Protein AF-0000000086347453 (afdb_homodimer)

pLDDT: mean 77.25, std 24.36, range [14.76, 98.19]

Sequence (502 aa):
MQVEKGATGISLSPHLPGELAICSRSGAVCLWTPEDGLQQVYKDSETLVFRDPSPWRWADFTAHPRVLTVGDRTGVKIVDTQGPPGCGLLLFRGGAEASCQKGERVLVTQYLGQANSGCLPPTLHLVCTQFSLYLMDERLPLVPVLKWDHGLPSPPLLTRLLPPPSPGCPQPLLLGGQGGQLQLLHLTGAGSSTPRLAGPPQSLPSRTSSLSAFPLLEPKSQGQLQERLKAPTIGALGGQPAWGSGDSCQVMQVEKGATGISLSPHLPGELAICSRSGAVCLWTPEDGLQQVYKDSETLVFRDPSPWRWADFTAHPRVLTVGDRTGVKIVDTQGPPGCGLLLFRGGAEASCQKGERVLVTQYLGQANSGCLPPTLHLVCTQFSLYLMDERLPLVPVLKWDHGLPSPPLLTRLLPPPSPGCPQPLLLGGQGGQLQLLHLTGAGSSTPRLAGPPQSLPSRTSSLSAFPLLEPKSQGQLQERLKAPTIGALGGQPAWGSGDSCQV

InterPro domains:
  IPR038801 TATA box-binding protein-associated factor RNA polymerase I subunit C [PTHR15319] (2-237)
  IPR049087 TAF1C, beta-propeller domain [PF20641] (2-113)

Nearest PDB structures (foldseek):
  8c3a-assembly2_DT  TM=7.093E-01  e=1.238E-03  Candida albicans
  8adl-assembly1_N  TM=6.207E-01  e=3.624E-03  Saccharomyces cerevisiae
  4a2l-assembly2_C  TM=5.814E-01  e=6.589E-02  Bacteroides thetaiotaomicron VPI-5482
  4a2l-assembly3_E  TM=5.049E-01  e=3.278E-02  Bacteroides thetaiotaomicron VPI-5482
  4a2l-assembly2_D  TM=5.431E-01  e=7.741E-02  Bacteroides thetaiotaomicron VPI-5482

Structure (mmCIF, N/CA/C/O backbone):
data_AF-0000000086347453-model_v1
#
loop_
_entity.id
_entity.type
_entity.pdbx_description
1 polymer 'TATA-box binding protein associated factor, RNA polymerase I subunit C'
#
loop_
_atom_site.group_PDB
_atom_site.id
_atom_site.type_symbol
_atom_site.label_atom_id
_atom_site.label_alt_id
_atom_site.label_comp_id
_atom_site.label_asym_id
_atom_site.label_entity_id
_atom_site.label_seq_id
_atom_site.pdbx_PDB_ins_code
_atom_site.Cartn_x
_atom_site.Cartn_y
_atom_site.Cartn_z
_atom_site.occupancy
_atom_site.B_iso_or_equiv
_atom_site.auth_seq_id
_atom_site.auth_comp_id
_atom_site.auth_asym_id
_atom_site.auth_atom_id
_atom_site.pdbx_PDB_model_num
ATOM 1 N N . MET A 1 1 ? 27.344 14.008 3.221 1 18.36 1 MET A N 1
ATOM 2 C CA . MET A 1 1 ? 26.125 14.453 3.881 1 18.36 1 MET A CA 1
ATOM 3 C C . MET A 1 1 ? 24.969 13.477 3.621 1 18.36 1 MET A C 1
ATOM 5 O O . MET A 1 1 ? 24.469 13.391 2.498 1 18.36 1 MET A O 1
ATOM 9 N N . GLN A 1 2 ? 24.875 12.297 3.932 1 26.33 2 GLN A N 1
ATOM 10 C CA . GLN A 1 2 ? 24.328 10.953 3.771 1 26.33 2 GLN A CA 1
ATOM 11 C C . GLN A 1 2 ? 22.828 10.93 4.047 1 26.33 2 GLN A C 1
ATOM 13 O O . GLN A 1 2 ? 22.344 11.656 4.914 1 26.33 2 GLN A O 1
ATOM 18 N N . VAL A 1 3 ? 21.922 10.961 3.225 1 36.59 3 VAL A N 1
ATOM 19 C CA . VAL A 1 3 ? 20.516 10.867 3.631 1 36.59 3 VAL A CA 1
ATOM 20 C C . VAL A 1 3 ? 20.422 10.227 5.012 1 36.59 3 VAL A C 1
ATOM 22 O O . VAL A 1 3 ? 20.672 9.031 5.164 1 36.59 3 VAL A O 1
ATOM 25 N N . GLU A 1 4 ? 20.719 10.773 6.078 1 44.22 4 GLU A N 1
ATOM 26 C CA . GLU A 1 4 ? 20.906 10.438 7.484 1 44.22 4 GLU A CA 1
ATOM 27 C C . GLU A 1 4 ? 19.656 9.781 8.062 1 44.22 4 GLU A C 1
ATOM 29 O O . GLU A 1 4 ? 19.75 8.922 8.945 1 44.22 4 GLU A O 1
ATOM 34 N N . LYS A 1 5 ? 18.109 10.328 7.949 1 61.38 5 LYS A N 1
ATOM 35 C CA . LYS A 1 5 ? 16.953 9.719 8.609 1 61.38 5 LYS A CA 1
ATOM 36 C C . LYS A 1 5 ? 16 9.109 7.598 1 61.38 5 LYS A C 1
ATOM 38 O O . LYS A 1 5 ? 15.945 9.539 6.445 1 61.38 5 LYS A O 1
ATOM 43 N N . GLY A 1 6 ? 15.781 7.914 7.426 1 77.94 6 GLY A N 1
ATOM 44 C CA . GLY A 1 6 ? 14.977 6.98 6.648 1 77.94 6 GLY A CA 1
ATOM 45 C C . GLY A 1 6 ? 13.578 7.488 6.367 1 77.94 6 GLY A C 1
ATOM 46 O O . GLY A 1 6 ? 13.016 8.258 7.156 1 77.94 6 GLY A O 1
ATOM 47 N N . ALA A 1 7 ? 13.086 7.332 5.09 1 84.44 7 ALA A N 1
ATOM 48 C CA . ALA A 1 7 ? 11.711 7.66 4.723 1 84.44 7 ALA A CA 1
ATOM 49 C C . ALA A 1 7 ? 10.711 6.934 5.617 1 84.44 7 ALA A C 1
ATOM 51 O O . ALA A 1 7 ? 10.922 5.777 5.984 1 84.44 7 ALA A O 1
ATOM 52 N N . THR A 1 8 ? 9.672 7.668 5.977 1 86.06 8 THR A N 1
ATOM 53 C CA . THR A 1 8 ? 8.641 7.051 6.809 1 86.06 8 THR A CA 1
ATOM 54 C C . THR A 1 8 ? 7.359 6.832 6.012 1 86.06 8 THR A C 1
ATOM 56 O O . THR A 1 8 ? 6.488 6.062 6.43 1 86.06 8 THR A O 1
ATOM 59 N N . GLY A 1 9 ? 7.262 7.562 4.867 1 86.12 9 GLY A N 1
ATOM 60 C CA . GLY A 1 9 ? 6.074 7.441 4.039 1 86.12 9 GLY A CA 1
ATOM 61 C C . GLY A 1 9 ? 6.273 7.961 2.629 1 86.12 9 GLY A C 1
ATOM 62 O O . GLY A 1 9 ? 7.074 8.867 2.404 1 86.12 9 GLY A O 1
ATOM 63 N N . ILE A 1 10 ? 5.602 7.336 1.721 1 86.94 10 ILE A N 1
ATOM 64 C CA . ILE A 1 10 ? 5.625 7.75 0.322 1 86.94 10 ILE A CA 1
ATOM 65 C C . ILE A 1 10 ? 4.207 7.723 -0.249 1 86.94 10 ILE A C 1
ATOM 67 O O . ILE A 1 10 ? 3.447 6.789 0.007 1 86.94 10 ILE A O 1
ATOM 71 N N . SER A 1 11 ? 3.846 8.773 -0.96 1 90.06 11 SER A N 1
ATOM 72 C CA . SER A 1 11 ? 2.562 8.812 -1.652 1 90.06 11 SER A CA 1
ATOM 73 C C . SER A 1 11 ? 2.725 9.297 -3.09 1 90.06 11 SER A C 1
ATOM 75 O O . SER A 1 11 ? 3.523 10.195 -3.361 1 90.06 11 SER A O 1
ATOM 77 N N . LEU A 1 12 ? 2.004 8.695 -3.99 1 88 12 LEU A N 1
ATOM 78 C CA . LEU A 1 12 ? 2.037 9.078 -5.398 1 88 12 LEU A CA 1
ATOM 79 C C . LEU A 1 12 ? 0.999 10.148 -5.699 1 88 12 LEU A C 1
ATOM 81 O O . LEU A 1 12 ? -0.156 10.039 -5.281 1 88 12 LEU A O 1
ATOM 85 N N . SER A 1 13 ? 1.412 11.117 -6.465 1 92.19 13 SER A N 1
ATOM 86 C CA . SER A 1 13 ? 0.51 12.203 -6.824 1 92.19 13 SER A CA 1
ATOM 87 C C . SER A 1 13 ? -0.541 11.742 -7.828 1 92.19 13 SER A C 1
ATOM 89 O O . SER A 1 13 ? -0.206 11.141 -8.852 1 92.19 13 SER A O 1
ATOM 91 N N . PRO A 1 14 ? -1.743 12.062 -7.543 1 89.06 14 PRO A N 1
ATOM 92 C CA . PRO A 1 14 ? -2.77 11.812 -8.555 1 89.06 14 PRO A CA 1
ATOM 93 C C . PRO A 1 14 ? -2.857 12.922 -9.594 1 89.06 14 PRO A C 1
ATOM 95 O O . PRO A 1 14 ? -3.596 12.805 -10.578 1 89.06 14 PRO A O 1
ATOM 98 N N . HIS A 1 15 ? -2.133 13.961 -9.406 1 91.88 15 HIS A N 1
ATOM 99 C CA . HIS A 1 15 ? -2.24 15.164 -10.227 1 91.88 15 HIS A CA 1
ATOM 100 C C . HIS A 1 15 ? -1.145 15.211 -11.281 1 91.88 15 HIS A C 1
ATOM 102 O O . HIS A 1 15 ? -1.39 15.617 -12.422 1 91.88 15 HIS A O 1
ATOM 108 N N . LEU A 1 16 ? 0.048 14.898 -10.922 1 90.38 16 LEU A N 1
ATOM 109 C CA . LEU A 1 16 ? 1.224 14.945 -11.781 1 90.38 16 LEU A CA 1
ATOM 110 C C . LEU A 1 16 ? 1.854 13.562 -11.906 1 90.38 16 LEU A C 1
ATOM 112 O O . LEU A 1 16 ? 2.27 12.969 -10.906 1 90.38 16 LEU A O 1
ATOM 116 N N . PRO A 1 17 ? 1.919 13.109 -13.117 1 85.81 17 PRO A N 1
ATOM 117 C CA . PRO A 1 17 ? 2.475 11.766 -13.305 1 85.81 17 PRO A CA 1
ATOM 118 C C . PRO A 1 17 ? 3.893 11.625 -12.758 1 85.81 17 PRO A C 1
ATOM 120 O O . PRO A 1 17 ? 4.77 12.43 -13.094 1 85.81 17 PRO A O 1
ATOM 123 N N . GLY A 1 18 ? 4.031 10.648 -11.797 1 86.12 18 GLY A N 1
ATOM 124 C CA . GLY A 1 18 ? 5.363 10.297 -11.328 1 86.12 18 GLY A CA 1
ATOM 125 C C . GLY A 1 18 ? 5.801 11.109 -10.125 1 86.12 18 GLY A C 1
ATOM 126 O O . GLY A 1 18 ? 6.859 10.844 -9.547 1 86.12 18 GLY A O 1
ATOM 127 N N . GLU A 1 19 ? 5.031 12.109 -9.781 1 92.38 19 GLU A N 1
ATOM 128 C CA . GLU A 1 19 ? 5.402 12.898 -8.609 1 92.38 19 GLU A CA 1
ATOM 129 C C . GLU A 1 19 ? 5.137 12.141 -7.316 1 92.38 19 GLU A C 1
ATOM 131 O O . GLU A 1 19 ? 4.098 11.484 -7.176 1 92.38 19 GLU A O 1
ATOM 136 N N . LEU A 1 20 ? 6.129 12.258 -6.41 1 90.38 20 LEU A N 1
ATOM 137 C CA . LEU A 1 20 ? 6.023 11.578 -5.121 1 90.38 20 LEU A CA 1
ATOM 138 C C . LEU A 1 20 ? 6.102 12.586 -3.977 1 90.38 20 LEU A C 1
ATOM 140 O O . LEU A 1 20 ? 6.82 13.578 -4.066 1 90.38 20 LEU A O 1
ATOM 144 N N . ALA A 1 21 ? 5.285 12.32 -2.977 1 92.31 21 ALA A N 1
ATOM 145 C CA . ALA A 1 21 ? 5.516 12.945 -1.679 1 92.31 21 ALA A CA 1
ATOM 146 C C . ALA A 1 21 ? 6.23 11.992 -0.728 1 92.31 21 ALA A C 1
ATOM 148 O O . ALA A 1 21 ? 5.785 10.859 -0.525 1 92.31 21 ALA A O 1
ATOM 149 N N . ILE A 1 22 ? 7.348 12.438 -0.141 1 89.94 22 ILE A N 1
ATOM 150 C CA . ILE A 1 22 ? 8.172 11.586 0.714 1 89.94 22 ILE A CA 1
ATOM 151 C C . ILE A 1 22 ? 8.344 12.25 2.082 1 89.94 22 ILE A C 1
ATOM 153 O O . ILE A 1 22 ? 8.727 13.414 2.172 1 89.94 22 ILE A O 1
ATOM 157 N N . CYS A 1 23 ? 8.008 11.484 3.09 1 89.94 23 CYS A N 1
ATOM 158 C CA . CYS A 1 23 ? 8.211 11.953 4.457 1 89.94 23 CYS A CA 1
ATOM 159 C C . CYS A 1 23 ? 9.445 11.305 5.078 1 89.94 23 CYS A C 1
ATOM 161 O O . CYS A 1 23 ? 9.781 10.164 4.758 1 89.94 23 CYS A O 1
ATOM 163 N N . SER A 1 24 ? 9.992 12.023 5.961 1 86.5 24 SER A N 1
ATOM 164 C CA . SER A 1 24 ? 11.195 11.5 6.602 1 86.5 24 SER A CA 1
ATOM 165 C C . SER A 1 24 ? 11.055 11.492 8.117 1 86.5 24 SER A C 1
ATOM 167 O O . SER A 1 24 ? 10.188 12.164 8.672 1 86.5 24 SER A O 1
ATOM 169 N N . ARG A 1 25 ? 11.953 10.836 8.758 1 84.94 25 ARG A N 1
ATOM 170 C CA . ARG A 1 25 ? 11.984 10.711 10.219 1 84.94 25 ARG A CA 1
ATOM 171 C C . ARG A 1 25 ? 12.297 12.047 10.875 1 84.94 25 ARG A C 1
ATOM 173 O O . ARG A 1 25 ? 12 12.25 12.055 1 84.94 25 ARG A O 1
ATOM 180 N N . SER A 1 26 ? 12.828 12.984 10.117 1 83.56 26 SER A N 1
ATOM 181 C CA . SER A 1 26 ? 13.18 14.289 10.672 1 83.56 26 SER A CA 1
ATOM 182 C C . SER A 1 26 ? 11.984 15.234 10.68 1 83.56 26 SER A C 1
ATOM 184 O O . SER A 1 26 ? 12.086 16.375 11.141 1 83.56 26 SER A O 1
ATOM 186 N N . GLY A 1 27 ? 10.945 14.844 10.062 1 89.06 27 GLY A N 1
ATOM 187 C CA . GLY A 1 27 ? 9.75 15.672 10.008 1 89.06 27 GLY A CA 1
ATOM 188 C C . GLY A 1 27 ? 9.641 16.469 8.727 1 89.06 27 GLY A C 1
ATOM 189 O O . GLY A 1 27 ? 8.836 17.391 8.633 1 89.06 27 GLY A O 1
ATOM 190 N N . ALA A 1 28 ? 10.445 16.078 7.797 1 89.88 28 ALA A N 1
ATOM 191 C CA . ALA A 1 28 ? 10.406 16.781 6.512 1 89.88 28 ALA A CA 1
ATOM 192 C C . ALA A 1 28 ? 9.461 16.094 5.539 1 89.88 28 ALA A C 1
ATOM 194 O O . ALA A 1 28 ? 9.289 14.875 5.59 1 89.88 28 ALA A O 1
ATOM 195 N N . VAL A 1 29 ? 8.812 16.875 4.727 1 92.5 29 VAL A N 1
ATOM 196 C CA . VAL A 1 29 ? 8.062 16.406 3.566 1 92.5 29 VAL A CA 1
ATOM 197 C C . VAL A 1 29 ? 8.672 16.969 2.287 1 92.5 29 VAL A C 1
ATOM 199 O O . VAL A 1 29 ? 8.859 18.172 2.164 1 92.5 29 VAL A O 1
ATOM 202 N N . CYS A 1 30 ? 8.992 16.031 1.396 1 91.88 30 CYS A N 1
ATOM 203 C CA . CYS A 1 30 ? 9.586 16.438 0.125 1 91.88 30 CYS A CA 1
ATOM 204 C C . CYS A 1 30 ? 8.727 15.969 -1.046 1 91.88 30 CYS A C 1
ATOM 206 O O . CYS A 1 30 ? 8.117 14.898 -0.986 1 91.88 30 CYS A O 1
ATOM 208 N N . LEU A 1 31 ? 8.664 16.812 -2.018 1 92.12 31 LEU A N 1
ATOM 209 C CA . LEU A 1 31 ? 8.141 16.391 -3.311 1 92.12 31 LEU A CA 1
ATOM 210 C C . LEU A 1 31 ? 9.266 15.992 -4.254 1 92.12 31 LEU A C 1
ATOM 212 O O . LEU A 1 31 ? 10.328 16.609 -4.254 1 92.12 31 LEU A O 1
ATOM 216 N N . TRP A 1 32 ? 9.008 14.945 -5.031 1 89.12 32 TRP A N 1
ATOM 217 C CA . TRP A 1 32 ? 10.031 14.469 -5.957 1 89.12 32 TRP A CA 1
ATOM 218 C C . TRP A 1 32 ? 9.445 14.234 -7.344 1 89.12 32 TRP A C 1
ATOM 220 O O . TRP A 1 32 ? 8.375 13.641 -7.48 1 89.12 32 TRP A O 1
ATOM 230 N N . THR A 1 33 ? 10.109 14.672 -8.297 1 84.06 33 THR A N 1
ATOM 231 C CA . THR A 1 33 ? 9.891 14.32 -9.695 1 84.06 33 THR A CA 1
ATOM 232 C C . THR A 1 33 ? 11.203 13.961 -10.375 1 84.06 33 THR A C 1
ATOM 234 O O . THR A 1 33 ? 12.273 14.367 -9.922 1 84.06 33 THR A O 1
ATOM 237 N N . PRO A 1 34 ? 11.094 13.188 -11.438 1 74.31 34 PRO A N 1
ATOM 238 C CA . PRO A 1 34 ? 12.336 12.906 -12.172 1 74.31 34 PRO A CA 1
ATOM 239 C C . PRO A 1 34 ? 13.039 14.172 -12.656 1 74.31 34 PRO A C 1
ATOM 241 O O . PRO A 1 34 ? 14.273 14.211 -12.703 1 74.31 34 PRO A O 1
ATOM 244 N N . GLU A 1 35 ? 12.289 15.164 -12.891 1 78.38 35 GLU A N 1
ATOM 245 C CA . GLU A 1 35 ? 12.836 16.391 -13.469 1 78.38 35 GLU A CA 1
ATOM 246 C C . GLU A 1 35 ? 13.43 17.297 -12.398 1 78.38 35 GLU A C 1
ATOM 248 O O . GLU A 1 35 ? 14.531 17.812 -12.57 1 78.38 35 GLU A O 1
ATOM 253 N N . ASP A 1 36 ? 12.75 17.484 -11.289 1 82.69 36 ASP A N 1
ATOM 254 C CA . ASP A 1 36 ? 13.109 18.5 -10.312 1 82.69 36 ASP A CA 1
ATOM 255 C C . ASP A 1 36 ? 13.867 17.891 -9.133 1 82.69 36 ASP A C 1
ATOM 257 O O . ASP A 1 36 ? 14.453 18.609 -8.32 1 82.69 36 ASP A O 1
ATOM 261 N N . GLY A 1 37 ? 13.82 16.578 -9.102 1 82.94 37 GLY A N 1
ATOM 262 C CA . GLY A 1 37 ? 14.414 15.938 -7.934 1 82.94 37 GLY A CA 1
ATOM 263 C C . GLY A 1 37 ? 13.633 16.188 -6.656 1 82.94 37 GLY A C 1
ATOM 264 O O . GLY A 1 37 ? 12.406 16.344 -6.688 1 82.94 37 GLY A O 1
ATOM 265 N N . LEU A 1 38 ? 14.352 16.094 -5.586 1 85.56 38 LEU A N 1
ATOM 266 C CA . LEU A 1 38 ? 13.711 16.219 -4.281 1 85.56 38 LEU A CA 1
ATOM 267 C C . LEU A 1 38 ? 13.648 17.672 -3.838 1 85.56 38 LEU A C 1
ATOM 269 O O . LEU A 1 38 ? 14.672 18.359 -3.828 1 85.56 38 LEU A O 1
ATOM 273 N N . GLN A 1 39 ? 12.469 18.141 -3.512 1 89.06 39 GLN A N 1
ATOM 274 C CA . GLN A 1 39 ? 12.258 19.484 -3.01 1 89.06 39 GLN A CA 1
ATOM 275 C C . GLN A 1 39 ? 11.523 19.469 -1.671 1 89.06 39 GLN A C 1
ATOM 277 O O . GLN A 1 39 ? 10.391 18.984 -1.583 1 89.06 39 GLN A O 1
ATOM 282 N N . GLN A 1 40 ? 12.172 19.984 -0.67 1 90.25 40 GLN A N 1
ATOM 283 C CA . GLN A 1 40 ? 11.516 20.047 0.63 1 90.25 40 GLN A CA 1
ATOM 284 C C . GLN A 1 40 ? 10.406 21.094 0.628 1 90.25 40 GLN A C 1
ATOM 286 O O . GLN A 1 40 ? 10.625 22.25 0.27 1 90.25 40 GLN A O 1
ATOM 291 N N . VAL A 1 41 ? 9.242 20.719 1.078 1 92.62 41 VAL A N 1
ATOM 292 C CA . VAL A 1 41 ? 8.117 21.641 1.014 1 92.62 41 VAL A CA 1
ATOM 293 C C . VAL A 1 41 ? 7.551 21.859 2.414 1 92.62 41 VAL A C 1
ATOM 295 O O . VAL A 1 41 ? 6.727 22.75 2.621 1 92.62 41 VAL A O 1
ATOM 298 N N . TYR A 1 42 ? 7.938 21.125 3.348 1 91.94 42 TYR A N 1
ATOM 299 C CA . TYR A 1 42 ? 7.484 21.219 4.73 1 91.94 42 TYR A CA 1
ATOM 300 C C . TYR A 1 42 ? 8.516 20.625 5.68 1 91.94 42 TYR A C 1
ATOM 302 O O . TYR A 1 42 ? 9.18 19.641 5.348 1 91.94 42 TYR A O 1
ATOM 310 N N . LYS A 1 43 ? 8.594 21.25 6.836 1 91.44 43 LYS A N 1
ATOM 311 C CA . LYS A 1 43 ? 9.453 20.688 7.871 1 91.44 43 LYS A CA 1
ATOM 312 C C . LYS A 1 43 ? 8.977 21.109 9.266 1 91.44 43 LYS A C 1
ATOM 314 O O . LYS A 1 43 ? 8.742 22.297 9.516 1 91.44 43 LYS A O 1
ATOM 319 N N . ASP A 1 44 ? 8.797 20.219 10.023 1 90.94 44 ASP A N 1
ATOM 320 C CA . ASP A 1 44 ? 8.562 20.391 11.453 1 90.94 44 ASP A CA 1
ATOM 321 C C . ASP A 1 44 ? 9.117 19.219 12.242 1 90.94 44 ASP A C 1
ATOM 323 O O . ASP A 1 44 ? 8.602 18.094 12.156 1 90.94 44 ASP A O 1
ATOM 327 N N . SER A 1 45 ? 10.078 19.406 13.031 1 89.12 45 SER A N 1
ATOM 328 C CA . SER A 1 45 ? 10.734 18.312 13.75 1 89.12 45 SER A CA 1
ATOM 329 C C . SER A 1 45 ? 9.93 17.906 14.977 1 89.12 45 SER A C 1
ATOM 331 O O . SER A 1 45 ? 10.18 16.844 15.555 1 89.12 45 SER A O 1
ATOM 333 N N . GLU A 1 46 ? 9.062 18.766 15.375 1 93.88 46 GLU A N 1
ATOM 334 C CA . GLU A 1 46 ? 8.227 18.438 16.516 1 93.88 46 GLU A CA 1
ATOM 335 C C . GLU A 1 46 ? 6.926 17.766 16.078 1 93.88 46 GLU A C 1
ATOM 337 O O . GLU A 1 46 ? 6.523 17.891 14.914 1 93.88 46 GLU A O 1
ATOM 342 N N . THR A 1 47 ? 6.305 17.047 17 1 95.5 47 THR A N 1
ATOM 343 C CA . THR A 1 47 ? 5.012 16.453 16.703 1 95.5 47 THR A CA 1
ATOM 344 C C . THR A 1 47 ? 3.91 17.5 16.688 1 95.5 47 THR A C 1
ATOM 346 O O . THR A 1 47 ? 4.039 18.547 17.328 1 95.5 47 THR A O 1
ATOM 349 N N . LEU A 1 48 ? 2.838 17.297 16.078 1 96.06 48 LEU A N 1
ATOM 350 C CA . LEU A 1 48 ? 1.835 18.297 15.727 1 96.06 48 LEU A CA 1
ATOM 351 C C . LEU A 1 48 ? 1.075 18.766 16.969 1 96.06 48 LEU A C 1
ATOM 353 O O . LEU A 1 48 ? 0.763 19.938 17.094 1 96.06 48 LEU A O 1
ATOM 357 N N . VAL A 1 49 ? 0.757 17.859 17.906 1 96.88 49 VAL A N 1
ATOM 358 C CA . VAL A 1 49 ? -0.221 18.219 18.938 1 96.88 49 VAL A CA 1
ATOM 359 C C . VAL A 1 49 ? 0.404 18.062 20.312 1 96.88 49 VAL A C 1
ATOM 361 O O . VAL A 1 49 ? 0.295 18.969 21.156 1 96.88 49 VAL A O 1
ATOM 364 N N . PHE A 1 50 ? 1.039 16.953 20.625 1 96.25 50 PHE A N 1
ATOM 365 C CA . PHE A 1 50 ? 1.758 16.688 21.875 1 96.25 50 PHE A CA 1
ATOM 366 C C . PHE A 1 50 ? 3.014 15.875 21.609 1 96.25 50 PHE A C 1
ATOM 368 O O . PHE A 1 50 ? 3.195 15.344 20.5 1 96.25 50 PHE A O 1
ATOM 375 N N . ARG A 1 51 ? 3.842 15.844 22.516 1 95.56 51 ARG A N 1
ATOM 376 C CA . ARG A 1 51 ? 5.113 15.148 22.344 1 95.56 51 ARG A CA 1
ATOM 377 C C . ARG A 1 51 ? 4.906 13.648 22.203 1 95.56 51 ARG A C 1
ATOM 379 O O . ARG A 1 51 ? 4.211 13.039 23.016 1 95.56 51 ARG A O 1
ATOM 386 N N . ASP A 1 52 ? 5.465 13.102 21.234 1 92.75 52 ASP A N 1
ATOM 387 C CA . ASP A 1 52 ? 5.461 11.672 20.953 1 92.75 52 ASP A CA 1
ATOM 388 C C . ASP A 1 52 ? 6.793 11.219 20.359 1 92.75 52 ASP A C 1
ATOM 390 O O . ASP A 1 52 ? 7.344 11.883 19.469 1 92.75 52 ASP A O 1
ATOM 394 N N . PRO A 1 53 ? 7.324 10.094 20.797 1 88.94 53 PRO A N 1
ATOM 395 C CA . PRO A 1 53 ? 8.664 9.68 20.375 1 88.94 53 PRO A CA 1
ATOM 396 C C . PRO A 1 53 ? 8.688 9.047 18.984 1 88.94 53 PRO A C 1
ATOM 398 O O . PRO A 1 53 ? 9.758 8.891 18.391 1 88.94 53 PRO A O 1
ATOM 401 N N . SER A 1 54 ? 7.543 8.656 18.484 1 87.62 54 SER A N 1
ATOM 402 C CA . SER A 1 54 ? 7.508 7.984 17.188 1 87.62 54 SER A CA 1
ATOM 403 C C . SER A 1 54 ? 7.984 8.914 16.078 1 87.62 54 SER A C 1
ATOM 405 O O . SER A 1 54 ? 7.512 10.047 15.953 1 87.62 54 SER A O 1
ATOM 407 N N . PRO A 1 55 ? 8.867 8.445 15.273 1 84.75 55 PRO A N 1
ATOM 408 C CA . PRO A 1 55 ? 9.344 9.266 14.156 1 84.75 55 PRO A CA 1
ATOM 409 C C . PRO A 1 55 ? 8.398 9.234 12.953 1 84.75 55 PRO A C 1
ATOM 411 O O . PRO A 1 55 ? 8.664 9.875 11.938 1 84.75 55 PRO A O 1
ATOM 414 N N . TRP A 1 56 ? 7.285 8.539 13.078 1 87.25 56 TRP A N 1
ATOM 415 C CA . TRP A 1 56 ? 6.391 8.328 11.945 1 87.25 56 TRP A CA 1
ATOM 416 C C . TRP A 1 56 ? 5.809 9.648 11.461 1 87.25 56 TRP A C 1
ATOM 418 O O . TRP A 1 56 ? 5.297 10.438 12.258 1 87.25 56 TRP A O 1
ATOM 428 N N . ARG A 1 57 ? 5.996 9.867 10.172 1 90.62 57 ARG A N 1
ATOM 429 C CA . ARG A 1 57 ? 5.383 10.984 9.461 1 90.62 57 ARG A CA 1
ATOM 430 C C . ARG A 1 57 ? 4.723 10.508 8.172 1 90.62 57 ARG A C 1
ATOM 432 O O . ARG A 1 57 ? 5.18 9.547 7.551 1 90.62 57 ARG A O 1
ATOM 439 N N . TRP A 1 58 ? 3.633 11.172 7.855 1 91.88 58 TRP A N 1
ATOM 440 C CA . TRP A 1 58 ? 2.908 10.805 6.641 1 91.88 58 TRP A CA 1
ATOM 441 C C . TRP A 1 58 ? 2.439 12.055 5.895 1 91.88 58 TRP A C 1
ATOM 443 O O . TRP A 1 58 ? 2.082 13.055 6.512 1 91.88 58 TRP A O 1
ATOM 453 N N . ALA A 1 59 ? 2.48 11.945 4.598 1 94.06 59 ALA A N 1
ATOM 454 C CA . ALA A 1 59 ? 1.92 13.008 3.766 1 94.06 59 ALA A CA 1
ATOM 455 C C . ALA A 1 59 ? 1.16 12.422 2.576 1 94.06 59 ALA A C 1
ATOM 457 O O . ALA A 1 59 ? 1.572 11.414 2.002 1 94.06 59 ALA A O 1
ATOM 458 N N . ASP A 1 60 ? 0.089 13.023 2.277 1 93.06 60 ASP A N 1
ATOM 459 C CA . ASP A 1 60 ? -0.743 12.594 1.156 1 93.06 60 ASP A CA 1
ATOM 460 C C . ASP A 1 60 ? -1.252 13.797 0.362 1 93.06 60 ASP A C 1
ATOM 462 O O . ASP A 1 60 ? -1.389 14.891 0.906 1 93.06 60 ASP A O 1
ATOM 466 N N . PHE A 1 61 ? -1.487 13.523 -0.889 1 94.5 61 PHE A N 1
ATOM 467 C CA . PHE A 1 61 ? -2.043 14.562 -1.742 1 94.5 61 PHE A CA 1
ATOM 468 C C . PHE A 1 61 ? -3.543 14.711 -1.515 1 94.5 61 PHE A C 1
ATOM 470 O O . PHE A 1 61 ? -4.207 13.758 -1.097 1 94.5 61 PHE A O 1
ATOM 477 N N . THR A 1 62 ? -4.043 15.875 -1.714 1 94.81 62 THR A N 1
ATOM 478 C CA . THR A 1 62 ? -5.469 16.156 -1.61 1 94.81 62 THR A CA 1
ATOM 479 C C . THR A 1 62 ? -6.047 16.531 -2.973 1 94.81 62 THR A C 1
ATOM 481 O O . THR A 1 62 ? -5.613 16 -4 1 94.81 62 THR A O 1
ATOM 484 N N . ALA A 1 63 ? -7.07 17.328 -2.982 1 93.25 63 ALA A N 1
ATOM 485 C CA . ALA A 1 63 ? -7.715 17.703 -4.234 1 93.25 63 ALA A CA 1
ATOM 486 C C . ALA A 1 63 ? -6.809 18.609 -5.066 1 93.25 63 ALA A C 1
ATOM 488 O O . ALA A 1 63 ? -6.984 18.734 -6.281 1 93.25 63 ALA A O 1
ATOM 489 N N . HIS A 1 64 ? -5.91 19.312 -4.426 1 93.94 64 HIS A N 1
ATOM 490 C CA . HIS A 1 64 ? -4.988 20.219 -5.094 1 93.94 64 HIS A CA 1
ATOM 491 C C . HIS A 1 64 ? -3.549 19.719 -4.988 1 93.94 64 HIS A C 1
ATOM 493 O O . HIS A 1 64 ? -3.109 19.297 -3.92 1 93.94 64 HIS A O 1
ATOM 499 N N . PRO A 1 65 ? -2.756 19.812 -6.078 1 94.25 65 PRO A N 1
ATOM 500 C CA . PRO A 1 65 ? -1.419 19.203 -6.117 1 94.25 65 PRO A CA 1
ATOM 501 C C . PRO A 1 65 ? -0.469 19.812 -5.09 1 94.25 65 PRO A C 1
ATOM 503 O O . PRO A 1 65 ? 0.552 19.219 -4.75 1 94.25 65 PRO A O 1
ATOM 506 N N . ARG A 1 66 ? -0.8 20.969 -4.605 1 96.06 66 ARG A N 1
ATOM 507 C CA . ARG A 1 66 ? 0.123 21.641 -3.701 1 96.06 66 ARG A CA 1
ATOM 508 C C . ARG A 1 66 ? -0.481 21.781 -2.307 1 96.06 66 ARG A C 1
ATOM 510 O O . ARG A 1 66 ? 0.048 22.516 -1.469 1 96.06 66 ARG A O 1
ATOM 517 N N . VAL A 1 67 ? -1.541 21.188 -2.113 1 95.62 67 VAL A N 1
ATOM 518 C CA . VAL A 1 67 ? -2.143 21.078 -0.787 1 95.62 67 VAL A CA 1
ATOM 519 C C . VAL A 1 67 ? -2.062 19.641 -0.289 1 95.62 67 VAL A C 1
ATOM 521 O O . VAL A 1 67 ? -2.666 18.734 -0.876 1 95.62 67 VAL A O 1
ATOM 524 N N . LEU A 1 68 ? -1.297 19.438 0.797 1 96.38 68 LEU A N 1
ATOM 525 C CA . LEU A 1 68 ? -1.051 18.109 1.321 1 96.38 68 LEU A CA 1
ATOM 526 C C . LEU A 1 68 ? -1.673 17.938 2.703 1 96.38 68 LEU A C 1
ATOM 528 O O . LEU A 1 68 ? -1.856 18.922 3.428 1 96.38 68 LEU A O 1
ATOM 532 N N . THR A 1 69 ? -2.086 16.766 2.967 1 96.56 69 THR A N 1
ATOM 533 C CA . THR A 1 69 ? -2.33 16.375 4.352 1 96.56 69 THR A CA 1
ATOM 534 C C . THR A 1 69 ? -1.066 15.797 4.984 1 96.56 69 THR A C 1
ATOM 536 O O . THR A 1 69 ? -0.423 14.922 4.406 1 96.56 69 THR A O 1
ATOM 539 N N . VAL A 1 70 ? -0.67 16.312 6.109 1 96.56 70 VAL A N 1
ATOM 540 C CA . VAL A 1 70 ? 0.494 15.836 6.848 1 96.56 70 VAL A CA 1
ATOM 541 C C . VAL A 1 70 ? 0.059 15.312 8.219 1 96.56 70 VAL A C 1
ATOM 543 O O . VAL A 1 70 ? -0.723 15.961 8.914 1 96.56 70 VAL A O 1
ATOM 546 N N . GLY A 1 71 ? 0.557 14.141 8.523 1 96.31 71 GLY A N 1
ATOM 547 C CA . GLY A 1 71 ? 0.16 13.539 9.789 1 96.31 71 GLY A CA 1
ATOM 548 C C . GLY A 1 71 ? 1.321 12.938 10.555 1 96.31 71 GLY A C 1
ATOM 549 O O . GLY A 1 71 ? 2.326 12.547 9.953 1 96.31 71 GLY A O 1
ATOM 550 N N . ASP A 1 72 ? 1.22 12.945 11.797 1 94.25 72 ASP A N 1
ATOM 551 C CA . ASP A 1 72 ? 2.033 12.141 12.695 1 94.25 72 ASP A CA 1
ATOM 552 C C . ASP A 1 72 ? 1.164 11.422 13.727 1 94.25 72 ASP A C 1
ATOM 554 O O . ASP A 1 72 ? -0.057 11.359 13.578 1 94.25 72 ASP A O 1
ATOM 558 N N . ARG A 1 73 ? 1.752 10.867 14.789 1 95.38 73 ARG A N 1
ATOM 559 C CA . ARG A 1 73 ? 1.006 10.047 15.734 1 95.38 73 ARG A CA 1
ATOM 560 C C . ARG A 1 73 ? -0.01 10.891 16.5 1 95.38 73 ARG A C 1
ATOM 562 O O . ARG A 1 73 ? -0.924 10.344 17.125 1 95.38 73 ARG A O 1
ATOM 569 N N . THR A 1 74 ? 0.071 12.211 16.453 1 97.31 74 THR A N 1
ATOM 570 C CA . THR A 1 74 ? -0.663 13.039 17.391 1 97.31 74 THR A CA 1
ATOM 571 C C . THR A 1 74 ? -1.748 13.844 16.688 1 97.31 74 THR A C 1
ATOM 573 O O . THR A 1 74 ? -2.674 14.352 17.328 1 97.31 74 THR A O 1
ATOM 576 N N . GLY A 1 75 ? -1.588 13.977 15.391 1 97.75 75 GLY A N 1
ATOM 577 C CA . GLY A 1 75 ? -2.557 14.805 14.695 1 97.75 75 GLY A CA 1
ATOM 578 C C . GLY A 1 75 ? -2.367 14.805 13.188 1 97.75 75 GLY A C 1
ATOM 579 O O . GLY A 1 75 ? -1.493 14.117 12.664 1 97.75 75 GLY A O 1
ATOM 580 N N . VAL A 1 76 ? -3.256 15.547 12.516 1 97.81 76 VAL A N 1
ATOM 581 C CA . VAL A 1 76 ? -3.244 15.703 11.062 1 97.81 76 VAL A CA 1
ATOM 582 C C . VAL A 1 76 ? -3.459 17.172 10.703 1 97.81 76 VAL A C 1
ATOM 584 O O . VAL A 1 76 ? -4.312 17.844 11.289 1 97.81 76 VAL A O 1
ATOM 587 N N . LYS A 1 77 ? -2.709 17.609 9.75 1 97.44 77 LYS A N 1
ATOM 588 C CA . LYS A 1 77 ? -2.703 19.016 9.344 1 97.44 77 LYS A CA 1
ATOM 589 C C . LYS A 1 77 ? -2.762 19.141 7.824 1 97.44 77 LYS A C 1
ATOM 591 O O . LYS A 1 77 ? -2.174 18.344 7.102 1 97.44 77 LYS A O 1
ATOM 596 N N . ILE A 1 78 ? -3.537 20.094 7.328 1 97.19 78 ILE A N 1
ATOM 597 C CA . ILE A 1 78 ? -3.525 20.453 5.914 1 97.19 78 ILE A CA 1
ATOM 598 C C . ILE A 1 78 ? -2.516 21.562 5.668 1 97.19 78 ILE A C 1
ATOM 600 O O . ILE A 1 78 ? -2.553 22.609 6.336 1 97.19 78 ILE A O 1
ATOM 604 N N . VAL A 1 79 ? -1.637 21.312 4.711 1 96.5 79 VAL A N 1
ATOM 605 C CA . VAL A 1 79 ? -0.542 22.234 4.457 1 96.5 79 VAL A CA 1
ATOM 606 C C . VAL A 1 79 ? -0.576 22.688 3.002 1 96.5 79 VAL A C 1
ATOM 608 O O . VAL A 1 79 ? -0.669 21.875 2.088 1 96.5 79 VAL A O 1
ATOM 611 N N . ASP A 1 80 ? -0.646 23.984 2.805 1 94.94 80 ASP A N 1
ATOM 612 C CA . ASP A 1 80 ? -0.409 24.562 1.487 1 94.94 80 ASP A CA 1
ATOM 613 C C . ASP A 1 80 ? 1.082 24.781 1.241 1 94.94 80 ASP A C 1
ATOM 615 O O . ASP A 1 80 ? 1.701 25.641 1.86 1 94.94 80 ASP A O 1
ATOM 619 N N . THR A 1 81 ? 1.701 24.062 0.387 1 93.19 81 THR A N 1
ATOM 620 C CA . THR A 1 81 ? 3.146 24.062 0.194 1 93.19 81 THR A CA 1
ATOM 621 C C . THR A 1 81 ? 3.602 25.344 -0.487 1 93.19 81 THR A C 1
ATOM 623 O O . THR A 1 81 ? 4.797 25.656 -0.517 1 93.19 81 THR A O 1
ATOM 626 N N . GLN A 1 82 ? 2.652 26.094 -1.013 1 91.31 82 GLN A N 1
ATOM 627 C CA . GLN A 1 82 ? 2.971 27.375 -1.66 1 91.31 82 GLN A CA 1
ATOM 628 C C . GLN A 1 82 ? 2.877 28.531 -0.673 1 91.31 82 GLN A C 1
ATOM 630 O O . GLN A 1 82 ? 3.279 29.656 -0.987 1 91.31 82 GLN A O 1
ATOM 635 N N . GLY A 1 83 ? 2.271 28.266 0.425 1 88.38 83 GLY A N 1
ATOM 636 C CA . GLY A 1 83 ? 2.141 29.297 1.447 1 88.38 83 GLY A CA 1
ATOM 637 C C . GLY A 1 83 ? 3.383 29.438 2.305 1 88.38 83 GLY A C 1
ATOM 638 O O . GLY A 1 83 ? 4.402 28.797 2.047 1 88.38 83 GLY A O 1
ATOM 639 N N . PRO A 1 84 ? 3.287 30.375 3.227 1 86.69 84 PRO A N 1
ATOM 640 C CA . PRO A 1 84 ? 4.402 30.516 4.164 1 86.69 84 PRO A CA 1
ATOM 641 C C . PRO A 1 84 ? 4.711 29.234 4.918 1 86.69 84 PRO A C 1
ATOM 643 O O . PRO A 1 84 ? 3.801 28.453 5.227 1 86.69 84 PRO A O 1
ATOM 646 N N . PRO A 1 85 ? 6.012 29.016 5.074 1 79 85 PRO A N 1
ATOM 647 C CA . PRO A 1 85 ? 6.379 27.812 5.82 1 79 85 PRO A CA 1
ATOM 648 C C . PRO A 1 85 ? 5.66 27.703 7.164 1 79 85 PRO A C 1
ATOM 650 O O . PRO A 1 85 ? 5.508 28.703 7.867 1 79 85 PRO A O 1
ATOM 653 N N . GLY A 1 86 ? 5.219 26.625 7.453 1 75.75 86 GLY A N 1
ATOM 654 C CA . GLY A 1 86 ? 4.629 26.344 8.758 1 75.75 86 GLY A CA 1
ATOM 655 C C . GLY A 1 86 ? 3.133 26.609 8.797 1 75.75 86 GLY A C 1
ATOM 656 O O . GLY A 1 86 ? 2.453 26.203 9.734 1 75.75 86 GLY A O 1
ATOM 657 N N . CYS A 1 87 ? 2.627 27.391 7.785 1 83.19 87 CYS A N 1
ATOM 658 C CA . CYS A 1 87 ? 1.199 27.688 7.777 1 83.19 87 CYS A CA 1
ATOM 659 C C . CYS A 1 87 ? 0.39 26.469 7.348 1 83.19 87 CYS A C 1
ATOM 661 O O . CYS A 1 87 ? 0.849 25.672 6.527 1 83.19 87 CYS A O 1
ATOM 663 N N . GLY A 1 88 ? -0.68 26.188 8.078 1 90.5 88 GLY A N 1
ATOM 664 C CA . GLY A 1 88 ? -1.58 25.078 7.793 1 90.5 88 GLY A CA 1
ATOM 665 C C . GLY A 1 88 ? -2.779 25.031 8.719 1 90.5 88 GLY A C 1
ATOM 666 O O . GLY A 1 88 ? -2.895 25.844 9.641 1 90.5 88 GLY A O 1
ATOM 667 N N . LEU A 1 89 ? -3.688 24.25 8.359 1 94.44 89 LEU A N 1
ATOM 668 C CA . LEU A 1 89 ? -4.918 24.047 9.109 1 94.44 89 LEU A CA 1
ATOM 669 C C . LEU A 1 89 ? -4.906 22.703 9.828 1 94.44 89 LEU A C 1
ATOM 671 O O . LEU A 1 89 ? -4.84 21.641 9.188 1 94.44 89 LEU A O 1
ATOM 675 N N . LEU A 1 90 ? -4.926 22.781 11.188 1 96.81 90 LEU A N 1
ATOM 676 C CA . LEU A 1 90 ? -5.031 21.531 11.945 1 96.81 90 LEU A CA 1
ATOM 677 C C . LEU A 1 90 ? -6.391 20.891 11.727 1 96.81 90 LEU A C 1
ATOM 679 O O . LEU A 1 90 ? -7.426 21.469 12.07 1 96.81 90 LEU A O 1
ATOM 683 N N . LEU A 1 91 ? -6.391 19.75 11.156 1 97.38 91 LEU A N 1
ATOM 684 C CA . LEU A 1 91 ? -7.621 19.047 10.797 1 97.38 91 LEU A CA 1
ATOM 685 C C . LEU A 1 91 ? -8.07 18.141 11.93 1 97.38 91 LEU A C 1
ATOM 687 O O . LEU A 1 91 ? -9.258 18.094 12.266 1 97.38 91 LEU A O 1
ATOM 691 N N . PHE A 1 92 ? -7.215 17.422 12.469 1 98.19 92 PHE A N 1
ATOM 692 C CA . PHE A 1 92 ? -7.469 16.469 13.547 1 98.19 92 PHE A CA 1
ATOM 693 C C . PHE A 1 92 ? -6.477 16.672 14.688 1 98.19 92 PHE A C 1
ATOM 695 O O . PHE A 1 92 ? -5.266 16.688 14.469 1 98.19 92 PHE A O 1
ATOM 702 N N . ARG A 1 93 ? -6.977 16.781 15.859 1 97.81 93 ARG A N 1
ATOM 703 C CA . ARG A 1 93 ? -6.18 16.906 17.078 1 97.81 93 ARG A CA 1
ATOM 704 C C . ARG A 1 93 ? -6.406 15.727 18 1 97.81 93 ARG A C 1
ATOM 706 O O . ARG A 1 93 ? -7.484 15.578 18.578 1 97.81 93 ARG A O 1
ATOM 713 N N . GLY A 1 94 ? -5.336 14.938 18.094 1 96.56 94 GLY A N 1
ATOM 714 C CA . GLY A 1 94 ? -5.445 13.844 19.047 1 96.56 94 GLY A CA 1
ATOM 715 C C . GLY A 1 94 ? -5.637 14.305 20.484 1 96.56 94 GLY A C 1
ATOM 716 O O . GLY A 1 94 ? -4.926 15.203 20.953 1 96.56 94 GLY A O 1
ATOM 717 N N . GLY A 1 95 ? -6.59 13.68 21.172 1 92.88 95 GLY A N 1
ATOM 718 C CA . GLY A 1 95 ? -6.891 14.062 22.547 1 92.88 95 GLY A CA 1
ATOM 719 C C . GLY A 1 95 ? -8.367 14.352 22.766 1 92.88 95 GLY A C 1
ATOM 720 O O . GLY A 1 95 ? -9.227 13.773 22.109 1 92.88 95 GLY A O 1
ATOM 721 N N . ALA A 1 96 ? -8.625 15.219 23.688 1 86.62 96 ALA A N 1
ATOM 722 C CA . ALA A 1 96 ? -9.984 15.445 24.172 1 86.62 96 ALA A CA 1
ATOM 723 C C . ALA A 1 96 ? -10.836 16.125 23.109 1 86.62 96 ALA A C 1
ATOM 725 O O . ALA A 1 96 ? -12.039 15.875 23.016 1 86.62 96 ALA A O 1
ATOM 726 N N . GLU A 1 97 ? -10.258 16.953 22.281 1 87.12 97 GLU A N 1
ATOM 727 C CA . GLU A 1 97 ? -11 17.734 21.281 1 87.12 97 GLU A CA 1
ATOM 728 C C . GLU A 1 97 ? -11.742 16.812 20.328 1 87.12 97 GLU A C 1
ATOM 730 O O . GLU A 1 97 ? -12.875 17.109 19.922 1 87.12 97 GLU A O 1
ATOM 735 N N . ALA A 1 98 ? -11.195 15.727 19.969 1 90.25 98 ALA A N 1
ATOM 736 C CA . ALA A 1 98 ? -11.805 14.766 19.047 1 90.25 98 ALA A CA 1
ATOM 737 C C . ALA A 1 98 ? -12.453 13.609 19.812 1 90.25 98 ALA A C 1
ATOM 739 O O . ALA A 1 98 ? -12.875 12.617 19.203 1 90.25 98 ALA A O 1
ATOM 740 N N . SER A 1 99 ? -12.453 13.695 21.141 1 92.81 99 SER A N 1
ATOM 741 C CA . SER A 1 99 ? -13 12.648 22.016 1 92.81 99 SER A CA 1
ATOM 742 C C . SER A 1 99 ? -12.211 11.352 21.891 1 92.81 99 SER A C 1
ATOM 744 O O . SER A 1 99 ? -12.789 10.266 21.844 1 92.81 99 SER A O 1
ATOM 746 N N . CYS A 1 100 ? -10.953 11.531 21.75 1 93.19 100 CYS A N 1
ATOM 747 C CA . CYS A 1 100 ? -10.078 10.367 21.672 1 93.19 100 CYS A CA 1
ATOM 748 C C . CYS A 1 100 ? -10.023 9.641 23.016 1 93.19 100 CYS A C 1
ATOM 750 O O . CYS A 1 100 ? -10.172 10.266 24.078 1 93.19 100 CYS A O 1
ATOM 752 N N . GLN A 1 101 ? -9.836 8.391 22.953 1 90.12 101 GLN A N 1
ATOM 753 C CA . GLN A 1 101 ? -9.492 7.625 24.141 1 90.12 101 GLN A CA 1
ATOM 754 C C . GLN A 1 101 ? -8.07 7.93 24.609 1 90.12 101 GLN A C 1
ATOM 756 O O . GLN A 1 101 ? -7.242 8.391 23.812 1 90.12 101 GLN A O 1
ATOM 761 N N . LYS A 1 102 ? -7.891 7.664 25.828 1 90.69 102 LYS A N 1
ATOM 762 C CA . LYS A 1 102 ? -6.547 7.883 26.359 1 90.69 102 LYS A CA 1
ATOM 763 C C . LYS A 1 102 ? -5.516 7.039 25.609 1 90.69 102 LYS A C 1
ATOM 765 O O . LYS A 1 102 ? -5.715 5.84 25.422 1 90.69 102 LYS A O 1
ATOM 770 N N . GLY A 1 103 ? -4.492 7.738 25.141 1 92.81 103 GLY A N 1
ATOM 771 C CA . GLY A 1 103 ? -3.385 7.023 24.531 1 92.81 103 GLY A CA 1
ATOM 772 C C . GLY A 1 103 ? -3.576 6.797 23.031 1 92.81 103 GLY A C 1
ATOM 773 O O . GLY A 1 103 ? -2.721 6.199 22.375 1 92.81 103 GLY A O 1
ATOM 774 N N . GLU A 1 104 ? -4.637 7.289 22.531 1 94.5 104 GLU A N 1
ATOM 775 C CA . GLU A 1 104 ? -4.918 7.094 21.109 1 94.5 104 GLU A CA 1
ATOM 776 C C . GLU A 1 104 ? -3.875 7.793 20.234 1 94.5 104 GLU A C 1
ATOM 778 O O . GLU A 1 104 ? -3.453 8.906 20.547 1 94.5 104 GLU A O 1
ATOM 783 N N . ARG A 1 105 ? -3.354 7.039 19.203 1 93.75 105 ARG A N 1
ATOM 784 C CA . ARG A 1 105 ? -2.381 7.566 18.266 1 93.75 105 ARG A CA 1
ATOM 785 C C . ARG A 1 105 ? -2.861 7.387 16.828 1 93.75 105 ARG A C 1
ATOM 787 O O . ARG A 1 105 ? -3.484 6.375 16.5 1 93.75 105 ARG A O 1
ATOM 794 N N . VAL A 1 106 ? -2.594 8.375 16.031 1 95.25 106 VAL A N 1
ATOM 795 C CA . VAL A 1 106 ? -2.92 8.281 14.609 1 95.25 106 VAL A CA 1
ATOM 796 C C . VAL A 1 106 ? -2.062 7.199 13.953 1 95.25 106 VAL A C 1
ATOM 798 O O . VAL A 1 106 ? -0.84 7.184 14.117 1 95.25 106 VAL A O 1
ATOM 801 N N . LEU A 1 107 ? -2.775 6.336 13.25 1 91.81 107 LEU A N 1
ATOM 802 C CA . LEU A 1 107 ? -2.062 5.254 12.578 1 91.81 107 LEU A CA 1
ATOM 803 C C . LEU A 1 107 ? -2.193 5.379 11.062 1 91.81 107 LEU A C 1
ATOM 805 O O . LEU A 1 107 ? -1.298 4.965 10.32 1 91.81 107 LEU A O 1
ATOM 809 N N . VAL A 1 108 ? -3.322 5.914 10.602 1 91.81 108 VAL A N 1
ATOM 810 C CA . VAL A 1 108 ? -3.623 6.07 9.18 1 91.81 108 VAL A CA 1
ATOM 811 C C . VAL A 1 108 ? -4.328 7.402 8.945 1 91.81 108 VAL A C 1
ATOM 813 O O . VAL A 1 108 ? -5.203 7.793 9.719 1 91.81 108 VAL A O 1
ATOM 816 N N . THR A 1 109 ? -3.955 8.094 7.988 1 94.44 109 THR A N 1
ATOM 817 C CA . THR A 1 109 ? -4.711 9.227 7.477 1 94.44 109 THR A CA 1
ATOM 818 C C . THR A 1 109 ? -4.758 9.211 5.949 1 94.44 109 THR A C 1
ATOM 820 O O . THR A 1 109 ? -3.766 8.883 5.297 1 94.44 109 THR A O 1
ATOM 823 N N . GLN A 1 110 ? -5.926 9.523 5.438 1 93.12 110 GLN A N 1
ATOM 824 C CA . GLN A 1 110 ? -6.137 9.414 4 1 93.12 110 GLN A CA 1
ATOM 825 C C . GLN A 1 110 ? -7.156 10.438 3.512 1 93.12 110 GLN A C 1
ATOM 827 O O . GLN A 1 110 ? -8.227 10.594 4.105 1 93.12 110 GLN A O 1
ATOM 832 N N . TYR A 1 111 ? -6.812 11.086 2.432 1 94.12 111 TYR A N 1
ATOM 833 C CA . TYR A 1 111 ? -7.781 11.922 1.725 1 94.12 111 TYR A CA 1
ATOM 834 C C . TYR A 1 111 ? -8.766 11.062 0.943 1 94.12 111 TYR A C 1
ATOM 836 O O . TYR A 1 111 ? -8.367 10.172 0.184 1 94.12 111 TYR A O 1
ATOM 844 N N . LEU A 1 112 ? -10.07 11.297 1.094 1 91 112 LEU A N 1
ATOM 845 C CA . LEU A 1 112 ? -11.078 10.414 0.516 1 91 112 LEU A CA 1
ATOM 846 C C . LEU A 1 112 ? -11.688 11.031 -0.737 1 91 112 LEU A C 1
ATOM 848 O O . LEU A 1 112 ? -12.516 10.406 -1.399 1 91 112 LEU A O 1
ATOM 852 N N . GLY A 1 113 ? -11.344 12.211 -1.104 1 84.44 113 GLY A N 1
ATOM 853 C CA . GLY A 1 113 ? -11.977 12.906 -2.213 1 84.44 113 GLY A CA 1
ATOM 854 C C . GLY A 1 113 ? -11.531 12.398 -3.57 1 84.44 113 GLY A C 1
ATOM 855 O O . GLY A 1 113 ? -12.078 12.805 -4.598 1 84.44 113 GLY A O 1
ATOM 856 N N . GLN A 1 114 ? -10.562 11.578 -3.59 1 72.44 114 GLN A N 1
ATOM 857 C CA . GLN A 1 114 ? -10.078 11.062 -4.867 1 72.44 114 GLN A CA 1
ATOM 858 C C . GLN A 1 114 ? -11.062 10.055 -5.461 1 72.44 114 GLN A C 1
ATOM 860 O O . GLN A 1 114 ? -11.031 9.789 -6.664 1 72.44 114 GLN A O 1
ATOM 865 N N . ALA A 1 115 ? -11.969 9.508 -4.633 1 64.81 115 ALA A N 1
ATOM 866 C CA . ALA A 1 115 ? -12.898 8.461 -5.051 1 64.81 115 ALA A CA 1
ATOM 867 C C . ALA A 1 115 ? -14.039 9.047 -5.875 1 64.81 115 ALA A C 1
ATOM 869 O O . ALA A 1 115 ? -14.617 10.07 -5.508 1 64.81 115 ALA A O 1
ATOM 870 N N . ASN A 1 116 ? -13.922 9.703 -6.98 1 62.75 116 ASN A N 1
ATOM 871 C CA . ASN A 1 116 ? -14.945 10.328 -7.809 1 62.75 116 ASN A CA 1
ATOM 872 C C . ASN A 1 116 ? -16.266 9.562 -7.746 1 62.75 116 ASN A C 1
ATOM 874 O O . ASN A 1 116 ? -16.812 9.188 -8.781 1 62.75 116 ASN A O 1
ATOM 878 N N . SER A 1 117 ? -16.688 9.117 -6.641 1 64.19 117 SER A N 1
ATOM 879 C CA . SER A 1 117 ? -17.875 8.273 -6.559 1 64.19 117 SER A CA 1
ATOM 880 C C . SER A 1 117 ? -19.141 9.117 -6.414 1 64.19 117 SER A C 1
ATOM 882 O O . SER A 1 117 ? -20.234 8.641 -6.688 1 64.19 117 SER A O 1
ATOM 884 N N . GLY A 1 118 ? -19 10.43 -6.195 1 72.44 118 GLY A N 1
ATOM 885 C CA . GLY A 1 118 ? -20.172 11.273 -5.969 1 72.44 118 GLY A CA 1
ATOM 886 C C . GLY A 1 118 ? -20.906 10.938 -4.68 1 72.44 118 GLY A C 1
ATOM 887 O O . GLY A 1 118 ? -21.875 11.602 -4.324 1 72.44 118 GLY A O 1
ATOM 888 N N . CYS A 1 119 ? -20.406 9.984 -3.922 1 79.06 119 CYS A N 1
ATOM 889 C CA . CYS A 1 119 ? -21.125 9.523 -2.736 1 79.06 119 CYS A CA 1
ATOM 890 C C . CYS A 1 119 ? -20.641 10.25 -1.488 1 79.06 119 CYS A C 1
ATOM 892 O O . CYS A 1 119 ? -21.344 10.289 -0.472 1 79.06 119 CYS A O 1
ATOM 894 N N . LEU A 1 120 ? -19.5 10.797 -1.543 1 87.19 120 LEU A N 1
ATOM 895 C CA . LEU A 1 120 ? -18.922 11.508 -0.405 1 87.19 120 LEU A CA 1
ATOM 896 C C . LEU A 1 120 ? -18.438 12.891 -0.82 1 87.19 120 LEU A C 1
ATOM 898 O O . LEU A 1 120 ? -18 13.086 -1.96 1 87.19 120 LEU A O 1
ATOM 902 N N . PRO A 1 121 ? -18.625 13.82 0.071 1 88.06 121 PRO A N 1
ATOM 903 C CA . PRO A 1 121 ? -18.047 15.133 -0.24 1 88.06 121 PRO A CA 1
ATOM 904 C C . PRO A 1 121 ? -16.562 15.055 -0.56 1 88.06 121 PRO A C 1
ATOM 906 O O . PRO A 1 121 ? -15.828 14.273 0.054 1 88.06 121 PRO A O 1
ATOM 909 N N . PRO A 1 122 ? -16.094 15.891 -1.478 1 89.25 122 PRO A N 1
ATOM 910 C CA . PRO A 1 122 ? -14.695 15.859 -1.884 1 89.25 122 PRO A CA 1
ATOM 911 C C . PRO A 1 122 ? -13.766 16.5 -0.86 1 89.25 122 PRO A C 1
ATOM 913 O O . PRO A 1 122 ? -12.609 16.797 -1.167 1 89.25 122 PRO A O 1
ATOM 916 N N . THR A 1 123 ? -14.195 16.781 0.378 1 92.38 123 THR A N 1
ATOM 917 C CA . THR A 1 123 ? -13.414 17.438 1.409 1 92.38 123 THR A CA 1
ATOM 918 C C . THR A 1 123 ? -13.164 16.516 2.592 1 92.38 123 THR A C 1
ATOM 920 O O . THR A 1 123 ? -12.703 16.938 3.646 1 92.38 123 THR A O 1
ATOM 923 N N . LEU A 1 124 ? -13.469 15.25 2.422 1 93.75 124 LEU A N 1
ATOM 924 C CA . LEU A 1 124 ? -13.445 14.328 3.559 1 93.75 124 LEU A CA 1
ATOM 925 C C . LEU A 1 124 ? -12.086 13.648 3.668 1 93.75 124 LEU A C 1
ATOM 927 O O . LEU A 1 124 ? -11.484 13.289 2.654 1 93.75 124 LEU A O 1
ATOM 931 N N . HIS A 1 125 ? -11.664 13.43 4.887 1 95.25 125 HIS A N 1
ATOM 932 C CA . HIS A 1 125 ? -10.445 12.703 5.23 1 95.25 125 HIS A CA 1
ATOM 933 C C . HIS A 1 125 ? -10.727 11.609 6.254 1 95.25 125 HIS A C 1
ATOM 935 O O . HIS A 1 125 ? -11.547 11.789 7.156 1 95.25 125 HIS A O 1
ATOM 941 N N . LEU A 1 126 ? -10.016 10.547 6.09 1 95.69 126 LEU A N 1
ATOM 942 C CA . LEU A 1 126 ? -10.086 9.445 7.039 1 95.69 126 LEU A CA 1
ATOM 943 C C . LEU A 1 126 ? -8.898 9.484 8 1 95.69 126 LEU A C 1
ATOM 945 O O . LEU A 1 126 ? -7.762 9.719 7.582 1 95.69 126 LEU A O 1
ATOM 949 N N . VAL A 1 127 ? -9.148 9.297 9.281 1 96.88 127 VAL A N 1
ATOM 950 C CA . VAL A 1 127 ? -8.117 9.109 10.297 1 96.88 127 VAL A CA 1
ATOM 951 C C . VAL A 1 127 ? -8.422 7.855 11.117 1 96.88 127 VAL A C 1
ATOM 953 O O . VAL A 1 127 ? -9.523 7.711 11.656 1 96.88 127 VAL A O 1
ATOM 956 N N . CYS A 1 128 ? -7.457 6.98 11.211 1 94.62 128 CYS A N 1
ATOM 957 C CA . CYS A 1 128 ? -7.621 5.789 12.031 1 94.62 128 CYS A CA 1
ATOM 958 C C . CYS A 1 128 ? -6.59 5.75 13.156 1 94.62 128 CYS A C 1
ATOM 960 O O . CYS A 1 128 ? -5.426 6.098 12.945 1 94.62 128 CYS A O 1
ATOM 962 N N . THR A 1 129 ? -7.023 5.387 14.273 1 94.44 129 THR A N 1
ATOM 963 C CA . THR A 1 129 ? -6.176 5.109 15.43 1 94.44 129 THR A CA 1
ATOM 964 C C . THR A 1 129 ? -6.219 3.629 15.789 1 94.44 129 THR A C 1
ATOM 966 O O . THR A 1 129 ? -6.809 2.824 15.062 1 94.44 129 THR A O 1
ATOM 969 N N . GLN A 1 130 ? -5.555 3.266 16.922 1 90.31 130 GLN A N 1
ATOM 970 C CA . GLN A 1 130 ? -5.562 1.866 17.344 1 90.31 130 GLN A CA 1
ATOM 971 C C . GLN A 1 130 ? -6.957 1.423 17.766 1 90.31 130 GLN A C 1
ATOM 973 O O . GLN A 1 130 ? -7.242 0.226 17.828 1 90.31 130 GLN A O 1
ATOM 978 N N . PHE A 1 131 ? -7.918 2.502 17.984 1 92.56 131 PHE A N 1
ATOM 979 C CA . PHE A 1 131 ? -9.211 2.117 18.547 1 92.56 131 PHE A CA 1
ATOM 980 C C . PHE A 1 131 ? -10.344 2.559 17.625 1 92.56 131 PHE A C 1
ATOM 982 O O . PHE A 1 131 ? -11.383 1.899 17.562 1 92.56 131 PHE A O 1
ATOM 989 N N . SER A 1 132 ? -10.125 3.688 16.922 1 95.31 132 SER A N 1
ATOM 990 C CA . SER A 1 132 ? -11.289 4.34 16.312 1 95.31 132 SER A CA 1
ATOM 991 C C . SER A 1 132 ? -10.992 4.797 14.891 1 95.31 132 SER A C 1
ATOM 993 O O . SER A 1 132 ? -9.828 4.91 14.5 1 95.31 132 SER A O 1
ATOM 995 N N . LEU A 1 133 ? -12.055 4.988 14.203 1 95.56 133 LEU A N 1
ATOM 996 C CA . LEU A 1 133 ? -12.07 5.648 12.898 1 95.56 133 LEU A CA 1
ATOM 997 C C . LEU A 1 133 ? -12.75 7.012 12.992 1 95.56 133 LEU A C 1
ATOM 999 O O . LEU A 1 133 ? -13.812 7.141 13.602 1 95.56 133 LEU A O 1
ATOM 1003 N N . TYR A 1 134 ? -12.125 8.055 12.445 1 96.88 134 TYR A N 1
ATOM 1004 C CA . TYR A 1 134 ? -12.672 9.406 12.383 1 96.88 134 TYR A CA 1
ATOM 1005 C C . TYR A 1 134 ? -12.797 9.883 10.945 1 96.88 134 TYR A C 1
ATOM 1007 O O . TYR A 1 134 ? -11.875 9.711 10.141 1 96.88 134 TYR A O 1
ATOM 1015 N N . LEU A 1 135 ? -13.961 10.406 10.617 1 95.81 135 LEU A N 1
ATOM 1016 C CA . LEU A 1 135 ? -14.102 11.156 9.367 1 95.81 135 LEU A CA 1
ATOM 1017 C C . LEU A 1 135 ? -14.023 12.656 9.617 1 95.81 135 LEU A C 1
ATOM 1019 O O . LEU A 1 135 ? -14.797 13.195 10.414 1 95.81 135 LEU A O 1
ATOM 1023 N N . MET A 1 136 ? -13.039 13.219 8.961 1 95.94 136 MET A N 1
ATOM 1024 C CA . MET A 1 136 ? -12.844 14.664 9.094 1 95.94 136 MET A CA 1
ATOM 1025 C C . MET A 1 136 ? -13.266 15.383 7.816 1 95.94 136 MET A C 1
ATOM 1027 O O . MET A 1 136 ? -13.016 14.898 6.711 1 95.94 136 MET A O 1
ATOM 1031 N N . ASP A 1 137 ? -13.891 16.531 8.016 1 93.44 137 ASP A N 1
ATOM 1032 C CA . ASP A 1 137 ? -14.242 17.406 6.906 1 93.44 137 ASP A CA 1
ATOM 1033 C C . ASP A 1 137 ? -13.398 18.688 6.93 1 93.44 137 ASP A C 1
ATOM 1035 O O . ASP A 1 137 ? -13.352 19.391 7.941 1 93.44 137 ASP A O 1
ATOM 1039 N N . GLU A 1 138 ? -12.781 19.078 5.891 1 94 138 GLU A N 1
ATOM 1040 C CA . GLU A 1 138 ? -11.914 20.25 5.812 1 94 138 GLU A CA 1
ATOM 1041 C C . GLU A 1 138 ? -12.672 21.516 6.176 1 94 138 GLU A C 1
ATOM 1043 O O . GLU A 1 138 ? -12.07 22.5 6.605 1 94 138 GLU A O 1
ATOM 1048 N N . ARG A 1 139 ? -13.961 21.5 5.961 1 92.38 139 ARG A N 1
ATOM 1049 C CA . ARG A 1 139 ? -14.789 22.672 6.195 1 92.38 139 ARG A CA 1
ATOM 1050 C C . ARG A 1 139 ? -15.109 22.828 7.676 1 92.38 139 ARG A C 1
ATOM 1052 O O . ARG A 1 139 ? -15.57 23.891 8.109 1 92.38 139 ARG A O 1
ATOM 1059 N N . LEU A 1 140 ? -14.914 21.781 8.406 1 93.44 140 LEU A N 1
ATOM 1060 C CA . LEU A 1 140 ? -15.141 21.766 9.844 1 93.44 140 LEU A CA 1
ATOM 1061 C C . LEU A 1 140 ? -13.961 21.141 10.578 1 93.44 140 LEU A C 1
ATOM 1063 O O . LEU A 1 140 ? -14.094 20.078 11.195 1 93.44 140 LEU A O 1
ATOM 1067 N N . PRO A 1 141 ? -12.82 21.859 10.625 1 95.19 141 PRO A N 1
ATOM 1068 C CA . PRO A 1 141 ? -11.625 21.266 11.234 1 95.19 141 PRO A CA 1
ATOM 1069 C C . PRO A 1 141 ? -11.797 21 12.727 1 95.19 141 PRO A C 1
ATOM 1071 O O . PRO A 1 141 ? -12.609 21.656 13.383 1 95.19 141 PRO A O 1
ATOM 1074 N N . LEU A 1 142 ? -11.141 20.047 13.211 1 96.5 142 LEU A N 1
ATOM 1075 C CA . LEU A 1 142 ? -10.992 19.703 14.625 1 96.5 142 LEU A CA 1
ATOM 1076 C C . LEU A 1 142 ? -12.203 18.922 15.125 1 96.5 142 LEU A C 1
ATOM 1078 O O . LEU A 1 142 ? -12.141 18.281 16.172 1 96.5 142 LEU A O 1
ATOM 1082 N N . VAL A 1 143 ? -13.25 18.938 14.375 1 94.12 143 VAL A N 1
ATOM 1083 C CA . VAL A 1 143 ? -14.453 18.234 14.805 1 94.12 143 VAL A CA 1
ATOM 1084 C C . VAL A 1 143 ? -14.727 17.062 13.867 1 94.12 143 VAL A C 1
ATOM 1086 O O . VAL A 1 143 ? -15.125 17.25 12.719 1 94.12 143 VAL A O 1
ATOM 1089 N N . PRO A 1 144 ? -14.578 15.867 14.367 1 96.31 144 PRO A N 1
ATOM 1090 C CA . PRO A 1 144 ? -14.938 14.742 13.5 1 96.31 144 PRO A CA 1
ATOM 1091 C C . PRO A 1 144 ? -16.422 14.719 13.141 1 96.31 144 PRO A C 1
ATOM 1093 O O . PRO A 1 144 ? -17.266 14.891 14.016 1 96.31 144 PRO A O 1
ATOM 1096 N N . VAL A 1 145 ? -16.703 14.531 11.891 1 94.38 145 VAL A N 1
ATOM 1097 C CA . VAL A 1 145 ? -18.109 14.438 11.469 1 94.38 145 VAL A CA 1
ATOM 1098 C C . VAL A 1 145 ? -18.641 13.039 11.758 1 94.38 145 VAL A C 1
ATOM 1100 O O . VAL A 1 145 ? -19.859 12.828 11.805 1 94.38 145 VAL A O 1
ATOM 1103 N N . LEU A 1 146 ? -17.75 12.109 11.898 1 94.62 146 LEU A N 1
ATOM 1104 C CA . LEU A 1 146 ? -18.094 10.742 12.273 1 94.62 146 LEU A CA 1
ATOM 1105 C C . LEU A 1 146 ? -16.969 10.109 13.094 1 94.62 146 LEU A C 1
ATOM 1107 O O . LEU A 1 146 ? -15.789 10.281 12.773 1 94.62 146 LEU A O 1
ATOM 1111 N N . LYS A 1 147 ? -17.344 9.531 14.133 1 95.5 147 LYS A N 1
ATOM 1112 C CA . LYS A 1 147 ? -16.438 8.688 14.922 1 95.5 147 LYS A CA 1
ATOM 1113 C C . LYS A 1 147 ? -17.031 7.293 15.117 1 95.5 147 LYS A C 1
ATOM 1115 O O . LYS A 1 147 ? -18.219 7.148 15.398 1 95.5 147 LYS A O 1
ATOM 1120 N N . TRP A 1 148 ? -16.141 6.309 14.977 1 93.75 148 TRP A N 1
ATOM 1121 C CA . TRP A 1 148 ? -16.594 4.93 15.133 1 93.75 148 TRP A CA 1
ATOM 1122 C C . TRP A 1 148 ? -15.477 4.055 15.695 1 93.75 148 TRP A C 1
ATOM 1124 O O . TRP A 1 148 ? -14.359 4.039 15.172 1 93.75 148 TRP A O 1
ATOM 1134 N N . ASP A 1 149 ? -15.82 3.348 16.75 1 93.62 149 ASP A N 1
ATOM 1135 C CA . ASP A 1 149 ? -14.891 2.334 17.234 1 93.62 149 ASP A CA 1
ATOM 1136 C C . ASP A 1 149 ? -14.867 1.12 16.312 1 93.62 149 ASP A C 1
ATOM 1138 O O . ASP A 1 149 ? -15.852 0.377 16.234 1 93.62 149 ASP A O 1
ATOM 1142 N N . HIS A 1 150 ? -13.766 0.874 15.664 1 90.75 150 HIS A N 1
ATOM 1143 C CA . HIS A 1 150 ? -13.758 -0.127 14.602 1 90.75 150 HIS A CA 1
ATOM 1144 C C . HIS A 1 150 ? -13.766 -1.539 15.18 1 90.75 150 HIS A C 1
ATOM 1146 O O . HIS A 1 150 ? -14.125 -2.494 14.484 1 90.75 150 HIS A O 1
ATOM 1152 N N . GLY A 1 151 ? -13.312 -1.712 16.438 1 89.75 151 GLY A N 1
ATOM 1153 C CA . GLY A 1 151 ? -13.461 -2.988 17.109 1 89.75 151 GLY A CA 1
ATOM 1154 C C . GLY A 1 151 ? -12.5 -4.047 16.609 1 89.75 151 GLY A C 1
ATOM 1155 O O . GLY A 1 151 ? -12.656 -5.23 16.906 1 89.75 151 GLY A O 1
ATOM 1156 N N . LEU A 1 152 ? -11.484 -3.725 15.766 1 85.38 152 LEU A N 1
ATOM 1157 C CA . LEU A 1 152 ? -10.477 -4.68 15.32 1 85.38 152 LEU A CA 1
ATOM 1158 C C . LEU A 1 152 ? -9.594 -5.113 16.484 1 85.38 152 LEU A C 1
ATOM 1160 O O . LEU A 1 152 ? -9.242 -4.297 17.344 1 85.38 152 LEU A O 1
ATOM 1164 N N . PRO A 1 153 ? -9.289 -6.363 16.547 1 82.25 153 PRO A N 1
ATOM 1165 C CA . PRO A 1 153 ? -8.43 -6.836 17.625 1 82.25 153 PRO A CA 1
ATOM 1166 C C . PRO A 1 153 ? -7.02 -6.254 17.562 1 82.25 153 PRO A C 1
ATOM 1168 O O . PRO A 1 153 ? -6.289 -6.273 18.562 1 82.25 153 PRO A O 1
ATOM 1171 N N . SER A 1 154 ? -6.637 -5.844 16.422 1 81.38 154 SER A N 1
ATOM 1172 C CA . SER A 1 154 ? -5.332 -5.211 16.234 1 81.38 154 SER A CA 1
ATOM 1173 C C . SER A 1 154 ? -5.457 -3.912 15.445 1 81.38 154 SER A C 1
ATOM 1175 O O . SER A 1 154 ? -6.434 -3.713 14.711 1 81.38 154 SER A O 1
ATOM 1177 N N . PRO A 1 155 ? -4.531 -3.012 15.641 1 81 155 PRO A N 1
ATOM 1178 C CA . PRO A 1 155 ? -4.609 -1.721 14.953 1 81 155 PRO A CA 1
ATOM 1179 C C . PRO A 1 155 ? -4.715 -1.862 13.438 1 81 155 PRO A C 1
ATOM 1181 O O . PRO A 1 155 ? -4.113 -2.766 12.852 1 81 155 PRO A O 1
ATOM 1184 N N . PRO A 1 156 ? -5.5 -0.949 12.836 1 85.31 156 PRO A N 1
ATOM 1185 C CA . PRO A 1 156 ? -5.605 -0.978 11.375 1 85.31 156 PRO A CA 1
ATOM 1186 C C . PRO A 1 156 ? -4.285 -0.653 10.68 1 85.31 156 PRO A C 1
ATOM 1188 O O . PRO A 1 156 ? -3.57 0.262 11.102 1 85.31 156 PRO A O 1
ATOM 1191 N N . LEU A 1 157 ? -3.941 -1.458 9.688 1 76.31 157 LEU A N 1
ATOM 1192 C CA . LEU A 1 157 ? -2.709 -1.254 8.93 1 76.31 157 LEU A CA 1
ATOM 1193 C C . LEU A 1 157 ? -3.014 -0.913 7.477 1 76.31 157 LEU A C 1
ATOM 1195 O O . LEU A 1 157 ? -2.148 -0.402 6.762 1 76.31 157 LEU A O 1
ATOM 1199 N N . LEU A 1 158 ? -4.219 -1.213 7.152 1 80.69 158 LEU A N 1
ATOM 1200 C CA . LEU A 1 158 ? -4.605 -1.024 5.758 1 80.69 158 LEU A CA 1
ATOM 1201 C C . LEU A 1 158 ? -5.992 -0.395 5.656 1 80.69 158 LEU A C 1
ATOM 1203 O O . LEU A 1 158 ? -6.91 -0.785 6.383 1 80.69 158 LEU A O 1
ATOM 1207 N N . THR A 1 159 ? -6.074 0.558 4.887 1 87.94 159 THR A N 1
ATOM 1208 C CA . THR A 1 159 ? -7.363 1.125 4.508 1 87.94 159 THR A CA 1
ATOM 1209 C C . THR A 1 159 ? -7.473 1.245 2.988 1 87.94 159 THR A C 1
ATOM 1211 O O . THR A 1 159 ? -6.496 1.58 2.314 1 87.94 159 THR A O 1
ATOM 1214 N N . ARG A 1 160 ? -8.688 0.922 2.52 1 86.81 160 ARG A N 1
ATOM 1215 C CA . ARG A 1 160 ? -8.914 1.029 1.082 1 86.81 160 ARG A CA 1
ATOM 1216 C C . ARG A 1 160 ? -10.352 1.428 0.782 1 86.81 160 ARG A C 1
ATOM 1218 O O . ARG A 1 160 ? -11.289 0.714 1.148 1 86.81 160 ARG A O 1
ATOM 1225 N N . LEU A 1 161 ? -10.461 2.52 0.161 1 88.56 161 LEU A N 1
ATOM 1226 C CA . LEU A 1 161 ? -11.773 2.902 -0.354 1 88.56 161 LEU A CA 1
ATOM 1227 C C . LEU A 1 161 ? -12.078 2.176 -1.662 1 88.56 161 LEU A C 1
ATOM 1229 O O . LEU A 1 161 ? -11.289 2.242 -2.609 1 88.56 161 LEU A O 1
ATOM 1233 N N . LEU A 1 162 ? -13.141 1.5 -1.683 1 87.62 162 LEU A N 1
ATOM 1234 C CA . LEU A 1 162 ? -13.547 0.768 -2.875 1 87.62 162 LEU A CA 1
ATOM 1235 C C . LEU A 1 162 ? -14.641 1.521 -3.627 1 87.62 162 LEU A C 1
ATOM 1237 O O . LEU A 1 162 ? -15.383 2.305 -3.029 1 87.62 162 LEU A O 1
ATOM 1241 N N . PRO A 1 163 ? -14.695 1.315 -4.914 1 85.81 163 PRO A N 1
ATOM 1242 C CA . PRO A 1 163 ? -15.797 1.951 -5.637 1 85.81 163 PRO A CA 1
ATOM 1243 C C . PRO A 1 163 ? -17.156 1.406 -5.223 1 85.81 163 PRO A C 1
ATOM 1245 O O . PRO A 1 163 ? -17.297 0.221 -4.906 1 85.81 163 PRO A O 1
ATOM 1248 N N . PRO A 1 164 ? -18.078 2.289 -5.207 1 86.31 164 PRO A N 1
ATOM 1249 C CA . PRO A 1 164 ? -19.438 1.791 -4.949 1 86.31 164 PRO A CA 1
ATOM 1250 C C . PRO A 1 164 ? -19.969 0.923 -6.086 1 86.31 164 PRO A C 1
ATOM 1252 O O . PRO A 1 164 ? -19.578 1.096 -7.238 1 86.31 164 PRO A O 1
ATOM 1255 N N . PRO A 1 165 ? -20.891 -0.014 -5.77 1 82.25 165 PRO A N 1
ATOM 1256 C CA . PRO A 1 165 ? -21.438 -0.876 -6.816 1 82.25 165 PRO A CA 1
ATOM 1257 C C . PRO A 1 165 ? -22.188 -0.091 -7.891 1 82.25 165 PRO A C 1
ATOM 1259 O O . PRO A 1 165 ? -22.172 -0.472 -9.062 1 82.25 165 PRO A O 1
ATOM 1262 N N . SER A 1 166 ? -22.797 0.964 -7.508 1 82.44 166 SER A N 1
ATOM 1263 C CA . SER A 1 166 ? -23.484 1.88 -8.406 1 82.44 166 SER A CA 1
ATOM 1264 C C . SER A 1 166 ? -23.484 3.303 -7.859 1 82.44 166 SER A C 1
ATOM 1266 O O . SER A 1 166 ? -23.297 3.51 -6.66 1 82.44 166 SER A O 1
ATOM 1268 N N . PRO A 1 167 ? -23.641 4.199 -8.82 1 80 167 PRO A N 1
ATOM 1269 C CA . PRO A 1 167 ? -23.703 5.582 -8.336 1 80 167 PRO A CA 1
ATOM 1270 C C . PRO A 1 167 ? -24.781 5.789 -7.285 1 80 167 PRO A C 1
ATOM 1272 O O . PRO A 1 167 ? -25.891 5.262 -7.418 1 80 167 PRO A O 1
ATOM 1275 N N . GLY A 1 168 ? -24.469 6.434 -6.316 1 81.69 168 GLY A N 1
ATOM 1276 C CA . GLY A 1 168 ? -25.453 6.742 -5.285 1 81.69 168 GLY A CA 1
ATOM 1277 C C . GLY A 1 168 ? -25.438 5.75 -4.137 1 81.69 168 GLY A C 1
ATOM 1278 O O . GLY A 1 168 ? -26 6.016 -3.074 1 81.69 168 GLY A O 1
ATOM 1279 N N . CYS A 1 169 ? -24.891 4.602 -4.359 1 86.81 169 CYS A N 1
ATOM 1280 C CA . CYS A 1 169 ? -24.766 3.602 -3.303 1 86.81 169 CYS A CA 1
ATOM 1281 C C . CYS A 1 169 ? -23.672 3.99 -2.305 1 86.81 169 CYS A C 1
ATOM 1283 O O . CYS A 1 169 ? -22.781 4.773 -2.627 1 86.81 169 CYS A O 1
ATOM 1285 N N . PRO A 1 170 ? -23.844 3.471 -1.149 1 89.75 170 PRO A N 1
ATOM 1286 C CA . PRO A 1 170 ? -22.812 3.756 -0.151 1 89.75 170 PRO A CA 1
ATOM 1287 C C . PRO A 1 170 ? -21.422 3.342 -0.611 1 89.75 170 PRO A C 1
ATOM 1289 O O . PRO A 1 170 ? -21.266 2.381 -1.371 1 89.75 170 PRO A O 1
ATOM 1292 N N . GLN A 1 171 ? -20.406 4.133 -0.181 1 90.69 171 GLN A N 1
ATOM 1293 C CA . GLN A 1 171 ? -19.016 3.908 -0.526 1 90.69 171 GLN A CA 1
ATOM 1294 C C . GLN A 1 171 ? -18.375 2.871 0.396 1 90.69 171 GLN A C 1
ATOM 1296 O O . GLN A 1 171 ? -18.234 3.102 1.6 1 90.69 171 GLN A O 1
ATOM 1301 N N . PRO A 1 172 ? -17.984 1.734 -0.114 1 90.94 172 PRO A N 1
ATOM 1302 C CA . PRO A 1 172 ? -17.328 0.73 0.734 1 90.94 172 PRO A CA 1
ATOM 1303 C C . PRO A 1 172 ? -15.922 1.128 1.146 1 90.94 172 PRO A C 1
ATOM 1305 O O . PRO A 1 172 ? -15.156 1.649 0.327 1 90.94 172 PRO A O 1
ATOM 1308 N N . LEU A 1 173 ? -15.578 0.938 2.363 1 91.75 173 LEU A N 1
ATOM 1309 C CA . LEU A 1 173 ? -14.25 1.15 2.941 1 91.75 173 LEU A CA 1
ATOM 1310 C C . LEU A 1 173 ? -13.742 -0.122 3.609 1 91.75 173 LEU A C 1
ATOM 1312 O O . LEU A 1 173 ? -14.367 -0.633 4.543 1 91.75 173 LEU A O 1
ATOM 1316 N N . LEU A 1 174 ? -12.641 -0.609 3.133 1 90.38 174 LEU A N 1
ATOM 1317 C CA . LEU A 1 174 ? -12.031 -1.811 3.693 1 90.38 174 LEU A CA 1
ATOM 1318 C C . LEU A 1 174 ? -10.977 -1.449 4.73 1 90.38 174 LEU A C 1
ATOM 1320 O O . LEU A 1 174 ? -10.109 -0.608 4.477 1 90.38 174 LEU A O 1
ATOM 1324 N N . LEU A 1 175 ? -11.062 -2.053 5.883 1 89.94 175 LEU A N 1
ATOM 1325 C CA . LEU A 1 175 ? -10.039 -1.949 6.918 1 89.94 175 LEU A CA 1
ATOM 1326 C C . LEU A 1 175 ? -9.359 -3.293 7.145 1 89.94 175 LEU A C 1
ATOM 1328 O O . LEU A 1 175 ? -10.023 -4.332 7.176 1 89.94 175 LEU A O 1
ATOM 1332 N N . GLY A 1 176 ? -8.07 -3.283 7.238 1 85.56 176 GLY A N 1
ATOM 1333 C CA . GLY A 1 176 ? -7.305 -4.473 7.566 1 85.56 176 GLY A CA 1
ATOM 1334 C C . GLY A 1 176 ? -6.391 -4.285 8.758 1 85.56 176 GLY A C 1
ATOM 1335 O O . GLY A 1 176 ? -5.609 -3.332 8.805 1 85.56 176 GLY A O 1
ATOM 1336 N N . GLY A 1 177 ? -6.5 -5.199 9.656 1 80.25 177 GLY A N 1
ATOM 1337 C CA . GLY A 1 177 ? -5.66 -5.145 10.836 1 80.25 177 GLY A CA 1
ATOM 1338 C C . GLY A 1 177 ? -4.359 -5.91 10.688 1 80.25 177 GLY A C 1
ATOM 1339 O O . GLY A 1 177 ? -4.227 -6.738 9.781 1 80.25 177 GLY A O 1
ATOM 1340 N N . GLN A 1 178 ? -3.414 -5.625 11.547 1 71.81 178 GLN A N 1
ATOM 1341 C CA . GLN A 1 178 ? -2.096 -6.25 11.555 1 71.81 178 GLN A CA 1
ATOM 1342 C C . GLN A 1 178 ? -2.205 -7.77 11.625 1 71.81 178 GLN A C 1
ATOM 1344 O O . GLN A 1 178 ? -1.367 -8.484 11.07 1 71.81 178 GLN A O 1
ATOM 1349 N N . GLY A 1 179 ? -3.281 -8.273 12.203 1 71.25 179 GLY A N 1
ATOM 1350 C CA . GLY A 1 179 ? -3.465 -9.711 12.352 1 71.25 179 GLY A CA 1
ATOM 1351 C C . GLY A 1 179 ? -4.16 -10.352 11.164 1 71.25 179 GLY A C 1
ATOM 1352 O O . GLY A 1 179 ? -4.414 -11.555 11.164 1 71.25 179 GLY A O 1
ATOM 1353 N N . GLY A 1 180 ? -4.5 -9.547 10.242 1 79.06 180 GLY A N 1
ATOM 1354 C CA . GLY A 1 180 ? -5.117 -10.086 9.039 1 79.06 180 GLY A CA 1
ATOM 1355 C C . GLY A 1 180 ? -6.629 -9.969 9.039 1 79.06 180 GLY A C 1
ATOM 1356 O O . GLY A 1 180 ? -7.297 -10.438 8.117 1 79.06 180 GLY A O 1
ATOM 1357 N N . GLN A 1 181 ? -7.168 -9.438 10.109 1 84.5 181 GLN A N 1
ATOM 1358 C CA . GLN A 1 181 ? -8.609 -9.234 10.156 1 84.5 181 GLN A CA 1
ATOM 1359 C C . GLN A 1 181 ? -9.055 -8.18 9.141 1 84.5 181 GLN A C 1
ATOM 1361 O O . GLN A 1 181 ? -8.383 -7.156 8.977 1 84.5 181 GLN A O 1
ATOM 1366 N N . LEU A 1 182 ? -10.047 -8.484 8.445 1 87 182 LEU A N 1
ATOM 1367 C CA . LEU A 1 182 ? -10.609 -7.551 7.473 1 87 182 LEU A CA 1
ATOM 1368 C C . LEU A 1 182 ? -12.023 -7.148 7.855 1 87 182 LEU A C 1
ATOM 1370 O O . LEU A 1 182 ? -12.812 -7.984 8.305 1 87 182 LEU A O 1
ATOM 1374 N N . GLN A 1 183 ? -12.258 -5.887 7.719 1 89.94 183 GLN A N 1
ATOM 1375 C CA . GLN A 1 183 ? -13.586 -5.336 7.984 1 89.94 183 GLN A CA 1
ATOM 1376 C C . GLN A 1 183 ? -14.039 -4.414 6.855 1 89.94 183 GLN A C 1
ATOM 1378 O O . GLN A 1 183 ? -13.242 -3.623 6.34 1 89.94 183 GLN A O 1
ATOM 1383 N N . LEU A 1 184 ? -15.242 -4.594 6.48 1 90.75 184 LEU A N 1
ATOM 1384 C CA . LEU A 1 184 ? -15.828 -3.75 5.445 1 90.75 184 LEU A CA 1
ATOM 1385 C C . LEU A 1 184 ? -16.875 -2.814 6.043 1 90.75 184 LEU A C 1
ATOM 1387 O O . LEU A 1 184 ? -17.797 -3.262 6.727 1 90.75 184 LEU A O 1
ATOM 1391 N N . LEU A 1 185 ? -16.672 -1.533 5.805 1 92.81 185 LEU A N 1
ATOM 1392 C CA . LEU A 1 185 ? -17.625 -0.5 6.191 1 92.81 185 LEU A CA 1
ATOM 1393 C C . LEU A 1 185 ? -18.219 0.177 4.961 1 92.81 185 LEU A C 1
ATOM 1395 O O . LEU A 1 185 ? -17.609 0.181 3.893 1 92.81 185 LEU A O 1
ATOM 1399 N N . HIS A 1 186 ? -19.438 0.717 5.172 1 92.44 186 HIS A N 1
ATOM 1400 C CA . HIS A 1 186 ? -20.094 1.46 4.098 1 92.44 186 HIS A CA 1
ATOM 1401 C C . HIS A 1 186 ? -20.406 2.889 4.527 1 92.44 186 HIS A C 1
ATOM 1403 O O . HIS A 1 186 ? -21.141 3.105 5.496 1 92.44 186 HIS A O 1
ATOM 1409 N N . LEU A 1 187 ? -19.844 3.789 3.771 1 92.12 187 LEU A N 1
ATOM 1410 C CA . LEU A 1 187 ? -20.016 5.203 4.082 1 92.12 187 LEU A CA 1
ATOM 1411 C C . LEU A 1 187 ? -21.047 5.836 3.16 1 92.12 187 LEU A C 1
ATOM 1413 O O . LEU A 1 187 ? -21.109 5.523 1.968 1 92.12 187 LEU A O 1
ATOM 1417 N N . THR A 1 188 ? -21.844 6.656 3.715 1 90.5 188 THR A N 1
ATOM 1418 C CA . THR A 1 188 ? -22.812 7.426 2.924 1 90.5 188 THR A CA 1
ATOM 1419 C C . THR A 1 188 ? -22.859 8.875 3.4 1 90.5 188 THR A C 1
ATOM 1421 O O . THR A 1 188 ? -22.438 9.18 4.52 1 90.5 188 THR A O 1
ATOM 1424 N N . GLY A 1 189 ? -23.328 9.789 2.498 1 84.06 189 GLY A N 1
ATOM 1425 C CA . GLY A 1 189 ? -23.453 11.188 2.852 1 84.06 189 GLY A CA 1
ATOM 1426 C C . GLY A 1 189 ? -23.297 12.117 1.661 1 84.06 189 GLY A C 1
ATOM 1427 O O . GLY A 1 189 ? -22.578 13.109 1.726 1 84.06 189 GLY A O 1
ATOM 1428 N N . ALA A 1 190 ? -23.875 11.828 0.569 1 68.69 190 ALA A N 1
ATOM 1429 C CA . ALA A 1 190 ? -23.797 12.672 -0.623 1 68.69 190 ALA A CA 1
ATOM 1430 C C . ALA A 1 190 ? -24.562 13.977 -0.425 1 68.69 190 ALA A C 1
ATOM 1432 O O . ALA A 1 190 ? -25.531 14.023 0.327 1 68.69 190 ALA A O 1
ATOM 1433 N N . GLY A 1 191 ? -24.031 14.984 -0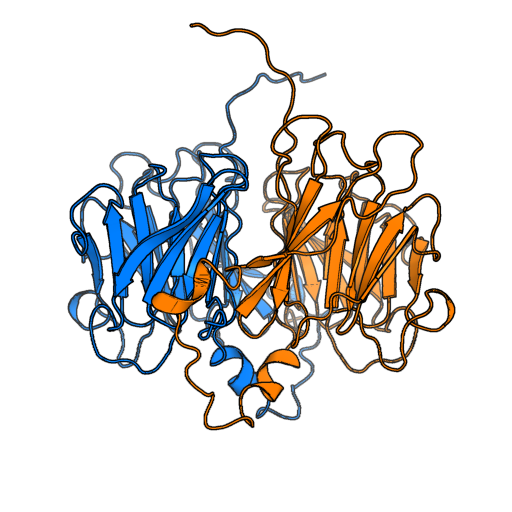.999 1 68.19 191 GLY A N 1
ATOM 1434 C CA . GLY A 1 191 ? -24.688 16.281 -0.975 1 68.19 191 GLY A CA 1
ATOM 1435 C C . GLY A 1 191 ? -24.547 17 0.353 1 68.19 191 GLY A C 1
ATOM 1436 O O . GLY A 1 191 ? -23.422 17.188 0.846 1 68.19 191 GLY A O 1
ATOM 1437 N N . SER A 1 192 ? -25.672 17.375 0.931 1 68 192 SER A N 1
ATOM 1438 C CA . SER A 1 192 ? -25.719 18.172 2.148 1 68 192 SER A CA 1
ATOM 1439 C C . SER A 1 192 ? -25.891 17.297 3.383 1 68 192 SER A C 1
ATOM 1441 O O . SER A 1 192 ? -25.859 17.797 4.512 1 68 192 SER A O 1
ATOM 1443 N N . SER A 1 193 ? -25.812 15.992 3.113 1 79 193 SER A N 1
ATOM 1444 C CA . SER A 1 193 ? -26.062 15.125 4.266 1 79 193 SER A CA 1
ATOM 1445 C C . SER A 1 193 ? -24.766 14.805 5 1 79 193 SER A C 1
ATOM 1447 O O . SER A 1 193 ? -23.688 14.773 4.395 1 79 193 SER A O 1
ATOM 1449 N N . THR A 1 194 ? -24.891 14.758 6.277 1 85.38 194 THR A N 1
ATOM 1450 C CA . THR A 1 194 ? -23.766 14.422 7.141 1 85.38 194 THR A CA 1
ATOM 1451 C C . THR A 1 194 ? -23.281 13 6.879 1 85.38 194 THR A C 1
ATOM 1453 O O . THR A 1 194 ? -24.094 12.062 6.828 1 85.38 194 THR A O 1
ATOM 1456 N N . PRO A 1 195 ? -22.062 12.875 6.641 1 90.69 195 PRO A N 1
ATOM 1457 C CA . PRO A 1 195 ? -21.531 11.523 6.434 1 90.69 195 PRO A CA 1
ATOM 1458 C C . PRO A 1 195 ? -21.844 10.578 7.59 1 90.69 195 PRO A C 1
ATOM 1460 O O . PRO A 1 195 ? -21.781 10.977 8.758 1 90.69 195 PRO A O 1
ATOM 1463 N N . ARG A 1 196 ? -22.234 9.359 7.266 1 92.56 196 ARG A N 1
ATOM 1464 C CA . ARG A 1 196 ? -22.562 8.352 8.266 1 92.56 196 ARG A CA 1
ATOM 1465 C C . ARG A 1 196 ? -22.312 6.945 7.73 1 92.56 196 ARG A C 1
ATOM 1467 O O . ARG A 1 196 ? -22.078 6.762 6.535 1 92.56 196 ARG A O 1
ATOM 1474 N N . LEU A 1 197 ? -22.312 6.027 8.625 1 92.88 197 LEU A N 1
ATOM 1475 C CA . LEU A 1 197 ? -22.266 4.629 8.219 1 92.88 197 LEU A CA 1
ATOM 1476 C C . LEU A 1 197 ? -23.625 4.148 7.738 1 92.88 197 LEU A C 1
ATOM 1478 O O . LEU A 1 197 ? -24.641 4.402 8.391 1 92.88 197 LEU A O 1
ATOM 1482 N N . ALA A 1 198 ? -23.672 3.541 6.625 1 92 198 ALA A N 1
ATOM 1483 C CA . ALA A 1 198 ? -24.922 3.033 6.066 1 92 198 ALA A CA 1
ATOM 1484 C C . ALA A 1 198 ? -25.359 1.758 6.781 1 92 198 ALA A C 1
ATOM 1486 O O . ALA A 1 198 ? -26.531 1.361 6.695 1 92 198 ALA A O 1
ATOM 1487 N N . GLY A 1 199 ? -24.562 1.036 7.461 1 89 199 GLY A N 1
ATOM 1488 C CA . GLY A 1 199 ? -24.812 -0.191 8.203 1 89 199 GLY A CA 1
ATOM 1489 C C . GLY A 1 199 ? -23.641 -0.602 9.078 1 89 199 GLY A C 1
ATOM 1490 O O . GLY A 1 199 ? -22.609 0.067 9.094 1 89 199 GLY A O 1
ATOM 1491 N N . PRO A 1 200 ? -23.938 -1.612 9.844 1 87.81 200 PRO A N 1
ATOM 1492 C CA . PRO A 1 200 ? -22.828 -2.08 10.68 1 87.81 200 PRO A CA 1
ATOM 1493 C C . PRO A 1 200 ? -21.672 -2.65 9.867 1 87.81 200 PRO A C 1
ATOM 1495 O O . PRO A 1 200 ? -21.875 -3.139 8.75 1 87.81 200 PRO A O 1
ATOM 1498 N N . PRO A 1 201 ? -20.484 -2.564 10.406 1 86.81 201 PRO A N 1
ATOM 1499 C CA . PRO A 1 201 ? -19.328 -3.152 9.703 1 86.81 201 PRO A CA 1
ATOM 1500 C C . PRO A 1 201 ? -19.453 -4.664 9.531 1 86.81 201 PRO A C 1
ATOM 1502 O O . PRO A 1 201 ? -20.078 -5.336 10.367 1 86.81 201 PRO A O 1
ATOM 1505 N N . GLN A 1 202 ? -18.922 -5.121 8.453 1 86 202 GLN A N 1
ATOM 1506 C CA . GLN A 1 202 ? -18.922 -6.551 8.156 1 86 202 GLN A CA 1
ATOM 1507 C C . GLN A 1 202 ? -17.516 -7.125 8.227 1 86 202 GLN A C 1
ATOM 1509 O O . GLN A 1 202 ? -16.594 -6.582 7.621 1 86 202 GLN A O 1
ATOM 1514 N N . SER A 1 203 ? -17.359 -8.164 8.977 1 83.44 203 SER A N 1
ATOM 1515 C CA . SER A 1 203 ? -16.062 -8.852 9.008 1 83.44 203 SER A CA 1
ATOM 1516 C C . SER A 1 203 ? -15.883 -9.734 7.777 1 83.44 203 SER A C 1
ATOM 1518 O O . SER A 1 203 ? -16.828 -10.391 7.336 1 83.44 203 SER A O 1
ATOM 1520 N N . LEU A 1 204 ? -14.758 -9.68 7.172 1 77.62 204 LEU A N 1
ATOM 1521 C CA . LEU A 1 204 ? -14.406 -10.555 6.055 1 77.62 204 LEU A CA 1
ATOM 1522 C C . LEU A 1 204 ? -13.312 -11.539 6.461 1 77.62 204 LEU A C 1
ATOM 1524 O O . LEU A 1 204 ? -12.289 -11.141 7.02 1 77.62 204 LEU A O 1
ATOM 1528 N N . PRO A 1 205 ? -13.281 -12.883 6.023 1 62.09 205 PRO A N 1
ATOM 1529 C CA . PRO A 1 205 ? -14.484 -13.609 5.609 1 62.09 205 PRO A CA 1
ATOM 1530 C C . PRO A 1 205 ? -15.539 -13.688 6.715 1 62.09 205 PRO A C 1
ATOM 1532 O O . PRO A 1 205 ? -15.195 -13.688 7.898 1 62.09 205 PRO A O 1
ATOM 1535 N N . SER A 1 206 ? -16.828 -13.414 6.34 1 48.03 206 SER A N 1
ATOM 1536 C CA . SER A 1 206 ? -17.891 -13.477 7.332 1 48.03 206 SER A CA 1
ATOM 1537 C C . SER A 1 206 ? -17.953 -14.844 8 1 48.03 206 SER A C 1
ATOM 1539 O O . SER A 1 206 ? -17.484 -15.836 7.438 1 48.03 206 SER A O 1
ATOM 1541 N N . ARG A 1 207 ? -18.328 -14.938 9.32 1 40.88 207 ARG A N 1
ATOM 1542 C CA . ARG A 1 207 ? -18.531 -16.141 10.117 1 40.88 207 ARG A CA 1
ATOM 1543 C C . ARG A 1 207 ? -19.047 -17.297 9.25 1 40.88 207 ARG A C 1
ATOM 1545 O O . ARG A 1 207 ? -18.672 -18.453 9.445 1 40.88 207 ARG A O 1
ATOM 1552 N N . THR A 1 208 ? -20.109 -17.203 8.547 1 35.62 208 THR A N 1
ATOM 1553 C CA . THR A 1 208 ? -20.75 -18.312 7.855 1 35.62 208 THR A CA 1
ATOM 1554 C C . THR A 1 208 ? -19.844 -18.844 6.75 1 35.62 208 THR A C 1
ATOM 1556 O O . THR A 1 208 ? -19.828 -20.047 6.461 1 35.62 208 THR A O 1
ATOM 1559 N N . SER A 1 209 ? -19.422 -18.078 5.98 1 38.53 209 SER A N 1
ATOM 1560 C CA . SER A 1 209 ? -18.641 -18.516 4.816 1 38.53 209 SER A CA 1
ATOM 1561 C C . SER A 1 209 ? -17.219 -18.875 5.199 1 38.53 209 SER A C 1
ATOM 1563 O O . SER A 1 209 ? -16.391 -19.141 4.332 1 38.53 209 SER A O 1
ATOM 1565 N N . SER A 1 210 ? -16.672 -18.422 6.277 1 37.19 210 SER A N 1
ATOM 1566 C CA . SER A 1 210 ? -15.32 -18.203 6.766 1 37.19 210 SER A CA 1
ATOM 1567 C C . SER A 1 210 ? -14.562 -19.531 6.895 1 37.19 210 SER A C 1
ATOM 1569 O O . SER A 1 210 ? -13.344 -19.562 6.707 1 37.19 210 SER A O 1
ATOM 1571 N N . LEU A 1 211 ? -14.992 -20.438 8.031 1 33.09 211 LEU A N 1
ATOM 1572 C CA . LEU A 1 211 ? -14.336 -21.281 9.031 1 33.09 211 LEU A CA 1
ATOM 1573 C C . LEU A 1 211 ? -13.531 -22.391 8.367 1 33.09 211 LEU A C 1
ATOM 1575 O O . LEU A 1 211 ? -12.539 -22.859 8.922 1 33.09 211 LEU A O 1
ATOM 1579 N N . SER A 1 212 ? -14.133 -23.156 7.605 1 32.19 212 SER A N 1
ATOM 1580 C CA . SER A 1 212 ? -13.5 -24.438 7.344 1 32.19 212 SER A CA 1
ATOM 1581 C C . SER A 1 212 ? -12.117 -24.266 6.742 1 32.19 212 SER A C 1
ATOM 1583 O O . SER A 1 212 ? -11.266 -25.141 6.855 1 32.19 212 SER A O 1
ATOM 1585 N N . ALA A 1 213 ? -11.93 -23.344 5.98 1 31.73 213 ALA A N 1
ATOM 1586 C CA . ALA A 1 213 ? -10.664 -23.328 5.242 1 31.73 213 ALA A CA 1
ATOM 1587 C C . ALA A 1 213 ? -9.57 -22.625 6.031 1 31.73 213 ALA A C 1
ATOM 1589 O O . ALA A 1 213 ? -8.391 -22.719 5.688 1 31.73 213 ALA A O 1
ATOM 1590 N N . PHE A 1 214 ? -9.867 -21.578 6.996 1 29.94 214 PHE A N 1
ATOM 1591 C CA . PHE A 1 214 ? -8.766 -20.797 7.543 1 29.94 214 PHE A CA 1
ATOM 1592 C C . PHE A 1 214 ? -8.602 -21.062 9.039 1 29.94 214 PHE A C 1
ATOM 1594 O O . PHE A 1 214 ? -9.172 -20.359 9.867 1 29.94 214 PHE A O 1
ATOM 1601 N N . PRO A 1 215 ? -8.352 -22.312 9.625 1 29.47 215 PRO A N 1
ATOM 1602 C CA . PRO A 1 215 ? -8.141 -22.438 11.062 1 29.47 215 PRO A CA 1
ATOM 1603 C C . PRO A 1 215 ? -7.113 -21.453 11.609 1 29.47 215 PRO A C 1
ATOM 1605 O O . PRO A 1 215 ? -6.188 -21.062 10.891 1 29.47 215 PRO A O 1
ATOM 1608 N N . LEU A 1 216 ? -7.531 -20.641 12.555 1 29.8 216 LEU A N 1
ATOM 1609 C CA . LEU A 1 216 ? -6.676 -19.734 13.32 1 29.8 216 LEU A CA 1
ATOM 1610 C C . LEU A 1 216 ? -5.469 -20.484 13.883 1 29.8 216 LEU A C 1
ATOM 1612 O O . LEU A 1 216 ? -5.625 -21.422 14.664 1 29.8 216 LEU A O 1
ATOM 1616 N N . LEU A 1 217 ? -4.547 -20.797 13.141 1 27.28 217 LEU A N 1
ATOM 1617 C CA . LEU A 1 217 ? -3.479 -21.375 13.938 1 27.28 217 LEU A CA 1
ATOM 1618 C C . LEU A 1 217 ? -2.998 -20.406 15.008 1 27.28 217 LEU A C 1
ATOM 1620 O O . LEU A 1 217 ? -2.947 -19.203 14.781 1 27.28 217 LEU A O 1
ATOM 1624 N N . GLU A 1 218 ? -3.248 -20.719 16.297 1 26.3 218 GLU A N 1
ATOM 1625 C CA . GLU A 1 218 ? -2.711 -20.125 17.516 1 26.3 218 GLU A CA 1
ATOM 1626 C C . GLU A 1 218 ? -1.262 -19.688 17.328 1 26.3 218 GLU A C 1
ATOM 1628 O O . GLU A 1 218 ? -0.42 -20.469 16.906 1 26.3 218 GLU A O 1
ATOM 1633 N N . PRO A 1 219 ? -1.129 -18.359 17.203 1 29.22 219 PRO A N 1
ATOM 1634 C CA . PRO A 1 219 ? 0.27 -17.938 17.109 1 29.22 219 PRO A CA 1
ATOM 1635 C C . PRO A 1 219 ? 1.123 -18.438 18.266 1 29.22 219 PRO A C 1
ATOM 1637 O O . PRO A 1 219 ? 0.728 -18.328 19.422 1 29.22 219 PRO A O 1
ATOM 1640 N N . LYS A 1 220 ? 1.815 -19.422 18.25 1 28.12 220 LYS A N 1
ATOM 1641 C CA . LYS A 1 220 ? 2.729 -19.625 19.375 1 28.12 220 LYS A CA 1
ATOM 1642 C C . LYS A 1 220 ? 3.408 -18.312 19.766 1 28.12 220 LYS A C 1
ATOM 1644 O O . LYS A 1 220 ? 3.41 -17.938 20.953 1 28.12 220 LYS A O 1
ATOM 1649 N N . SER A 1 221 ? 4.668 -17.875 19.391 1 27.16 221 SER A N 1
ATOM 1650 C CA . SER A 1 221 ? 5.488 -16.906 20.125 1 27.16 221 SER A CA 1
ATOM 1651 C C . SER A 1 221 ? 5.062 -15.477 19.828 1 27.16 221 SER A C 1
ATOM 1653 O O . SER A 1 221 ? 5.102 -15.031 18.688 1 27.16 221 SER A O 1
ATOM 1655 N N . GLN A 1 222 ? 4.191 -14.578 20.484 1 28.31 222 GLN A N 1
ATOM 1656 C CA . GLN A 1 222 ? 3.646 -13.273 20.859 1 28.31 222 GLN A CA 1
ATOM 1657 C C . GLN A 1 222 ? 4.691 -12.172 20.703 1 28.31 222 GLN A C 1
ATOM 1659 O O . GLN A 1 222 ? 4.348 -11.016 20.453 1 28.31 222 GLN A O 1
ATOM 1664 N N . GLY A 1 223 ? 5.91 -12.289 21.016 1 27.75 223 GLY A N 1
ATOM 1665 C CA . GLY A 1 223 ? 6.973 -11.312 21.203 1 27.75 223 GLY A CA 1
ATOM 1666 C C . GLY A 1 223 ? 7.348 -10.586 19.922 1 27.75 223 GLY A C 1
ATOM 1667 O O . GLY A 1 223 ? 7.555 -9.367 19.938 1 27.75 223 GLY A O 1
ATOM 1668 N N . GLN A 1 224 ? 7.457 -11.273 18.766 1 28.38 224 GLN A N 1
ATOM 1669 C CA . GLN A 1 224 ? 8.062 -10.75 17.547 1 28.38 224 GLN A CA 1
ATOM 1670 C C . GLN A 1 224 ? 7.066 -9.891 16.766 1 28.38 224 GLN A C 1
ATOM 1672 O O . GLN A 1 224 ? 7.465 -9.008 16.016 1 28.38 224 GLN A O 1
ATOM 1677 N N . LEU A 1 225 ? 5.66 -10.031 16.875 1 29.7 225 LEU A N 1
ATOM 1678 C CA . LEU A 1 225 ? 4.605 -9.266 16.219 1 29.7 225 LEU A CA 1
ATOM 1679 C C . LEU A 1 225 ? 4.59 -7.824 16.719 1 29.7 225 LEU A C 1
ATOM 1681 O O . LEU A 1 225 ? 4.43 -6.887 15.938 1 29.7 225 LEU A O 1
ATOM 1685 N N . GLN A 1 226 ? 4.676 -7.562 17.984 1 29.78 226 GLN A N 1
ATOM 1686 C CA . GLN A 1 226 ? 4.637 -6.262 18.641 1 29.78 226 GLN A CA 1
ATOM 1687 C C . GLN A 1 226 ? 5.766 -5.359 18.141 1 29.78 226 GLN A C 1
ATOM 1689 O O . GLN A 1 226 ? 5.609 -4.137 18.094 1 29.78 226 GLN A O 1
ATOM 1694 N N . GLU A 1 227 ? 6.887 -5.828 17.734 1 31.09 227 GLU A N 1
ATOM 1695 C CA . GLU A 1 227 ? 8.055 -5.066 17.297 1 31.09 227 GLU A CA 1
ATOM 1696 C C . GLU A 1 227 ? 7.828 -4.465 15.914 1 31.09 227 GLU A C 1
ATOM 1698 O O . GLU A 1 227 ? 8.312 -3.371 15.625 1 31.09 227 GLU A O 1
ATOM 1703 N N . ARG A 1 228 ? 7.125 -5.074 14.961 1 31.28 228 ARG A N 1
ATOM 1704 C CA . ARG A 1 228 ? 6.844 -4.57 13.625 1 31.28 228 ARG A CA 1
ATOM 1705 C C . ARG A 1 228 ? 5.902 -3.369 13.68 1 31.28 228 ARG A C 1
ATOM 1707 O O . ARG A 1 228 ? 6.012 -2.449 12.867 1 31.28 228 ARG A O 1
ATOM 1714 N N . LEU A 1 229 ? 4.906 -3.35 14.477 1 30.95 229 LEU A N 1
ATOM 1715 C CA . LEU A 1 229 ? 3.977 -2.227 14.531 1 30.95 229 LEU A CA 1
ATOM 1716 C C . LEU A 1 229 ? 4.684 -0.963 15.008 1 30.95 229 LEU A C 1
ATOM 1718 O O . LEU A 1 229 ? 4.219 0.149 14.75 1 30.95 229 LEU A O 1
ATOM 1722 N N . LYS A 1 230 ? 5.754 -1.006 15.82 1 32.72 230 LYS A N 1
ATOM 1723 C CA . LYS A 1 230 ? 6.477 0.174 16.281 1 32.72 230 LYS A CA 1
ATOM 1724 C C . LYS A 1 230 ? 7.48 0.654 15.242 1 32.72 230 LYS A C 1
ATOM 1726 O O . LYS A 1 230 ? 8.094 1.709 15.406 1 32.72 230 LYS A O 1
ATOM 1731 N N . ALA A 1 231 ? 8.031 -0.129 14.195 1 33.97 231 ALA A N 1
ATOM 1732 C CA . ALA A 1 231 ? 8.961 0.378 13.195 1 33.97 231 ALA A CA 1
ATOM 1733 C C . ALA A 1 231 ? 8.258 1.295 12.195 1 33.97 231 ALA A C 1
ATOM 1735 O O . ALA A 1 231 ? 7.09 1.069 11.859 1 33.97 231 ALA A O 1
ATOM 1736 N N . PRO A 1 232 ? 8.844 2.482 11.93 1 34 232 PRO A N 1
ATOM 1737 C CA . PRO A 1 232 ? 8.203 3.371 10.953 1 34 232 PRO A CA 1
ATOM 1738 C C . PRO A 1 232 ? 7.984 2.699 9.602 1 34 232 PRO A C 1
ATOM 1740 O O . PRO A 1 232 ? 8.93 2.162 9.016 1 34 232 PRO A O 1
ATOM 1743 N N . THR A 1 233 ? 7.074 1.823 9.453 1 38.75 233 THR A N 1
ATOM 1744 C CA . THR A 1 233 ? 6.723 1.217 8.18 1 38.75 233 THR A CA 1
ATOM 1745 C C . THR A 1 233 ? 6.363 2.287 7.152 1 38.75 233 THR A C 1
ATOM 1747 O O . THR A 1 233 ? 5.73 3.291 7.492 1 38.75 233 THR A O 1
ATOM 1750 N N . ILE A 1 234 ? 7.344 2.4 6.129 1 42.03 234 ILE A N 1
ATOM 1751 C CA . ILE A 1 234 ? 6.961 3.242 5 1 42.03 234 ILE A CA 1
ATOM 1752 C C . ILE A 1 234 ? 5.535 2.914 4.57 1 42.03 234 ILE A C 1
ATOM 1754 O O . ILE A 1 234 ? 5.223 1.764 4.25 1 42.03 234 ILE A O 1
ATOM 1758 N N . GLY A 1 235 ? 4.582 3.625 5.086 1 38.97 235 GLY A N 1
ATOM 1759 C CA . GLY A 1 235 ? 3.236 3.486 4.555 1 38.97 235 GLY A CA 1
ATOM 1760 C C . GLY A 1 235 ? 3.111 3.963 3.119 1 38.97 235 GLY A C 1
ATOM 1761 O O . GLY A 1 235 ? 3.705 4.977 2.742 1 38.97 235 GLY A O 1
ATOM 1762 N N . ALA A 1 236 ? 2.793 3.16 2.162 1 40.69 236 ALA A N 1
ATOM 1763 C CA . ALA A 1 236 ? 2.449 3.617 0.818 1 40.69 236 ALA A CA 1
ATOM 1764 C C . ALA A 1 236 ? 0.942 3.566 0.59 1 40.69 236 ALA A C 1
ATOM 1766 O O . ALA A 1 236 ? 0.294 2.562 0.899 1 40.69 236 ALA A O 1
ATOM 1767 N N . LEU A 1 237 ? 0.178 4.691 0.567 1 40.31 237 LEU A N 1
ATOM 1768 C CA . LEU A 1 237 ? -1.222 4.688 0.158 1 40.31 237 LEU A CA 1
ATOM 1769 C C . LEU A 1 237 ? -1.344 4.758 -1.361 1 40.31 237 LEU A C 1
ATOM 1771 O O . LEU A 1 237 ? -0.68 5.574 -2.004 1 40.31 237 LEU A O 1
ATOM 1775 N N . GLY A 1 238 ? -1.913 3.803 -2.018 1 37 238 GLY A N 1
ATOM 1776 C CA . GLY A 1 238 ? -2.236 3.83 -3.436 1 37 238 GLY A CA 1
ATOM 1777 C C . GLY A 1 238 ? -3.432 4.711 -3.758 1 37 238 GLY A C 1
ATOM 1778 O O . GLY A 1 238 ? -4.484 4.59 -3.127 1 37 238 GLY A O 1
ATOM 1779 N N . GLY A 1 239 ? -3.316 5.852 -4.238 1 31.8 239 GLY A N 1
ATOM 1780 C CA . GLY A 1 239 ? -4.379 6.75 -4.664 1 31.8 239 GLY A CA 1
ATOM 1781 C C . GLY A 1 239 ? -5.281 6.145 -5.723 1 31.8 239 GLY A C 1
ATOM 1782 O O . GLY A 1 239 ? -4.82 5.383 -6.578 1 31.8 239 GLY A O 1
ATOM 1783 N N . GLN A 1 240 ? -6.668 6.109 -5.473 1 29.98 240 GLN A N 1
ATOM 1784 C CA . GLN A 1 240 ? -7.715 5.676 -6.391 1 29.98 240 GLN A CA 1
ATOM 1785 C C . GLN A 1 240 ? -7.738 6.543 -7.648 1 29.98 240 GLN A C 1
ATOM 1787 O O . GLN A 1 240 ? -7.676 7.77 -7.562 1 29.98 240 GLN A O 1
ATOM 1792 N N . PRO A 1 241 ? -7.617 5.957 -8.852 1 30.28 241 PRO A N 1
ATOM 1793 C CA . PRO A 1 241 ? -7.895 6.797 -10.016 1 30.28 241 PRO A CA 1
ATOM 1794 C C . PRO A 1 241 ? -9.367 7.203 -10.117 1 30.28 241 PRO A C 1
ATOM 1796 O O . PRO A 1 241 ? -10.242 6.488 -9.633 1 30.28 241 PRO A O 1
ATOM 1799 N N . ALA A 1 242 ? -9.711 8.438 -10.266 1 26.81 242 ALA A N 1
ATOM 1800 C CA . ALA A 1 242 ? -11.016 9.031 -10.562 1 26.81 242 ALA A CA 1
ATOM 1801 C C . ALA A 1 242 ? -11.633 8.414 -11.812 1 26.81 242 ALA A C 1
ATOM 1803 O O . ALA A 1 242 ? -10.992 8.359 -12.859 1 26.81 242 ALA A O 1
ATOM 1804 N N . TRP A 1 243 ? -12.773 7.426 -11.758 1 26.19 243 TRP A N 1
ATOM 1805 C CA . TRP A 1 243 ? -13.641 6.852 -12.773 1 26.19 243 TRP A CA 1
ATOM 1806 C C . TRP A 1 243 ? -14.328 7.945 -13.586 1 26.19 243 TRP A C 1
ATOM 1808 O O . TRP A 1 243 ? -15.008 8.805 -13.031 1 26.19 243 TRP A O 1
ATOM 1818 N N . GLY A 1 244 ? -13.812 8.508 -14.586 1 25.64 244 GLY A N 1
ATOM 1819 C CA . GLY A 1 244 ? -14.711 9.258 -15.445 1 25.64 244 GLY A CA 1
ATOM 1820 C C . GLY A 1 244 ? -15.734 8.391 -16.156 1 25.64 244 GLY A C 1
ATOM 1821 O O . GLY A 1 244 ? -15.547 7.18 -16.266 1 25.64 244 GLY A O 1
ATOM 1822 N N . SER A 1 245 ? -16.953 8.836 -16.656 1 23.77 245 SER A N 1
ATOM 1823 C CA . SER A 1 245 ? -18.25 8.539 -17.234 1 23.77 245 SER A CA 1
ATOM 1824 C C . SER A 1 245 ? -18.109 7.875 -18.594 1 23.77 245 SER A C 1
ATOM 1826 O O . SER A 1 245 ? -19.078 7.762 -19.344 1 23.77 245 SER A O 1
ATOM 1828 N N . GLY A 1 246 ? -17.203 7.176 -19.156 1 23.56 246 GLY A N 1
ATOM 1829 C CA . GLY A 1 246 ? -17.578 6.918 -20.531 1 23.56 246 GLY A CA 1
ATOM 1830 C C . GLY A 1 246 ? -18.781 5.992 -20.656 1 23.56 246 GLY A C 1
ATOM 1831 O O . GLY A 1 246 ? -19.172 5.336 -19.688 1 23.56 246 GLY A O 1
ATOM 1832 N N . ASP A 1 247 ? -19.359 5.965 -21.984 1 22.02 247 ASP A N 1
ATOM 1833 C CA . ASP A 1 247 ? -20.453 5.305 -22.719 1 22.02 247 ASP A CA 1
ATOM 1834 C C . ASP A 1 247 ? -20.281 3.787 -22.688 1 22.02 247 ASP A C 1
ATOM 1836 O O . ASP A 1 247 ? -19.156 3.285 -22.609 1 22.02 247 ASP A O 1
ATOM 1840 N N . SER A 1 248 ? -21.469 2.986 -22.625 1 20.86 248 SER A N 1
ATOM 1841 C CA . SER A 1 248 ? -22.125 1.679 -22.594 1 20.86 248 SER A CA 1
ATOM 1842 C C . SER A 1 248 ? -21.828 0.883 -23.859 1 20.86 248 SER A C 1
ATOM 1844 O O . SER A 1 248 ? -22.281 -0.251 -24 1 20.86 248 SER A O 1
ATOM 1846 N N . CYS A 1 249 ? -20.781 0.539 -24.594 1 18.38 249 CYS A N 1
ATOM 1847 C CA . CYS A 1 249 ? -21.141 -0.487 -25.562 1 18.38 249 CYS A CA 1
ATOM 1848 C C . CYS A 1 249 ? -21.5 -1.793 -24.859 1 18.38 249 CYS A C 1
ATOM 1850 O O . CYS A 1 249 ? -20.703 -2.334 -24.094 1 18.38 249 CYS A O 1
ATOM 1852 N N . GLN A 1 250 ? -22.891 -2.061 -24.578 1 16.81 250 GLN A N 1
ATOM 1853 C CA . GLN A 1 250 ? -23.781 -3.215 -24.453 1 16.81 250 GLN A CA 1
ATOM 1854 C C . GLN A 1 250 ? -23.578 -4.195 -25.609 1 16.81 250 GLN A C 1
ATOM 1856 O O . GLN A 1 250 ? -24.094 -5.316 -25.578 1 16.81 250 GLN A O 1
ATOM 1861 N N . VAL A 1 251 ? -22.672 -4.344 -26.656 1 19.77 251 VAL A N 1
ATOM 1862 C CA . VAL A 1 251 ? -23.031 -5.621 -27.266 1 19.77 251 VAL A CA 1
ATOM 1863 C C . VAL A 1 251 ? -22.562 -6.77 -26.375 1 19.77 251 VAL A C 1
ATOM 1865 O O . VAL A 1 251 ? -21.484 -6.703 -25.781 1 19.77 251 VAL A O 1
ATOM 1868 N N . MET B 1 1 ? -17.984 -21.891 11.438 1 18.55 1 MET B N 1
ATOM 1869 C CA . MET B 1 1 ? -16.766 -22.156 10.68 1 18.55 1 MET B CA 1
ATOM 1870 C C . MET B 1 1 ? -15.992 -20.859 10.453 1 18.55 1 MET B C 1
ATOM 1872 O O . MET B 1 1 ? -16.438 -19.969 9.727 1 18.55 1 MET B O 1
ATOM 1876 N N . GLN B 1 2 ? -15.43 -20.125 11.289 1 26.34 2 GLN B N 1
ATOM 1877 C CA . GLN B 1 2 ? -14.859 -18.844 11.703 1 26.34 2 GLN B CA 1
ATOM 1878 C C . GLN B 1 2 ? -13.68 -18.453 10.812 1 26.34 2 GLN B C 1
ATOM 1880 O O . GLN B 1 2 ? -12.906 -19.312 10.391 1 26.34 2 GLN B O 1
ATOM 1885 N N . VAL B 1 3 ? -13.711 -17.703 9.828 1 36.31 3 VAL B N 1
ATOM 1886 C CA . VAL B 1 3 ? -12.453 -17.391 9.148 1 36.31 3 VAL B CA 1
ATOM 1887 C C . VAL B 1 3 ? -11.281 -17.609 10.094 1 36.31 3 VAL B C 1
ATOM 1889 O O . VAL B 1 3 ? -11.086 -16.844 11.039 1 36.31 3 VAL B O 1
ATOM 1892 N N . GLU B 1 4 ? -10.875 -18.703 10.477 1 44.28 4 GLU B N 1
ATOM 1893 C CA . GLU B 1 4 ? -9.914 -19.234 11.445 1 44.28 4 GLU B CA 1
ATOM 1894 C C . GLU B 1 4 ? -8.539 -18.594 11.266 1 44.28 4 GLU B C 1
ATOM 1896 O O . GLU B 1 4 ? -7.801 -18.422 12.234 1 44.28 4 GLU B O 1
ATOM 1901 N N . LYS B 1 5 ? -7.699 -18.422 9.891 1 61.53 5 LYS B N 1
ATOM 1902 C CA . LYS B 1 5 ? -6.332 -17.922 9.781 1 61.53 5 LYS B CA 1
ATOM 1903 C C . LYS B 1 5 ? -6.301 -16.578 9.062 1 61.53 5 LYS B C 1
ATOM 1905 O O . LYS B 1 5 ? -7.211 -16.25 8.297 1 61.53 5 LYS B O 1
ATOM 1910 N N . GLY B 1 6 ? -5.965 -15.445 9.594 1 78.25 6 GLY B N 1
ATOM 1911 C CA . GLY B 1 6 ? -5.77 -14.047 9.25 1 78.25 6 GLY B CA 1
ATOM 1912 C C . GLY B 1 6 ? -5.293 -13.852 7.82 1 78.25 6 GLY B C 1
ATOM 1913 O O . GLY B 1 6 ? -4.613 -14.711 7.258 1 78.25 6 GLY B O 1
ATOM 1914 N N . ALA B 1 7 ? -5.898 -12.844 7.086 1 84.25 7 ALA B N 1
ATOM 1915 C CA . ALA B 1 7 ? -5.449 -12.469 5.746 1 84.25 7 ALA B CA 1
ATOM 1916 C C . ALA B 1 7 ? -3.967 -12.109 5.742 1 84.25 7 ALA B C 1
ATOM 1918 O O . ALA B 1 7 ? -3.467 -11.5 6.688 1 84.25 7 ALA B O 1
ATOM 1919 N N . THR B 1 8 ? -3.307 -12.547 4.68 1 85.94 8 THR B N 1
ATOM 1920 C CA . THR B 1 8 ? -1.887 -12.234 4.566 1 85.94 8 THR B CA 1
ATOM 1921 C C . THR B 1 8 ? -1.643 -11.227 3.447 1 85.94 8 THR B C 1
ATOM 1923 O O . THR B 1 8 ? -0.574 -10.617 3.377 1 85.94 8 THR B O 1
ATOM 1926 N N . GLY B 1 9 ? -2.658 -11.094 2.543 1 85.94 9 GLY B N 1
ATOM 1927 C CA . GLY B 1 9 ? -2.531 -10.172 1.428 1 85.94 9 GLY B CA 1
ATOM 1928 C C . GLY B 1 9 ? -3.859 -9.836 0.779 1 85.94 9 GLY B C 1
ATOM 1929 O O . GLY B 1 9 ? -4.789 -10.641 0.792 1 85.94 9 GLY B O 1
ATOM 1930 N N . ILE B 1 10 ? -3.934 -8.633 0.304 1 86.81 10 ILE B N 1
ATOM 1931 C CA . ILE B 1 10 ? -5.113 -8.172 -0.414 1 86.81 10 ILE B CA 1
ATOM 1932 C C . ILE B 1 10 ? -4.688 -7.391 -1.657 1 86.81 10 ILE B C 1
ATOM 1934 O O . ILE B 1 10 ? -3.758 -6.586 -1.604 1 86.81 10 ILE B O 1
ATOM 1938 N N . SER B 1 11 ? -5.332 -7.668 -2.773 1 90 11 SER B N 1
ATOM 1939 C CA . SER B 1 11 ? -5.098 -6.918 -4.004 1 90 11 SER B CA 1
ATOM 1940 C C . SER B 1 11 ? -6.41 -6.527 -4.672 1 90 11 SER B C 1
ATOM 1942 O O . SER B 1 11 ? -7.363 -7.309 -4.684 1 90 11 SER B O 1
ATOM 1944 N N . LEU B 1 12 ? -6.457 -5.34 -5.195 1 87.81 12 LEU B N 1
ATOM 1945 C CA . LEU B 1 12 ? -7.641 -4.844 -5.895 1 87.81 12 LEU B CA 1
ATOM 1946 C C . LEU B 1 12 ? -7.578 -5.188 -7.379 1 87.81 12 LEU B C 1
ATOM 1948 O O . LEU B 1 12 ? -6.547 -4.992 -8.023 1 87.81 12 LEU B O 1
ATOM 1952 N N . SER B 1 13 ? -8.695 -5.613 -7.895 1 92.25 13 SER B N 1
ATOM 1953 C CA . SER B 1 13 ? -8.758 -5.969 -9.312 1 92.25 13 SER B CA 1
ATOM 1954 C C . SER B 1 13 ? -8.742 -4.727 -10.195 1 92.25 13 SER B C 1
ATOM 1956 O O . SER B 1 13 ? -9.516 -3.791 -9.977 1 92.25 13 SER B O 1
ATOM 1958 N N . PRO B 1 14 ? -7.902 -4.766 -11.164 1 88.94 14 PRO B N 1
ATOM 1959 C CA . PRO B 1 14 ? -7.969 -3.686 -12.148 1 88.94 14 PRO B CA 1
ATOM 1960 C C . PRO B 1 14 ? -9.031 -3.926 -13.219 1 88.94 14 PRO B C 1
ATOM 1962 O O . PRO B 1 14 ? -9.281 -3.055 -14.055 1 88.94 14 PRO B O 1
ATOM 1965 N N . HIS B 1 15 ? -9.648 -5.047 -13.188 1 91.88 15 HIS B N 1
ATOM 1966 C CA . HIS B 1 15 ? -10.562 -5.473 -14.242 1 91.88 15 HIS B CA 1
ATOM 1967 C C . HIS B 1 15 ? -12.016 -5.25 -13.836 1 91.88 15 HIS B C 1
ATOM 1969 O O . HIS B 1 15 ? -12.844 -4.855 -14.656 1 91.88 15 HIS B O 1
ATOM 1975 N N . LEU B 1 16 ? -12.359 -5.582 -12.648 1 90.44 16 LEU B N 1
ATOM 1976 C CA . LEU B 1 16 ? -13.711 -5.488 -12.117 1 90.44 16 LEU B CA 1
ATOM 1977 C C . LEU B 1 16 ? -13.758 -4.551 -10.914 1 90.44 16 LEU B C 1
ATOM 1979 O O . LEU B 1 16 ? -13.078 -4.789 -9.906 1 90.44 16 LEU B O 1
ATOM 1983 N N . PRO B 1 17 ? -14.555 -3.529 -11.047 1 85.62 17 PRO B N 1
ATOM 1984 C CA . PRO B 1 17 ? -14.617 -2.566 -9.945 1 85.62 17 PRO B CA 1
ATOM 1985 C C . PRO B 1 17 ? -15.008 -3.215 -8.617 1 85.62 17 PRO B C 1
ATOM 1987 O O . PRO B 1 17 ? -16.016 -3.912 -8.539 1 85.62 17 PRO B O 1
ATOM 1990 N N . GLY B 1 18 ? -14.078 -3.045 -7.609 1 85.88 18 GLY B N 1
ATOM 1991 C CA . GLY B 1 18 ? -14.422 -3.455 -6.258 1 85.88 18 GLY B CA 1
ATOM 1992 C C . GLY B 1 18 ? -14.031 -4.891 -5.953 1 85.88 18 GLY B C 1
ATOM 1993 O O . GLY B 1 18 ? -14.164 -5.344 -4.812 1 85.88 18 GLY B O 1
ATOM 1994 N N . GLU B 1 19 ? -13.609 -5.613 -6.961 1 92.38 19 GLU B N 1
ATOM 1995 C CA . GLU B 1 19 ? -13.211 -6.992 -6.711 1 92.38 19 GLU B CA 1
ATOM 1996 C C . GLU B 1 19 ? -11.852 -7.051 -6.012 1 92.38 19 GLU B C 1
ATOM 1998 O O . GLU B 1 19 ? -10.93 -6.312 -6.367 1 92.38 19 GLU B O 1
ATOM 2003 N N . LEU B 1 20 ? -11.812 -7.961 -5.012 1 90.31 20 LEU B N 1
ATOM 2004 C CA . LEU B 1 20 ? -10.578 -8.141 -4.246 1 90.31 20 LEU B CA 1
ATOM 2005 C C . LEU B 1 20 ? -10.086 -9.578 -4.336 1 90.31 20 LEU B C 1
ATOM 2007 O O . LEU B 1 20 ? -10.891 -10.516 -4.395 1 90.31 20 LEU B O 1
ATOM 2011 N N . ALA B 1 21 ? -8.773 -9.695 -4.438 1 92.25 21 ALA B N 1
ATOM 2012 C CA . ALA B 1 21 ? -8.148 -10.977 -4.148 1 92.25 21 ALA B CA 1
ATOM 2013 C C . ALA B 1 21 ? -7.57 -11 -2.736 1 92.25 21 ALA B C 1
ATOM 2015 O O . ALA B 1 21 ? -6.809 -10.109 -2.355 1 92.25 21 ALA B O 1
ATOM 2016 N N . ILE B 1 22 ? -7.934 -12.023 -1.943 1 89.88 22 ILE B N 1
ATOM 2017 C CA . ILE B 1 22 ? -7.531 -12.109 -0.544 1 89.88 22 ILE B CA 1
ATOM 2018 C C . ILE B 1 22 ? -6.82 -13.438 -0.296 1 89.88 22 ILE B C 1
ATOM 2020 O O . ILE B 1 22 ? -7.344 -14.5 -0.642 1 89.88 22 ILE B O 1
ATOM 2024 N N . CYS B 1 23 ? -5.641 -13.32 0.248 1 89.94 23 CYS B N 1
ATOM 2025 C CA . CYS B 1 23 ? -4.891 -14.516 0.625 1 89.94 23 CYS B CA 1
ATOM 2026 C C . CYS B 1 23 ? -4.969 -14.75 2.129 1 89.94 23 CYS B C 1
ATOM 2028 O O . CYS B 1 23 ? -5.043 -13.805 2.91 1 89.94 23 CYS B O 1
ATOM 2030 N N . SER B 1 24 ? -4.867 -15.969 2.459 1 86.44 24 SER B N 1
ATOM 2031 C CA . SER B 1 24 ? -4.945 -16.297 3.879 1 86.44 24 SER B CA 1
ATOM 2032 C C . SER B 1 24 ? -3.73 -17.109 4.324 1 86.44 24 SER B C 1
ATOM 2034 O O . SER B 1 24 ? -3.008 -17.656 3.49 1 86.44 24 SER B O 1
ATOM 2036 N N . ARG B 1 25 ? -3.586 -17.25 5.594 1 85 25 ARG B N 1
ATOM 2037 C CA . ARG B 1 25 ? -2.484 -17.984 6.211 1 85 25 ARG B CA 1
ATOM 2038 C C . ARG B 1 25 ? -2.592 -19.469 5.914 1 85 25 ARG B C 1
ATOM 2040 O O . ARG B 1 25 ? -1.603 -20.203 6.008 1 85 25 ARG B O 1
ATOM 2047 N N . SER B 1 26 ? -3.75 -19.922 5.527 1 83.62 26 SER B N 1
ATOM 2048 C CA . SER B 1 26 ? -3.949 -21.344 5.254 1 83.62 26 SER B CA 1
ATOM 2049 C C . SER B 1 26 ? -3.523 -21.688 3.834 1 83.62 26 SER B C 1
ATOM 2051 O O . SER B 1 26 ? -3.598 -22.859 3.43 1 83.62 26 SER B O 1
ATOM 2053 N N . GLY B 1 27 ? -3.242 -20.734 3.061 1 89 27 GLY B N 1
ATOM 2054 C CA . GLY B 1 27 ? -2.832 -20.969 1.685 1 89 27 GLY B CA 1
ATOM 2055 C C . GLY B 1 27 ? -3.969 -20.828 0.69 1 89 27 GLY B C 1
ATOM 2056 O O . GLY B 1 27 ? -3.848 -21.234 -0.465 1 89 27 GLY B O 1
ATOM 2057 N N . ALA B 1 28 ? -5.02 -20.25 1.169 1 89.88 28 ALA B N 1
ATOM 2058 C CA . ALA B 1 28 ? -6.168 -20.047 0.287 1 89.88 28 ALA B CA 1
ATOM 2059 C C . ALA B 1 28 ? -6.113 -18.688 -0.381 1 89.88 28 ALA B C 1
ATOM 2061 O O . ALA B 1 28 ? -5.594 -17.719 0.196 1 89.88 28 ALA B O 1
ATOM 2062 N N . VAL B 1 29 ? -6.562 -18.625 -1.594 1 92.44 29 VAL B N 1
ATOM 2063 C CA . VAL B 1 29 ? -6.832 -17.375 -2.305 1 92.44 29 VAL B CA 1
ATOM 2064 C C . VAL B 1 29 ? -8.32 -17.281 -2.631 1 92.44 29 VAL B C 1
ATOM 2066 O O . VAL B 1 29 ? -8.891 -18.188 -3.229 1 92.44 29 VAL B O 1
ATOM 2069 N N . CYS B 1 30 ? -8.883 -16.156 -2.193 1 91.88 30 CYS B N 1
ATOM 2070 C CA . CYS B 1 30 ? -10.297 -15.93 -2.443 1 91.88 30 CYS B CA 1
ATOM 2071 C C . CYS B 1 30 ? -10.516 -14.648 -3.234 1 91.88 30 CYS B C 1
ATOM 2073 O O . CYS B 1 30 ? -9.781 -13.672 -3.062 1 91.88 30 CYS B O 1
ATOM 2075 N N . LEU B 1 31 ? -11.461 -14.719 -4.105 1 92 31 LEU B N 1
ATOM 2076 C CA . LEU B 1 31 ? -11.969 -13.508 -4.727 1 92 31 LEU B CA 1
ATOM 2077 C C . LEU B 1 31 ? -13.219 -13.008 -4.004 1 92 31 LEU B C 1
ATOM 2079 O O . LEU B 1 31 ? -14.047 -13.812 -3.568 1 92 31 LEU B O 1
ATOM 2083 N N . TRP B 1 32 ? -13.32 -11.688 -3.881 1 89.06 32 TRP B N 1
ATOM 2084 C CA . TRP B 1 32 ? -14.477 -11.117 -3.188 1 89.06 32 TRP B CA 1
ATOM 2085 C C . TRP B 1 32 ? -15.086 -9.977 -3.992 1 89.06 32 TRP B C 1
ATOM 2087 O O . TRP B 1 32 ? -14.367 -9.117 -4.504 1 89.06 32 TRP B O 1
ATOM 2097 N N . THR B 1 33 ? -16.328 -9.969 -4.098 1 84.06 33 THR B N 1
ATOM 2098 C CA . THR B 1 33 ? -17.125 -8.844 -4.57 1 84.06 33 THR B CA 1
ATOM 2099 C C . THR B 1 33 ? -18.297 -8.586 -3.633 1 84.06 33 THR B C 1
ATOM 2101 O O . THR B 1 33 ? -18.719 -9.477 -2.893 1 84.06 33 THR B O 1
ATOM 2104 N N . PRO B 1 34 ? -18.797 -7.359 -3.666 1 74.12 34 PRO B N 1
ATOM 2105 C CA . PRO B 1 34 ? -19.984 -7.109 -2.85 1 74.12 34 PRO B CA 1
ATOM 2106 C C . PRO B 1 34 ? -21.141 -8.023 -3.209 1 74.12 34 PRO B C 1
ATOM 2108 O O . PRO B 1 34 ? -21.922 -8.406 -2.334 1 74.12 34 PRO B O 1
ATOM 2111 N N . GLU B 1 35 ? -21.188 -8.43 -4.414 1 78.38 35 GLU B N 1
ATOM 2112 C CA . GLU B 1 35 ? -22.328 -9.203 -4.91 1 78.38 35 GLU B CA 1
ATOM 2113 C C . GLU B 1 35 ? -22.172 -10.68 -4.586 1 78.38 35 GLU B C 1
ATOM 2115 O O . GLU B 1 35 ? -23.109 -11.328 -4.129 1 78.38 35 GLU B O 1
ATOM 2120 N N . ASP B 1 36 ? -20.984 -11.242 -4.805 1 82.94 36 ASP B N 1
ATOM 2121 C CA . ASP B 1 36 ? -20.781 -12.688 -4.754 1 82.94 36 ASP B CA 1
ATOM 2122 C C . ASP B 1 36 ? -20.172 -13.109 -3.422 1 82.94 36 ASP B C 1
ATOM 2124 O O . ASP B 1 36 ? -20.141 -14.297 -3.098 1 82.94 36 ASP B O 1
ATOM 2128 N N . GLY B 1 37 ? -19.719 -12.117 -2.701 1 83 37 GLY B N 1
ATOM 2129 C CA . GLY B 1 37 ? -19.016 -12.469 -1.48 1 83 37 GLY B CA 1
ATOM 2130 C C . GLY B 1 37 ? -17.672 -13.141 -1.738 1 83 37 GLY B C 1
ATOM 2131 O O . GLY B 1 37 ? -17.016 -12.867 -2.744 1 83 37 GLY B O 1
ATOM 2132 N N . LEU B 1 38 ? -17.281 -13.883 -0.767 1 85.44 38 LEU B N 1
ATOM 2133 C CA . LEU B 1 38 ? -15.961 -14.516 -0.84 1 85.44 38 LEU B CA 1
ATOM 2134 C C . LEU B 1 38 ? -16.047 -15.867 -1.547 1 85.44 38 LEU B C 1
ATOM 2136 O O . LEU B 1 38 ? -16.875 -16.719 -1.178 1 85.44 38 LEU B O 1
ATOM 2140 N N . GLN B 1 39 ? -15.242 -16.047 -2.553 1 89 39 GLN B N 1
ATOM 2141 C CA . GLN B 1 39 ? -15.156 -17.297 -3.295 1 89 39 GLN B CA 1
ATOM 2142 C C . GLN B 1 39 ? -13.727 -17.812 -3.344 1 89 39 GLN B C 1
ATOM 2144 O O . GLN B 1 39 ? -12.836 -17.156 -3.881 1 89 39 GLN B O 1
ATOM 2149 N N . GLN B 1 40 ? -13.539 -19 -2.799 1 90.19 40 GLN B N 1
ATOM 2150 C CA . GLN B 1 40 ? -12.203 -19.578 -2.857 1 90.19 40 GLN B CA 1
ATOM 2151 C C . GLN B 1 40 ? -11.867 -20.031 -4.273 1 90.19 40 GLN B C 1
ATOM 2153 O O . GLN B 1 40 ? -12.625 -20.781 -4.887 1 90.19 40 GLN B O 1
ATOM 2158 N N . VAL B 1 41 ? -10.711 -19.625 -4.758 1 92.56 41 VAL B N 1
ATOM 2159 C CA . VAL B 1 41 ? -10.375 -19.953 -6.141 1 92.56 41 VAL B CA 1
ATOM 2160 C C . VAL B 1 41 ? -9.07 -20.734 -6.184 1 92.56 41 VAL B C 1
ATOM 2162 O O . VAL B 1 41 ? -8.703 -21.281 -7.227 1 92.56 41 VAL B O 1
ATOM 2165 N N . TYR B 1 42 ? -8.383 -20.828 -5.152 1 91.94 42 TYR B N 1
ATOM 2166 C CA . TYR B 1 42 ? -7.117 -21.547 -5.039 1 91.94 42 TYR B CA 1
ATOM 2167 C C . TYR B 1 42 ? -6.84 -21.938 -3.596 1 91.94 42 TYR B C 1
ATOM 2169 O O . TYR B 1 42 ? -7.18 -21.203 -2.666 1 91.94 42 TYR B O 1
ATOM 2177 N N . LYS B 1 43 ? -6.223 -23.094 -3.479 1 91.44 43 LYS B N 1
ATOM 2178 C CA . LYS B 1 43 ? -5.789 -23.516 -2.146 1 91.44 43 LYS B CA 1
ATOM 2179 C C . LYS B 1 43 ? -4.605 -24.469 -2.229 1 91.44 43 LYS B C 1
ATOM 2181 O O . LYS B 1 43 ? -4.637 -25.453 -2.982 1 91.44 43 LYS B O 1
ATOM 2186 N N . ASP B 1 44 ? -3.666 -24.172 -1.593 1 91 44 ASP B N 1
ATOM 2187 C CA . ASP B 1 44 ? -2.516 -25.031 -1.349 1 91 44 ASP B CA 1
ATOM 2188 C C . ASP B 1 44 ? -1.897 -24.75 0.019 1 91 44 ASP B C 1
ATOM 2190 O O . ASP B 1 44 ? -1.321 -23.688 0.238 1 91 44 ASP B O 1
ATOM 2194 N N . SER B 1 45 ? -1.935 -25.641 0.903 1 89.19 45 SER B N 1
ATOM 2195 C CA . SER B 1 45 ? -1.46 -25.406 2.266 1 89.19 45 SER B CA 1
ATOM 2196 C C . SER B 1 45 ? 0.057 -25.531 2.35 1 89.19 45 SER B C 1
ATOM 2198 O O . SER B 1 45 ? 0.665 -25.125 3.34 1 89.19 45 SER B O 1
ATOM 2200 N N . GLU B 1 46 ? 0.602 -26.156 1.361 1 93.88 46 GLU B N 1
ATOM 2201 C CA . GLU B 1 46 ? 2.055 -26.297 1.337 1 93.88 46 GLU B CA 1
ATOM 2202 C C . GLU B 1 46 ? 2.705 -25.141 0.586 1 93.88 46 GLU B C 1
ATOM 2204 O O . GLU B 1 46 ? 2.051 -24.453 -0.206 1 93.88 46 GLU B O 1
ATOM 2209 N N . THR B 1 47 ? 3.982 -24.906 0.867 1 95.5 47 THR B N 1
ATOM 2210 C CA . THR B 1 47 ? 4.723 -23.875 0.139 1 95.5 47 THR B CA 1
ATOM 2211 C C . THR B 1 47 ? 5.047 -24.344 -1.276 1 95.5 47 THR B C 1
ATOM 2213 O O . THR B 1 47 ? 5.121 -25.547 -1.536 1 95.5 47 THR B O 1
ATOM 2216 N N . LEU B 1 48 ? 5.297 -23.5 -2.18 1 96.06 48 LEU B N 1
ATOM 2217 C CA . LEU B 1 48 ? 5.324 -23.766 -3.613 1 96.06 48 LEU B CA 1
ATOM 2218 C C . LEU B 1 48 ? 6.551 -24.594 -3.992 1 96.06 48 LEU B C 1
ATOM 2220 O O . LEU B 1 48 ? 6.469 -25.484 -4.84 1 96.06 48 LEU B O 1
ATOM 2224 N N . VAL B 1 49 ? 7.707 -24.344 -3.385 1 96.81 49 VAL B N 1
ATOM 2225 C CA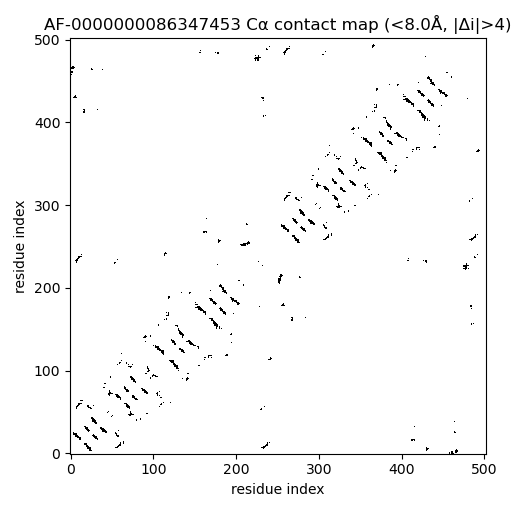 . VAL B 1 49 ? 8.945 -24.891 -3.939 1 96.81 49 VAL B CA 1
ATOM 2226 C C . VAL B 1 49 ? 9.641 -25.75 -2.891 1 96.81 49 VAL B C 1
ATOM 2228 O O . VAL B 1 49 ? 10.047 -26.875 -3.176 1 96.81 49 VAL B O 1
ATOM 2231 N N . PHE B 1 50 ? 9.836 -25.266 -1.68 1 96.25 50 PHE B N 1
ATOM 2232 C CA . PHE B 1 50 ? 10.414 -25.984 -0.548 1 96.25 50 PHE B CA 1
ATOM 2233 C C . PHE B 1 50 ? 9.719 -25.594 0.751 1 96.25 50 PHE B C 1
ATOM 2235 O O . PHE B 1 50 ? 8.961 -24.625 0.786 1 96.25 50 PHE B O 1
ATOM 2242 N N . ARG B 1 51 ? 9.922 -26.344 1.711 1 95.5 51 ARG B N 1
ATOM 2243 C CA . ARG B 1 51 ? 9.25 -26.109 2.982 1 95.5 51 ARG B CA 1
ATOM 2244 C C . ARG B 1 51 ? 9.734 -24.812 3.627 1 95.5 51 ARG B C 1
ATOM 2246 O O . ARG B 1 51 ? 10.945 -24.594 3.756 1 95.5 51 ARG B O 1
ATOM 2253 N N . ASP B 1 52 ? 8.844 -24.016 3.996 1 92.81 52 ASP B N 1
ATOM 2254 C CA . ASP B 1 52 ? 9.078 -22.766 4.703 1 92.81 52 ASP B CA 1
ATOM 2255 C C . ASP B 1 52 ? 7.984 -22.5 5.734 1 92.81 52 ASP B C 1
ATOM 2257 O O . ASP B 1 52 ? 6.801 -22.688 5.449 1 92.81 52 ASP B O 1
ATOM 2261 N N . PRO B 1 53 ? 8.344 -22.047 6.922 1 89 53 PRO B N 1
ATOM 2262 C CA . PRO B 1 53 ? 7.367 -21.906 8.008 1 89 53 PRO B CA 1
ATOM 2263 C C . PRO B 1 53 ? 6.512 -20.656 7.871 1 89 53 PRO B C 1
ATOM 2265 O O . PRO B 1 53 ? 5.484 -20.531 8.539 1 89 53 PRO B O 1
ATOM 2268 N N . SER B 1 54 ? 6.941 -19.703 7.066 1 87.44 54 SER B N 1
ATOM 2269 C CA . SER B 1 54 ? 6.207 -18.453 6.945 1 87.44 54 SER B CA 1
ATOM 2270 C C . SER B 1 54 ? 4.812 -18.688 6.375 1 87.44 54 SER B C 1
ATOM 2272 O O . SER B 1 54 ? 4.66 -19.344 5.344 1 87.44 54 SER B O 1
ATOM 2274 N N . PRO B 1 55 ? 3.838 -18.141 7 1 85.06 55 PRO B N 1
ATOM 2275 C CA . PRO B 1 55 ? 2.475 -18.297 6.484 1 85.06 55 PRO B CA 1
ATOM 2276 C C . PRO B 1 55 ? 2.152 -17.297 5.371 1 85.06 55 PRO B C 1
ATOM 2278 O O . PRO B 1 55 ? 1.041 -17.297 4.836 1 85.06 55 PRO B O 1
ATOM 2281 N N . TRP B 1 56 ? 3.109 -16.484 4.992 1 87.31 56 TRP B N 1
ATOM 2282 C CA . TRP B 1 56 ? 2.865 -15.406 4.039 1 87.31 56 TRP B CA 1
ATOM 2283 C C . TRP B 1 56 ? 2.441 -15.969 2.684 1 87.31 56 TRP B C 1
ATOM 2285 O O . TRP B 1 56 ? 3.09 -16.875 2.146 1 87.31 56 TRP B O 1
ATOM 2295 N N . ARG B 1 57 ? 1.317 -15.461 2.232 1 90.75 57 ARG B N 1
ATOM 2296 C CA . ARG B 1 57 ? 0.808 -15.727 0.89 1 90.75 57 ARG B CA 1
ATOM 2297 C C . ARG B 1 57 ? 0.391 -14.43 0.2 1 90.75 57 ARG B C 1
ATOM 2299 O O . ARG B 1 57 ? -0.046 -13.484 0.858 1 90.75 57 ARG B O 1
ATOM 2306 N N . TRP B 1 58 ? 0.598 -14.422 -1.098 1 91.69 58 TRP B N 1
ATOM 2307 C CA . TRP B 1 58 ? 0.24 -13.234 -1.869 1 91.69 58 TRP B CA 1
ATOM 2308 C C . TRP B 1 58 ? -0.42 -13.625 -3.188 1 91.69 58 TRP B C 1
ATOM 2310 O O . TRP B 1 58 ? -0.059 -14.633 -3.797 1 91.69 58 TRP B O 1
ATOM 2320 N N . ALA B 1 59 ? -1.373 -12.82 -3.564 1 94 59 ALA B N 1
ATOM 2321 C CA . ALA B 1 59 ? -1.984 -12.992 -4.879 1 94 59 ALA B CA 1
ATOM 2322 C C . ALA B 1 59 ? -2.232 -11.641 -5.547 1 94 59 ALA B C 1
ATOM 2324 O O . ALA B 1 59 ? -2.584 -10.664 -4.879 1 94 59 ALA B O 1
ATOM 2325 N N . ASP B 1 60 ? -2.008 -11.609 -6.797 1 93 60 ASP B N 1
ATOM 2326 C CA . ASP B 1 60 ? -2.217 -10.391 -7.578 1 93 60 ASP B CA 1
ATOM 2327 C C . ASP B 1 60 ? -2.875 -10.711 -8.922 1 93 60 ASP B C 1
ATOM 2329 O O . ASP B 1 60 ? -2.723 -11.812 -9.445 1 93 60 ASP B O 1
ATOM 2333 N N . PHE B 1 61 ? -3.582 -9.727 -9.398 1 94.5 61 PHE B N 1
ATOM 2334 C CA . PHE B 1 61 ? -4.207 -9.867 -10.711 1 94.5 61 PHE B CA 1
ATOM 2335 C C . PHE B 1 61 ? -3.188 -9.648 -11.82 1 94.5 61 PHE B C 1
ATOM 2337 O O . PHE B 1 61 ? -2.193 -8.945 -11.625 1 94.5 61 PHE B O 1
ATOM 2344 N N . THR B 1 62 ? -3.393 -10.273 -12.914 1 94.81 62 THR B N 1
ATOM 2345 C CA . THR B 1 62 ? -2.553 -10.109 -14.094 1 94.81 62 THR B CA 1
ATOM 2346 C C . THR B 1 62 ? -3.334 -9.453 -15.227 1 94.81 62 THR B C 1
ATOM 2348 O O . THR B 1 62 ? -4.199 -8.609 -14.984 1 94.81 62 THR B O 1
ATOM 2351 N N . ALA B 1 63 ? -2.975 -9.742 -16.438 1 93.31 63 ALA B N 1
ATOM 2352 C CA . ALA B 1 63 ? -3.637 -9.133 -17.594 1 93.31 63 ALA B CA 1
ATOM 2353 C C . ALA B 1 63 ? -5.07 -9.641 -17.734 1 93.31 63 ALA B C 1
ATOM 2355 O O . ALA B 1 63 ? -5.898 -9 -18.375 1 93.31 63 ALA B O 1
ATOM 2356 N N . HIS B 1 64 ? -5.348 -10.797 -17.219 1 93.94 64 HIS B N 1
ATOM 2357 C CA . HIS B 1 64 ? -6.672 -11.398 -17.281 1 93.94 64 HIS B CA 1
ATOM 2358 C C . HIS B 1 64 ? -7.297 -11.516 -15.898 1 93.94 64 HIS B C 1
ATOM 2360 O O . HIS B 1 64 ? -6.637 -11.93 -14.945 1 93.94 64 HIS B O 1
ATOM 2366 N N . PRO B 1 65 ? -8.617 -11.219 -15.758 1 94.31 65 PRO B N 1
ATOM 2367 C CA . PRO B 1 65 ? -9.258 -11.148 -14.445 1 94.31 65 PRO B CA 1
ATOM 2368 C C . PRO B 1 65 ? -9.242 -12.484 -13.711 1 94.31 65 PRO B C 1
ATOM 2370 O O . PRO B 1 65 ? -9.414 -12.523 -12.484 1 94.31 65 PRO B O 1
ATOM 2373 N N . ARG B 1 66 ? -9.031 -13.523 -14.43 1 96 66 ARG B N 1
ATOM 2374 C CA . ARG B 1 66 ? -9.117 -14.836 -13.797 1 96 66 ARG B CA 1
ATOM 2375 C C . ARG B 1 66 ? -7.766 -15.547 -13.82 1 96 66 ARG B C 1
ATOM 2377 O O . ARG B 1 66 ? -7.684 -16.734 -13.539 1 96 66 ARG B O 1
ATOM 2384 N N . VAL B 1 67 ? -6.812 -14.875 -14.203 1 95.56 67 VAL B N 1
ATOM 2385 C CA . VAL B 1 67 ? -5.438 -15.359 -14.117 1 95.56 67 VAL B CA 1
ATOM 2386 C C . VAL B 1 67 ? -4.672 -14.562 -13.062 1 95.56 67 VAL B C 1
ATOM 2388 O O . VAL B 1 67 ? -4.473 -13.359 -13.211 1 95.56 67 VAL B O 1
ATOM 2391 N N . LEU B 1 68 ? -4.262 -15.266 -11.984 1 96.38 68 LEU B N 1
ATOM 2392 C CA . LEU B 1 68 ? -3.605 -14.609 -10.859 1 96.38 68 LEU B CA 1
ATOM 2393 C C . LEU B 1 68 ? -2.158 -15.078 -10.727 1 96.38 68 LEU B C 1
ATOM 2395 O O . LEU B 1 68 ? -1.814 -16.188 -11.156 1 96.38 68 LEU B O 1
ATOM 2399 N N . THR B 1 69 ? -1.352 -14.203 -10.281 1 96.5 69 THR B N 1
ATOM 2400 C CA . THR B 1 69 ? -0.061 -14.617 -9.742 1 96.5 69 THR B CA 1
ATOM 2401 C C . THR B 1 69 ? -0.171 -14.914 -8.25 1 96.5 69 THR B C 1
ATOM 2403 O O . THR B 1 69 ? -0.721 -14.117 -7.488 1 96.5 69 THR B O 1
ATOM 2406 N N . VAL B 1 70 ? 0.278 -16.062 -7.836 1 96.5 70 VAL B N 1
ATOM 2407 C CA . VAL B 1 70 ? 0.281 -16.469 -6.438 1 96.5 70 VAL B CA 1
ATOM 2408 C C . VAL B 1 70 ? 1.716 -16.703 -5.969 1 96.5 70 VAL B C 1
ATOM 2410 O O . VAL B 1 70 ? 2.504 -17.359 -6.664 1 96.5 70 VAL B O 1
ATOM 2413 N N . GLY B 1 71 ? 1.997 -16.141 -4.82 1 96.25 71 GLY B N 1
ATOM 2414 C CA . GLY B 1 71 ? 3.357 -16.266 -4.324 1 96.25 71 GLY B CA 1
ATOM 2415 C C . GLY B 1 71 ? 3.42 -16.594 -2.842 1 96.25 71 GLY B C 1
ATOM 2416 O O . GLY B 1 71 ? 2.5 -16.266 -2.09 1 96.25 71 GLY B O 1
ATOM 2417 N N . ASP B 1 72 ? 4.41 -17.281 -2.473 1 94.25 72 ASP B N 1
ATOM 2418 C CA . ASP B 1 72 ? 4.844 -17.422 -1.087 1 94.25 72 ASP B CA 1
ATOM 2419 C C . ASP B 1 72 ? 6.348 -17.188 -0.958 1 94.25 72 ASP B C 1
ATOM 2421 O O . ASP B 1 72 ? 6.984 -16.672 -1.883 1 94.25 72 ASP B O 1
ATOM 2425 N N . ARG B 1 73 ? 6.949 -17.516 0.181 1 95.38 73 ARG B N 1
ATOM 2426 C CA . ARG B 1 73 ? 8.352 -17.203 0.431 1 95.38 73 ARG B CA 1
ATOM 2427 C C . ARG B 1 73 ? 9.266 -17.969 -0.521 1 95.38 73 ARG B C 1
ATOM 2429 O O . ARG B 1 73 ? 10.438 -17.625 -0.672 1 95.38 73 ARG B O 1
ATOM 2436 N N . THR B 1 74 ? 8.766 -18.969 -1.225 1 97.31 74 THR B N 1
ATOM 2437 C CA . THR B 1 74 ? 9.656 -19.922 -1.896 1 97.31 74 THR B CA 1
ATOM 2438 C C . THR B 1 74 ? 9.523 -19.797 -3.412 1 97.31 74 THR B C 1
ATOM 2440 O O . THR B 1 74 ? 10.391 -20.266 -4.152 1 97.31 74 THR B O 1
ATOM 2443 N N . GLY B 1 75 ? 8.43 -19.219 -3.84 1 97.69 75 GLY B N 1
ATOM 2444 C CA . GLY B 1 75 ? 8.234 -19.156 -5.277 1 97.69 75 GLY B CA 1
ATOM 2445 C C . GLY B 1 75 ? 7 -18.375 -5.684 1 97.69 75 GLY B C 1
ATOM 2446 O O . GLY B 1 75 ? 6.301 -17.828 -4.832 1 97.69 75 GLY B O 1
ATOM 2447 N N . VAL B 1 76 ? 6.816 -18.281 -7 1 97.81 76 VAL B N 1
ATOM 2448 C CA . VAL B 1 76 ? 5.68 -17.594 -7.605 1 97.81 76 VAL B CA 1
ATOM 2449 C C . VAL B 1 76 ? 5.09 -18.453 -8.719 1 97.81 76 VAL B C 1
ATOM 2451 O O . VAL B 1 76 ? 5.824 -19.031 -9.523 1 97.81 76 VAL B O 1
ATOM 2454 N N . LYS B 1 77 ? 3.795 -18.484 -8.758 1 97.38 77 LYS B N 1
ATOM 2455 C CA . LYS B 1 77 ? 3.057 -19.328 -9.688 1 97.38 77 LYS B CA 1
ATOM 2456 C C . LYS B 1 77 ? 1.925 -18.562 -10.359 1 97.38 77 LYS B C 1
ATOM 2458 O O . LYS B 1 77 ? 1.289 -17.719 -9.727 1 97.38 77 LYS B O 1
ATOM 2463 N N . ILE B 1 78 ? 1.726 -18.766 -11.648 1 97.12 78 ILE B N 1
ATOM 2464 C CA . ILE B 1 78 ? 0.559 -18.25 -12.352 1 97.12 78 ILE B CA 1
ATOM 2465 C C . ILE B 1 78 ? -0.568 -19.281 -12.312 1 97.12 78 ILE B C 1
ATOM 2467 O O . ILE B 1 78 ? -0.368 -20.438 -12.68 1 97.12 78 ILE B O 1
ATOM 2471 N N . VAL B 1 79 ? -1.724 -18.797 -11.875 1 96.38 79 VAL B N 1
ATOM 2472 C CA . VAL B 1 79 ? -2.85 -19.703 -11.68 1 96.38 79 VAL B CA 1
ATOM 2473 C C . VAL B 1 79 ? -4.051 -19.219 -12.484 1 96.38 79 VAL B C 1
ATOM 2475 O O . VAL B 1 79 ? -4.418 -18.047 -12.422 1 96.38 79 VAL B O 1
ATOM 2478 N N . ASP B 1 80 ? -4.551 -20.078 -13.328 1 94.88 80 ASP B N 1
ATOM 2479 C CA . ASP B 1 80 ? -5.852 -19.859 -13.961 1 94.88 80 ASP B CA 1
ATOM 2480 C C . ASP B 1 80 ? -6.988 -20.344 -13.062 1 94.88 80 ASP B C 1
ATOM 2482 O O . ASP B 1 80 ? -7.164 -21.547 -12.867 1 94.88 80 ASP B O 1
ATOM 2486 N N . THR B 1 81 ? -7.77 -19.5 -12.516 1 93.12 81 THR B N 1
ATOM 2487 C CA . THR B 1 81 ? -8.773 -19.828 -11.508 1 93.12 81 THR B CA 1
ATOM 2488 C C . THR B 1 81 ? -9.945 -20.578 -12.141 1 93.12 81 THR B C 1
ATOM 2490 O O . THR B 1 81 ? -10.781 -21.156 -11.438 1 93.12 81 THR B O 1
ATOM 2493 N N . GLN B 1 82 ? -10.008 -20.547 -13.461 1 91.19 82 GLN B N 1
ATOM 2494 C CA . GLN B 1 82 ? -11.07 -21.25 -14.172 1 91.19 82 GLN B CA 1
ATOM 2495 C C . GLN B 1 82 ? -10.641 -22.656 -14.539 1 91.19 82 GLN B C 1
ATOM 2497 O O . GLN B 1 82 ? -11.453 -23.469 -15 1 91.19 82 GLN B O 1
ATOM 2502 N N . GLY B 1 83 ? -9.391 -22.906 -14.445 1 88.25 83 GLY B N 1
ATOM 2503 C CA . GLY B 1 83 ? -8.867 -24.234 -14.75 1 88.25 83 GLY B CA 1
ATOM 2504 C C . GLY B 1 83 ? -9.016 -25.203 -13.602 1 88.25 83 GLY B C 1
ATOM 2505 O O . GLY B 1 83 ? -9.617 -24.891 -12.578 1 88.25 83 GLY B O 1
ATOM 2506 N N . PRO B 1 84 ? -8.57 -26.422 -13.867 1 86.38 84 PRO B N 1
ATOM 2507 C CA . PRO B 1 84 ? -8.586 -27.406 -12.781 1 86.38 84 PRO B CA 1
ATOM 2508 C C . PRO B 1 84 ? -7.809 -26.938 -11.555 1 86.38 84 PRO B C 1
ATOM 2510 O O . PRO B 1 84 ? -6.793 -26.234 -11.68 1 86.38 84 PRO B O 1
ATOM 2513 N N . PRO B 1 85 ? -8.406 -27.266 -10.422 1 78.69 85 PRO B N 1
ATOM 2514 C CA . PRO B 1 85 ? -7.695 -26.875 -9.195 1 78.69 85 PRO B CA 1
ATOM 2515 C C . PRO B 1 85 ? -6.242 -27.344 -9.188 1 78.69 85 PRO B C 1
ATOM 2517 O O . PRO B 1 85 ? -5.941 -28.453 -9.609 1 78.69 85 PRO B O 1
ATOM 2520 N N . GLY B 1 86 ? -5.414 -26.531 -8.789 1 75.44 86 GLY B N 1
ATOM 2521 C CA . GLY B 1 86 ? -4.016 -26.891 -8.609 1 75.44 86 GLY B CA 1
ATOM 2522 C C . GLY B 1 86 ? -3.174 -26.656 -9.852 1 75.44 86 GLY B C 1
ATOM 2523 O O . GLY B 1 86 ? -1.942 -26.672 -9.781 1 75.44 86 GLY B O 1
ATOM 2524 N N . CYS B 1 87 ? -3.863 -26.516 -11.023 1 82.75 87 CYS B N 1
ATOM 2525 C CA . CYS B 1 87 ? -3.107 -26.297 -12.258 1 82.75 87 CYS B CA 1
ATOM 2526 C C . CYS B 1 87 ? -2.572 -24.875 -12.328 1 82.75 87 CYS B C 1
ATOM 2528 O O . CYS B 1 87 ? -3.213 -23.938 -11.844 1 82.75 87 CYS B O 1
ATOM 2530 N N . GLY B 1 88 ? -1.307 -24.734 -12.688 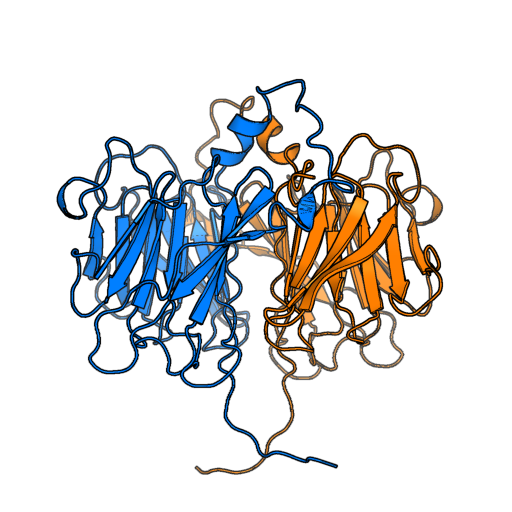1 90.38 88 GLY B N 1
ATOM 2531 C CA . GLY B 1 88 ? -0.643 -23.453 -12.844 1 90.38 88 GLY B CA 1
ATOM 2532 C C . GLY B 1 88 ? 0.775 -23.578 -13.367 1 90.38 88 GLY B C 1
ATOM 2533 O O . GLY B 1 88 ? 1.272 -24.688 -13.578 1 90.38 88 GLY B O 1
ATOM 2534 N N . LEU B 1 89 ? 1.289 -22.484 -13.734 1 94.38 89 LEU B N 1
ATOM 2535 C CA . LEU B 1 89 ? 2.645 -22.375 -14.266 1 94.38 89 LEU B CA 1
ATOM 2536 C C . LEU B 1 89 ? 3.582 -21.75 -13.234 1 94.38 89 LEU B C 1
ATOM 2538 O O . LEU B 1 89 ? 3.387 -20.609 -12.828 1 94.38 89 LEU B O 1
ATOM 2542 N N . LEU B 1 90 ? 4.586 -22.562 -12.805 1 96.75 90 LEU B N 1
ATOM 2543 C CA . LEU B 1 90 ? 5.59 -22.016 -11.906 1 96.75 90 LEU B CA 1
ATOM 2544 C C . LEU B 1 90 ? 6.441 -20.969 -12.625 1 96.75 90 LEU B C 1
ATOM 2546 O O . LEU B 1 90 ? 7.145 -21.281 -13.586 1 96.75 90 LEU B O 1
ATOM 2550 N N . LEU B 1 91 ? 6.355 -19.781 -12.195 1 97.38 91 LEU B N 1
ATOM 2551 C CA . LEU B 1 91 ? 7.035 -18.656 -12.844 1 97.38 91 LEU B CA 1
ATOM 2552 C C . LEU B 1 91 ? 8.43 -18.453 -12.258 1 97.38 91 LEU B C 1
ATOM 2554 O O . LEU B 1 91 ? 9.398 -18.25 -12.992 1 97.38 91 LEU B O 1
ATOM 2558 N N . PHE B 1 92 ? 8.531 -18.484 -11.016 1 98.19 92 PHE B N 1
ATOM 2559 C CA . PHE B 1 92 ? 9.773 -18.281 -10.273 1 98.19 92 PHE B CA 1
ATOM 2560 C C . PHE B 1 92 ? 9.969 -19.375 -9.234 1 98.19 92 PHE B C 1
ATOM 2562 O O . PHE B 1 92 ? 9.078 -19.656 -8.438 1 98.19 92 PHE B O 1
ATOM 2569 N N . ARG B 1 93 ? 11.109 -19.969 -9.258 1 97.75 93 ARG B N 1
ATOM 2570 C CA . ARG B 1 93 ? 11.5 -21 -8.297 1 97.75 93 ARG B CA 1
ATOM 2571 C C . ARG B 1 93 ? 12.695 -20.547 -7.461 1 97.75 93 ARG B C 1
ATOM 2573 O O . ARG B 1 93 ? 13.805 -20.422 -7.973 1 97.75 93 ARG B O 1
ATOM 2580 N N . GLY B 1 94 ? 12.391 -20.312 -6.195 1 96.5 94 GLY B N 1
ATOM 2581 C CA . GLY B 1 94 ? 13.5 -19.984 -5.316 1 96.5 94 GLY B CA 1
ATOM 2582 C C . GLY B 1 94 ? 14.523 -21.094 -5.203 1 96.5 94 GLY B C 1
ATOM 2583 O O . GLY B 1 94 ? 14.172 -22.25 -5 1 96.5 94 GLY B O 1
ATOM 2584 N N . GLY B 1 95 ? 15.789 -20.719 -5.32 1 92.75 95 GLY B N 1
ATOM 2585 C CA . GLY B 1 95 ? 16.859 -21.703 -5.266 1 92.75 95 GLY B CA 1
ATOM 2586 C C . GLY B 1 95 ? 17.828 -21.594 -6.438 1 92.75 95 GLY B C 1
ATOM 2587 O O . GLY B 1 95 ? 18.016 -20.516 -6.996 1 92.75 95 GLY B O 1
ATOM 2588 N N . ALA B 1 96 ? 18.406 -22.688 -6.781 1 86.38 96 ALA B N 1
ATOM 2589 C CA . ALA B 1 96 ? 19.5 -22.719 -7.742 1 86.38 96 ALA B CA 1
ATOM 2590 C C . ALA B 1 96 ? 19.016 -22.391 -9.148 1 86.38 96 ALA B C 1
ATOM 2592 O O . ALA B 1 96 ? 19.734 -21.766 -9.93 1 86.38 96 ALA B O 1
ATOM 2593 N N . GLU B 1 97 ? 17.812 -22.734 -9.492 1 86.94 97 GLU B N 1
ATOM 2594 C CA . GLU B 1 97 ? 17.266 -22.531 -10.836 1 86.94 97 GLU B CA 1
ATOM 2595 C C . GLU B 1 97 ? 17.281 -21.062 -11.219 1 86.94 97 GLU B C 1
ATOM 2597 O O . GLU B 1 97 ? 17.562 -20.703 -12.359 1 86.94 97 GLU B O 1
ATOM 2602 N N . ALA B 1 98 ? 17.016 -20.188 -10.328 1 90.06 98 ALA B N 1
ATOM 2603 C CA . ALA B 1 98 ? 16.984 -18.75 -10.562 1 90.06 98 ALA B CA 1
ATOM 2604 C C . ALA B 1 98 ? 18.281 -18.094 -10.117 1 90.06 98 ALA B C 1
ATOM 2606 O O . ALA B 1 98 ? 18.391 -16.875 -10.094 1 90.06 98 ALA B O 1
ATOM 2607 N N . SER B 1 99 ? 19.266 -18.906 -9.688 1 92.69 99 SER B N 1
ATOM 2608 C CA . SER B 1 99 ? 20.547 -18.422 -9.195 1 92.69 99 SER B CA 1
ATOM 2609 C C . SER B 1 99 ? 20.375 -17.609 -7.922 1 92.69 99 SER B C 1
ATOM 2611 O O . SER B 1 99 ? 21.031 -16.578 -7.75 1 92.69 99 SER B O 1
ATOM 2613 N N . CYS B 1 100 ? 19.469 -18.062 -7.145 1 93.19 100 CYS B N 1
ATOM 2614 C CA . CYS B 1 100 ? 19.266 -17.391 -5.863 1 93.19 100 CYS B CA 1
ATOM 2615 C C . CYS B 1 100 ? 20.453 -17.625 -4.93 1 93.19 100 CYS B C 1
ATOM 2617 O O . CYS B 1 100 ? 21.125 -18.656 -5.008 1 93.19 100 CYS B O 1
ATOM 2619 N N . GLN B 1 101 ? 20.688 -16.656 -4.105 1 89.94 101 GLN B N 1
ATOM 2620 C CA . GLN B 1 101 ? 21.594 -16.859 -2.99 1 89.94 101 GLN B CA 1
ATOM 2621 C C . GLN B 1 101 ? 21 -17.781 -1.939 1 89.94 101 GLN B C 1
ATOM 2623 O O . GLN B 1 101 ? 19.781 -17.938 -1.865 1 89.94 101 GLN B O 1
ATOM 2628 N N . LYS B 1 102 ? 21.875 -18.359 -1.206 1 90.69 102 LYS B N 1
ATOM 2629 C CA . LYS B 1 102 ? 21.406 -19.234 -0.141 1 90.69 102 LYS B CA 1
ATOM 2630 C C . LYS B 1 102 ? 20.5 -18.484 0.831 1 90.69 102 LYS B C 1
ATOM 2632 O O . LYS B 1 102 ? 20.844 -17.391 1.291 1 90.69 102 LYS B O 1
ATOM 2637 N N . GLY B 1 103 ? 19.328 -19.062 1.03 1 92.75 103 GLY B N 1
ATOM 2638 C CA . GLY B 1 103 ? 18.438 -18.516 2.033 1 92.75 103 GLY B CA 1
ATOM 2639 C C . GLY B 1 103 ? 17.516 -17.438 1.486 1 92.75 103 GLY B C 1
ATOM 2640 O O . GLY B 1 103 ? 16.703 -16.875 2.223 1 92.75 103 GLY B O 1
ATOM 2641 N N . GLU B 1 104 ? 17.609 -17.188 0.235 1 94.56 104 GLU B N 1
ATOM 2642 C CA . GLU B 1 104 ? 16.797 -16.156 -0.376 1 94.56 104 GLU B CA 1
ATOM 2643 C C . GLU B 1 104 ? 15.312 -16.516 -0.309 1 94.56 104 GLU B C 1
ATOM 2645 O O . GLU B 1 104 ? 14.938 -17.672 -0.516 1 94.56 104 GLU B O 1
ATOM 2650 N N . ARG B 1 105 ? 14.477 -15.508 0.133 1 93.56 105 ARG B N 1
ATOM 2651 C CA . ARG B 1 105 ? 13.023 -15.68 0.215 1 93.56 105 ARG B CA 1
ATOM 2652 C C . ARG B 1 105 ? 12.297 -14.586 -0.553 1 93.56 105 ARG B C 1
ATOM 2654 O O . ARG B 1 105 ? 12.734 -13.43 -0.559 1 93.56 105 ARG B O 1
ATOM 2661 N N . VAL B 1 106 ? 11.234 -14.977 -1.197 1 95.06 106 VAL B N 1
ATOM 2662 C CA . VAL B 1 106 ? 10.398 -14.008 -1.897 1 95.06 106 VAL B CA 1
ATOM 2663 C C . VAL B 1 106 ? 9.734 -13.078 -0.888 1 95.06 106 VAL B C 1
ATOM 2665 O O . VAL B 1 106 ? 9.133 -13.531 0.086 1 95.06 106 VAL B O 1
ATOM 2668 N N . LEU B 1 107 ? 9.914 -11.797 -1.185 1 91.56 107 LEU B N 1
ATOM 2669 C CA . LEU B 1 107 ? 9.328 -10.805 -0.286 1 91.56 107 LEU B CA 1
ATOM 2670 C C . LEU B 1 107 ? 8.242 -10.008 -0.995 1 91.56 107 LEU B C 1
ATOM 2672 O O . LEU B 1 107 ? 7.289 -9.547 -0.36 1 91.56 107 LEU B O 1
ATOM 2676 N N . VAL B 1 108 ? 8.398 -9.812 -2.301 1 91.56 108 VAL B N 1
ATOM 2677 C CA . VAL B 1 108 ? 7.477 -9.031 -3.123 1 91.56 108 VAL B CA 1
ATOM 2678 C C . VAL B 1 108 ? 7.309 -9.703 -4.484 1 91.56 108 VAL B C 1
ATOM 2680 O O . VAL B 1 108 ? 8.281 -10.172 -5.078 1 91.56 108 VAL B O 1
ATOM 2683 N N . THR B 1 109 ? 6.164 -9.805 -4.941 1 94.38 109 THR B N 1
ATOM 2684 C CA . THR B 1 109 ? 5.883 -10.156 -6.328 1 94.38 109 THR B CA 1
ATOM 2685 C C . THR B 1 109 ? 4.785 -9.266 -6.902 1 94.38 109 THR B C 1
ATOM 2687 O O . THR B 1 109 ? 3.812 -8.953 -6.215 1 94.38 109 THR B O 1
ATOM 2690 N N . GLN B 1 110 ? 5 -8.859 -8.125 1 93.06 110 GLN B N 1
ATOM 2691 C CA . GLN B 1 110 ? 4.098 -7.895 -8.742 1 93.06 110 GLN B CA 1
ATOM 2692 C C . GLN B 1 110 ? 4.023 -8.094 -10.25 1 93.06 110 GLN B C 1
ATOM 2694 O O . GLN B 1 110 ? 5.051 -8.211 -10.922 1 93.06 110 GLN B O 1
ATOM 2699 N N . TYR B 1 111 ? 2.824 -8.086 -10.758 1 94.31 111 TYR B N 1
ATOM 2700 C CA . TYR B 1 111 ? 2.615 -8.023 -12.203 1 94.31 111 TYR B CA 1
ATOM 2701 C C . TYR B 1 111 ? 2.883 -6.621 -12.734 1 94.31 111 TYR B C 1
ATOM 2703 O O . TYR B 1 111 ? 2.344 -5.641 -12.211 1 94.31 111 TYR B O 1
ATOM 2711 N N . LEU B 1 112 ? 3.707 -6.5 -13.773 1 91 112 LEU B N 1
ATOM 2712 C CA . LEU B 1 112 ? 4.145 -5.184 -14.234 1 91 112 LEU B CA 1
ATOM 2713 C C . LEU B 1 112 ? 3.389 -4.766 -15.484 1 91 112 LEU B C 1
ATOM 2715 O O . LEU B 1 112 ? 3.57 -3.65 -15.984 1 91 112 LEU B O 1
ATOM 2719 N N . GLY B 1 113 ? 2.566 -5.586 -16.047 1 84.44 113 GLY B N 1
ATOM 2720 C CA . GLY B 1 113 ? 1.909 -5.305 -17.312 1 84.44 113 GLY B CA 1
ATOM 2721 C C . GLY B 1 113 ? 0.787 -4.293 -17.188 1 84.44 113 GLY B C 1
ATOM 2722 O O . GLY B 1 113 ? 0.226 -3.855 -18.188 1 84.44 113 GLY B O 1
ATOM 2723 N N . GLN B 1 114 ? 0.449 -3.957 -16.016 1 72.62 114 GLN B N 1
ATOM 2724 C CA . GLN B 1 114 ? -0.631 -2.994 -15.828 1 72.62 114 GLN B CA 1
ATOM 2725 C C . GLN B 1 114 ? -0.182 -1.585 -16.203 1 72.62 114 GLN B C 1
ATOM 2727 O O . GLN B 1 114 ? -1.012 -0.709 -16.453 1 72.62 114 GLN B O 1
ATOM 2732 N N . ALA B 1 115 ? 1.14 -1.358 -16.25 1 65.06 115 ALA B N 1
ATOM 2733 C CA . ALA B 1 115 ? 1.699 -0.033 -16.5 1 65.06 115 ALA B CA 1
ATOM 2734 C C . ALA B 1 115 ? 1.599 0.33 -17.984 1 65.06 115 ALA B C 1
ATOM 2736 O O . ALA B 1 115 ? 1.915 -0.486 -18.859 1 65.06 115 ALA B O 1
ATOM 2737 N N . ASN B 1 116 ? 0.503 0.438 -18.656 1 63 116 ASN B N 1
ATOM 2738 C CA . ASN B 1 116 ? 0.314 0.745 -20.078 1 63 116 ASN B CA 1
ATOM 2739 C C . ASN B 1 116 ? 1.376 1.716 -20.578 1 63 116 ASN B C 1
ATOM 2741 O O . ASN B 1 116 ? 1.048 2.756 -21.156 1 63 116 ASN B O 1
ATOM 2745 N N . SER B 1 117 ? 2.586 1.557 -20.25 1 64.75 117 SER B N 1
ATOM 2746 C CA . SER B 1 117 ? 3.609 2.527 -20.625 1 64.75 117 SER B CA 1
ATOM 2747 C C . SER B 1 117 ? 4.211 2.205 -21.984 1 64.75 117 SER B C 1
ATOM 2749 O O . SER B 1 117 ? 4.812 3.068 -22.625 1 64.75 117 SER B O 1
ATOM 2751 N N . GLY B 1 118 ? 3.887 1.039 -22.562 1 72.75 118 GLY B N 1
ATOM 2752 C CA . GLY B 1 118 ? 4.488 0.637 -23.828 1 72.75 118 GLY B CA 1
ATOM 2753 C C . GLY B 1 118 ? 5.984 0.388 -23.719 1 72.75 118 GLY B C 1
ATOM 2754 O O . GLY B 1 118 ? 6.621 -0.018 -24.703 1 72.75 118 GLY B O 1
ATOM 2755 N N . CYS B 1 119 ? 6.539 0.546 -22.547 1 79.25 119 CYS B N 1
ATOM 2756 C CA . CYS B 1 119 ? 7.988 0.444 -22.406 1 79.25 119 CYS B CA 1
ATOM 2757 C C . CYS B 1 119 ? 8.398 -0.964 -21.984 1 79.25 119 CYS B C 1
ATOM 2759 O O . CYS B 1 119 ? 9.555 -1.354 -22.156 1 79.25 119 CYS B O 1
ATOM 2761 N N . LEU B 1 120 ? 7.508 -1.702 -21.469 1 87.19 120 LEU B N 1
ATOM 2762 C CA . LEU B 1 120 ? 7.789 -3.066 -21.031 1 87.19 120 LEU B CA 1
ATOM 2763 C C . LEU B 1 120 ? 6.762 -4.039 -21.609 1 87.19 120 LEU B C 1
ATOM 2765 O O . LEU B 1 120 ? 5.602 -3.678 -21.812 1 87.19 120 LEU B O 1
ATOM 2769 N N . PRO B 1 121 ? 7.254 -5.207 -21.938 1 88 121 PRO B N 1
ATOM 2770 C CA . PRO B 1 121 ? 6.277 -6.215 -22.359 1 88 121 PRO B CA 1
ATOM 2771 C C . PRO B 1 121 ? 5.176 -6.43 -21.328 1 88 121 PRO B C 1
ATOM 2773 O O . PRO B 1 121 ? 5.438 -6.395 -20.125 1 88 121 PRO B O 1
ATOM 2776 N N . PRO B 1 122 ? 3.961 -6.699 -21.797 1 89.31 122 PRO B N 1
ATOM 2777 C CA . PRO B 1 122 ? 2.832 -6.875 -20.875 1 89.31 122 PRO B CA 1
ATOM 2778 C C . PRO B 1 122 ? 2.84 -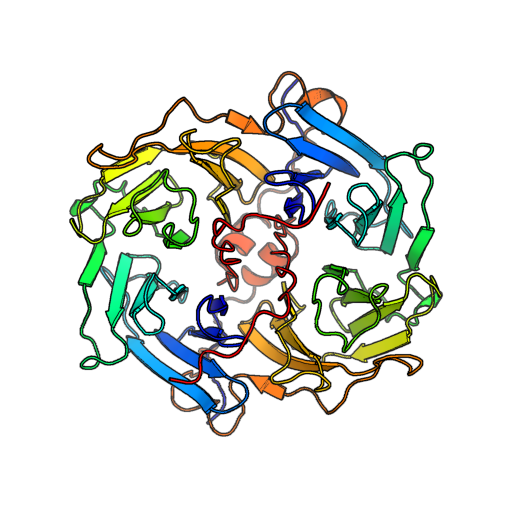8.234 -20.188 1 89.31 122 PRO B C 1
ATOM 2780 O O . PRO B 1 122 ? 1.833 -8.641 -19.594 1 89.31 122 PRO B O 1
ATOM 2783 N N . THR B 1 123 ? 3.934 -9.008 -20.203 1 92.44 123 THR B N 1
ATOM 2784 C CA . THR B 1 123 ? 4.023 -10.344 -19.625 1 92.44 123 THR B CA 1
ATOM 2785 C C . THR B 1 123 ? 5.047 -10.375 -18.484 1 92.44 123 THR B C 1
ATOM 2787 O O . THR B 1 123 ? 5.418 -11.445 -18 1 92.44 123 THR B O 1
ATOM 2790 N N . LEU B 1 124 ? 5.484 -9.203 -18.062 1 93.75 124 LEU B N 1
ATOM 2791 C CA . LEU B 1 124 ? 6.594 -9.148 -17.125 1 93.75 124 LEU B CA 1
ATOM 2792 C C . LEU B 1 124 ? 6.078 -9.109 -15.68 1 93.75 124 LEU B C 1
ATOM 2794 O O . LEU B 1 124 ? 5.078 -8.445 -15.398 1 93.75 124 LEU B O 1
ATOM 2798 N N . HIS B 1 125 ? 6.797 -9.766 -14.805 1 95.25 125 HIS B N 1
ATOM 2799 C CA . HIS B 1 125 ? 6.551 -9.781 -13.367 1 95.25 125 HIS B CA 1
ATOM 2800 C C . HIS B 1 125 ? 7.816 -9.438 -12.586 1 95.25 125 HIS B C 1
ATOM 2802 O O . HIS B 1 125 ? 8.914 -9.828 -12.977 1 95.25 125 HIS B O 1
ATOM 2808 N N . LEU B 1 126 ? 7.598 -8.742 -11.523 1 95.69 126 LEU B N 1
ATOM 2809 C CA . LEU B 1 126 ? 8.688 -8.414 -10.602 1 95.69 126 LEU B CA 1
ATOM 2810 C C . LEU B 1 126 ? 8.68 -9.352 -9.398 1 95.69 126 LEU B C 1
ATOM 2812 O O . LEU B 1 126 ? 7.621 -9.648 -8.844 1 95.69 126 LEU B O 1
ATOM 2816 N N . VAL B 1 127 ? 9.836 -9.859 -9.016 1 96.88 127 VAL B N 1
ATOM 2817 C CA . VAL B 1 127 ? 10.039 -10.609 -7.777 1 96.88 127 VAL B CA 1
ATOM 2818 C C . VAL B 1 127 ? 11.211 -10.016 -7.004 1 96.88 127 VAL B C 1
ATOM 2820 O O . VAL B 1 127 ? 12.312 -9.867 -7.547 1 96.88 127 VAL B O 1
ATOM 2823 N N . CYS B 1 128 ? 10.977 -9.695 -5.754 1 94.5 128 CYS B N 1
ATOM 2824 C CA . CYS B 1 128 ? 12.055 -9.195 -4.91 1 94.5 128 CYS B CA 1
ATOM 2825 C C . CYS B 1 128 ? 12.289 -10.117 -3.719 1 94.5 128 CYS B C 1
ATOM 2827 O O . CYS B 1 128 ? 11.328 -10.625 -3.127 1 94.5 128 CYS B O 1
ATOM 2829 N N . THR B 1 129 ? 13.484 -10.336 -3.436 1 94.38 129 THR B N 1
ATOM 2830 C CA . THR B 1 129 ? 13.922 -11.031 -2.232 1 94.38 129 THR B CA 1
ATOM 2831 C C . THR B 1 129 ? 14.672 -10.094 -1.298 1 94.38 129 THR B C 1
ATOM 2833 O O . THR B 1 129 ? 14.734 -8.883 -1.542 1 94.38 129 THR B O 1
ATOM 2836 N N . GLN B 1 130 ? 15.227 -10.664 -0.186 1 90.31 130 GLN B N 1
ATOM 2837 C CA . GLN B 1 130 ? 15.969 -9.828 0.751 1 90.31 130 GLN B CA 1
ATOM 2838 C C . GLN B 1 130 ? 17.25 -9.297 0.121 1 90.31 130 GLN B C 1
ATOM 2840 O O . GLN B 1 130 ? 17.828 -8.32 0.605 1 90.31 130 GLN B O 1
ATOM 2845 N N . PHE B 1 131 ? 17.656 -9.938 -1.125 1 92.5 131 PHE B N 1
ATOM 2846 C CA . PHE B 1 131 ? 18.953 -9.562 -1.666 1 92.5 131 PHE B CA 1
ATOM 2847 C C . PHE B 1 131 ? 18.812 -9.039 -3.09 1 92.5 131 PHE B C 1
ATOM 2849 O O . PHE B 1 131 ? 19.578 -8.18 -3.518 1 92.5 131 PHE B O 1
ATOM 2856 N N . SER B 1 132 ? 17.812 -9.57 -3.82 1 95.25 132 SER B N 1
ATOM 2857 C CA . SER B 1 132 ? 17.859 -9.383 -5.266 1 95.25 132 SER B CA 1
ATOM 2858 C C . SER B 1 132 ? 16.484 -9.016 -5.82 1 95.25 132 SER B C 1
ATOM 2860 O O . SER B 1 132 ? 15.461 -9.234 -5.16 1 95.25 132 SER B O 1
ATOM 2862 N N . LEU B 1 133 ? 16.547 -8.445 -6.969 1 95.5 133 LEU B N 1
ATOM 2863 C CA . LEU B 1 133 ? 15.383 -8.219 -7.82 1 95.5 133 LEU B CA 1
ATOM 2864 C C . LEU B 1 133 ? 15.438 -9.102 -9.062 1 95.5 133 LEU B C 1
ATOM 2866 O O . LEU B 1 133 ? 16.484 -9.211 -9.711 1 95.5 133 LEU B O 1
ATOM 2870 N N . TYR B 1 134 ? 14.336 -9.781 -9.383 1 96.94 134 TYR B N 1
ATOM 2871 C CA . TYR B 1 134 ? 14.195 -10.617 -10.57 1 96.94 134 TYR B CA 1
ATOM 2872 C C . TYR B 1 134 ? 13.062 -10.117 -11.453 1 96.94 134 TYR B C 1
ATOM 2874 O O . TYR B 1 134 ? 11.969 -9.82 -10.961 1 96.94 134 TYR B O 1
ATOM 2882 N N . LEU B 1 135 ? 13.352 -9.984 -12.734 1 95.88 135 LEU B N 1
ATOM 2883 C CA . LEU B 1 135 ? 12.281 -9.812 -13.711 1 95.88 135 LEU B CA 1
ATOM 2884 C C . LEU B 1 135 ? 11.961 -11.125 -14.414 1 95.88 135 LEU B C 1
ATOM 2886 O O . LEU B 1 135 ? 12.844 -11.75 -15 1 95.88 135 LEU B O 1
ATOM 2890 N N . MET B 1 136 ? 10.703 -11.477 -14.234 1 95.94 136 MET B N 1
ATOM 2891 C CA . MET B 1 136 ? 10.242 -12.719 -14.852 1 95.94 136 MET B CA 1
ATOM 2892 C C . MET B 1 136 ? 9.32 -12.422 -16.031 1 95.94 136 MET B C 1
ATOM 2894 O O . MET B 1 136 ? 8.508 -11.5 -15.984 1 95.94 136 MET B O 1
ATOM 2898 N N . ASP B 1 137 ? 9.492 -13.211 -17.078 1 93.44 137 ASP B N 1
ATOM 2899 C CA . ASP B 1 137 ? 8.609 -13.156 -18.234 1 93.44 137 ASP B CA 1
ATOM 2900 C C . ASP B 1 137 ? 7.73 -14.406 -18.328 1 93.44 137 ASP B C 1
ATOM 2902 O O . ASP B 1 137 ? 8.234 -15.531 -18.328 1 93.44 137 ASP B O 1
ATOM 2906 N N . GLU B 1 138 ? 6.465 -14.312 -18.453 1 93.94 138 GLU B N 1
ATOM 2907 C CA . GLU B 1 138 ? 5.531 -15.43 -18.5 1 93.94 138 GLU B CA 1
ATOM 2908 C C . GLU B 1 138 ? 5.859 -16.375 -19.656 1 93.94 138 GLU B C 1
ATOM 2910 O O . GLU B 1 138 ? 5.52 -17.562 -19.609 1 93.94 138 GLU B O 1
ATOM 2915 N N . ARG B 1 139 ? 6.469 -15.836 -20.672 1 92.31 139 ARG B N 1
ATOM 2916 C CA . ARG B 1 139 ? 6.773 -16.609 -21.859 1 92.31 139 ARG B CA 1
ATOM 2917 C C . ARG B 1 139 ? 8.016 -17.469 -21.656 1 92.31 139 ARG B C 1
ATOM 2919 O O . ARG B 1 139 ? 8.281 -18.391 -22.438 1 92.31 139 ARG B O 1
ATOM 2926 N N . LEU B 1 140 ? 8.766 -17.156 -20.656 1 93.44 140 LEU B N 1
ATOM 2927 C CA . LEU B 1 140 ? 9.969 -17.891 -20.297 1 93.44 140 LEU B CA 1
ATOM 2928 C C . LEU B 1 140 ? 10.008 -18.188 -18.812 1 93.44 140 LEU B C 1
ATOM 2930 O O . LEU B 1 140 ? 10.875 -17.688 -18.094 1 93.44 140 LEU B O 1
ATOM 2934 N N . PRO B 1 141 ? 9.133 -19.109 -18.344 1 95.12 141 PRO B N 1
ATOM 2935 C CA . PRO B 1 141 ? 9.062 -19.375 -16.906 1 95.12 141 PRO B CA 1
ATOM 2936 C C . PRO B 1 141 ? 10.352 -19.969 -16.344 1 95.12 141 PRO B C 1
ATOM 2938 O O . PRO B 1 141 ? 11.125 -20.578 -17.078 1 95.12 141 PRO B O 1
ATOM 2941 N N . LEU B 1 142 ? 10.625 -19.688 -15.141 1 96.44 142 LEU B N 1
ATOM 2942 C CA . LEU B 1 142 ? 11.688 -20.281 -14.336 1 96.44 142 LEU B CA 1
ATOM 2943 C C . LEU B 1 142 ? 13.023 -19.594 -14.609 1 96.44 142 LEU B C 1
ATOM 2945 O O . LEU B 1 142 ? 13.961 -19.719 -13.828 1 96.44 142 LEU B O 1
ATOM 2949 N N . VAL B 1 143 ? 13.086 -18.859 -15.68 1 94.06 143 VAL B N 1
ATOM 2950 C CA . VAL B 1 143 ? 14.336 -18.188 -16.016 1 94.06 143 VAL B CA 1
ATOM 2951 C C . VAL B 1 143 ? 14.172 -16.672 -15.898 1 94.06 143 VAL B C 1
ATOM 2953 O O . VAL B 1 143 ? 13.5 -16.047 -16.719 1 94.06 143 VAL B O 1
ATOM 2956 N N . PRO B 1 144 ? 14.812 -16.078 -14.922 1 96.31 144 PRO B N 1
ATOM 2957 C CA . PRO B 1 144 ? 14.727 -14.625 -14.859 1 96.31 144 PRO B CA 1
ATOM 2958 C C . PRO B 1 144 ? 15.352 -13.945 -16.078 1 96.31 144 PRO B C 1
ATOM 2960 O O . PRO B 1 144 ? 16.453 -14.305 -16.484 1 96.31 144 PRO B O 1
ATOM 2963 N N . VAL B 1 145 ? 14.656 -13.008 -16.641 1 94.38 145 VAL B N 1
ATOM 2964 C CA . VAL B 1 145 ? 15.203 -12.273 -17.781 1 94.38 145 VAL B CA 1
ATOM 2965 C C . VAL B 1 145 ? 16.172 -11.203 -17.281 1 94.38 145 VAL B C 1
ATOM 2967 O O . VAL B 1 145 ? 17 -10.695 -18.047 1 94.38 145 VAL B O 1
ATOM 2970 N N . LEU B 1 146 ? 16.031 -10.844 -16.047 1 94.62 146 LEU B N 1
ATOM 2971 C CA . LEU B 1 146 ? 16.922 -9.898 -15.391 1 94.62 146 LEU B CA 1
ATOM 2972 C C . LEU B 1 146 ? 17.062 -10.227 -13.906 1 94.62 146 LEU B C 1
ATOM 2974 O O . LEU B 1 146 ? 16.078 -10.539 -13.242 1 94.62 146 LEU B O 1
ATOM 2978 N N . LYS B 1 147 ? 18.234 -10.258 -13.477 1 95.5 147 LYS B N 1
ATOM 2979 C CA . LYS B 1 147 ? 18.547 -10.336 -12.055 1 95.5 147 LYS B CA 1
ATOM 2980 C C . LYS B 1 147 ? 19.469 -9.203 -11.625 1 95.5 147 LYS B C 1
ATOM 2982 O O . LYS B 1 147 ? 20.438 -8.883 -12.32 1 95.5 147 LYS B O 1
ATOM 2987 N N . TRP B 1 148 ? 19.125 -8.633 -10.469 1 93.75 148 TRP B N 1
ATOM 2988 C CA . TRP B 1 148 ? 19.938 -7.523 -9.969 1 93.75 148 TRP B CA 1
ATOM 2989 C C . TRP B 1 148 ? 19.969 -7.516 -8.445 1 93.75 148 TRP B C 1
ATOM 2991 O O . TRP B 1 148 ? 18.922 -7.562 -7.797 1 93.75 148 TRP B O 1
ATOM 3001 N N . ASP B 1 149 ? 21.172 -7.453 -7.918 1 93.56 149 ASP B N 1
ATOM 3002 C CA . ASP B 1 149 ? 21.297 -7.238 -6.48 1 93.56 149 ASP B CA 1
ATOM 3003 C C . ASP B 1 149 ? 20.969 -5.793 -6.113 1 93.56 149 ASP B C 1
ATOM 3005 O O . ASP B 1 149 ? 21.719 -4.875 -6.445 1 93.56 149 ASP B O 1
ATOM 3009 N N . HIS B 1 150 ? 19.906 -5.586 -5.387 1 90.81 150 HIS B N 1
ATOM 3010 C CA . HIS B 1 150 ? 19.422 -4.223 -5.199 1 90.81 150 HIS B CA 1
ATOM 3011 C C . HIS B 1 150 ? 20.297 -3.461 -4.207 1 90.81 150 HIS B C 1
ATOM 3013 O O . HIS B 1 150 ? 20.281 -2.229 -4.188 1 90.81 150 HIS B O 1
ATOM 3019 N N . GLY B 1 151 ? 21.016 -4.176 -3.324 1 89.56 151 GLY B N 1
ATOM 3020 C CA . GLY B 1 151 ? 22 -3.535 -2.469 1 89.56 151 GLY B CA 1
ATOM 3021 C C . GLY B 1 151 ? 21.391 -2.729 -1.343 1 89.56 151 GLY B C 1
ATOM 3022 O O . GLY B 1 151 ? 22.078 -1.948 -0.68 1 89.56 151 GLY B O 1
ATOM 3023 N N . LEU B 1 152 ? 20.062 -2.816 -1.074 1 85.25 152 LEU B N 1
ATOM 3024 C CA . LEU B 1 152 ? 19.422 -2.143 0.055 1 85.25 152 LEU B CA 1
ATOM 3025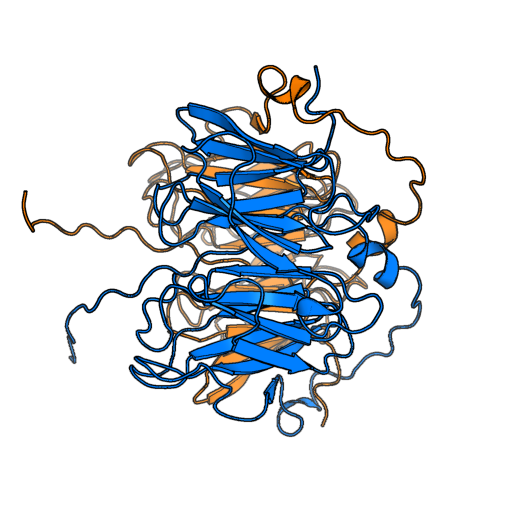 C C . LEU B 1 152 ? 19.891 -2.736 1.377 1 85.25 152 LEU B C 1
ATOM 3027 O O . LEU B 1 152 ? 20.078 -3.951 1.489 1 85.25 152 LEU B O 1
ATOM 3031 N N . PRO B 1 153 ? 20.141 -1.893 2.342 1 81.88 153 PRO B N 1
ATOM 3032 C CA . PRO B 1 153 ? 20.578 -2.406 3.643 1 81.88 153 PRO B CA 1
ATOM 3033 C C . PRO B 1 153 ? 19.516 -3.252 4.332 1 81.88 153 PRO B C 1
ATOM 3035 O O . PRO B 1 153 ? 19.828 -4.027 5.238 1 81.88 153 PRO B O 1
ATOM 3038 N N . SER B 1 154 ? 18.312 -3.043 3.969 1 81.31 154 SER B N 1
ATOM 3039 C CA . SER B 1 154 ? 17.203 -3.822 4.512 1 81.31 154 SER B CA 1
ATOM 3040 C C . SER B 1 154 ? 16.281 -4.336 3.4 1 81.31 154 SER B C 1
ATOM 3042 O O . SER B 1 154 ? 16.266 -3.773 2.303 1 81.31 154 SER B O 1
ATOM 3044 N N . PRO B 1 155 ? 15.617 -5.426 3.65 1 81.12 155 PRO B N 1
ATOM 3045 C CA . PRO B 1 155 ? 14.758 -6.008 2.615 1 81.12 155 PRO B CA 1
ATOM 3046 C C . PRO B 1 155 ? 13.734 -5.012 2.07 1 81.12 155 PRO B C 1
ATOM 3048 O O . PRO B 1 155 ? 13.219 -4.176 2.82 1 81.12 155 PRO B O 1
ATOM 3051 N N . PRO B 1 156 ? 13.461 -5.129 0.758 1 85.31 156 PRO B N 1
ATOM 3052 C CA . PRO B 1 156 ? 12.445 -4.254 0.172 1 85.31 156 PRO B CA 1
ATOM 3053 C C . PRO B 1 156 ? 11.047 -4.52 0.724 1 85.31 156 PRO B C 1
ATOM 3055 O O . PRO B 1 156 ? 10.656 -5.676 0.897 1 85.31 156 PRO B O 1
ATOM 3058 N N . LEU B 1 157 ? 10.352 -3.449 1.065 1 76.44 157 LEU B N 1
ATOM 3059 C CA . LEU B 1 157 ? 9 -3.559 1.596 1 76.44 157 LEU B CA 1
ATOM 3060 C C . LEU B 1 157 ? 7.988 -2.908 0.652 1 76.44 157 LEU B C 1
ATOM 3062 O O . LEU B 1 157 ? 6.789 -3.162 0.75 1 76.44 157 LEU B O 1
ATOM 3066 N N . LEU B 1 158 ? 8.555 -2.115 -0.201 1 80.81 158 LEU B N 1
ATOM 3067 C CA . LEU B 1 158 ? 7.695 -1.355 -1.099 1 80.81 158 LEU B CA 1
ATOM 3068 C C . LEU B 1 158 ? 8.25 -1.354 -2.518 1 80.81 158 LEU B C 1
ATOM 3070 O O . LEU B 1 158 ? 9.453 -1.182 -2.717 1 80.81 158 LEU B O 1
ATOM 3074 N N . THR B 1 159 ? 7.441 -1.632 -3.395 1 88.06 159 THR B N 1
ATOM 3075 C CA . THR B 1 159 ? 7.75 -1.455 -4.809 1 88.06 159 THR B CA 1
ATOM 3076 C C . THR B 1 159 ? 6.652 -0.656 -5.508 1 88.06 159 THR B C 1
ATOM 3078 O O . THR B 1 159 ? 5.465 -0.831 -5.211 1 88.06 159 THR B O 1
ATOM 3081 N N . ARG B 1 160 ? 7.117 0.232 -6.387 1 87.06 160 ARG B N 1
ATOM 3082 C CA . ARG B 1 160 ? 6.152 1.031 -7.137 1 87.06 160 ARG B CA 1
ATOM 3083 C C . ARG B 1 160 ? 6.664 1.336 -8.539 1 87.06 160 ARG B C 1
ATOM 3085 O O . ARG B 1 160 ? 7.711 1.966 -8.703 1 87.06 160 ARG B O 1
ATOM 3092 N N . LEU B 1 161 ? 5.941 0.882 -9.469 1 88.81 161 LEU B N 1
ATOM 3093 C CA . LEU B 1 161 ? 6.219 1.279 -10.844 1 88.81 161 LEU B CA 1
ATOM 3094 C C . LEU B 1 161 ? 5.652 2.666 -11.133 1 88.81 161 LEU B C 1
ATOM 3096 O O . LEU B 1 161 ? 4.461 2.906 -10.938 1 88.81 161 LEU B O 1
ATOM 3100 N N . LEU B 1 162 ? 6.48 3.521 -11.547 1 87.62 162 LEU B N 1
ATOM 3101 C CA . LEU B 1 162 ? 6.066 4.883 -11.867 1 87.62 162 LEU B CA 1
ATOM 3102 C C . LEU B 1 162 ? 5.93 5.066 -13.375 1 87.62 162 LEU B C 1
ATOM 3104 O O . LEU B 1 162 ? 6.57 4.355 -14.156 1 87.62 162 LEU B O 1
ATOM 3108 N N . PRO B 1 163 ? 5.078 5.977 -13.766 1 86.31 163 PRO B N 1
ATOM 3109 C CA . PRO B 1 163 ? 5.004 6.238 -15.203 1 86.31 163 PRO B CA 1
ATOM 3110 C C . PRO B 1 163 ? 6.293 6.836 -15.758 1 86.31 163 PRO B C 1
ATOM 3112 O O . PRO B 1 163 ? 6.973 7.605 -15.07 1 86.31 163 PRO B O 1
ATOM 3115 N N . PRO B 1 164 ? 6.574 6.43 -16.922 1 86.5 164 PRO B N 1
ATOM 3116 C CA . PRO B 1 164 ? 7.723 7.082 -17.562 1 86.5 164 PRO B CA 1
ATOM 3117 C C . PRO B 1 164 ? 7.469 8.555 -17.875 1 86.5 164 PRO B C 1
ATOM 3119 O O . PRO B 1 164 ? 6.32 8.953 -18.078 1 86.5 164 PRO B O 1
ATOM 3122 N N . PRO B 1 165 ? 8.531 9.359 -17.906 1 82.44 165 PRO B N 1
ATOM 3123 C CA . PRO B 1 165 ? 8.359 10.781 -18.203 1 82.44 165 PRO B CA 1
ATOM 3124 C C . PRO B 1 165 ? 7.758 11.023 -19.594 1 82.44 165 PRO B C 1
ATOM 3126 O O . PRO B 1 165 ? 6.996 11.977 -19.781 1 82.44 165 PRO B O 1
ATOM 3129 N N . SER B 1 166 ? 8.086 10.188 -20.5 1 82.75 166 SER B N 1
ATOM 3130 C CA . SER B 1 166 ? 7.543 10.211 -21.859 1 82.75 166 SER B CA 1
ATOM 3131 C C . SER B 1 166 ? 7.5 8.812 -22.469 1 82.75 166 SER B C 1
ATOM 3133 O O . SER B 1 166 ? 8.219 7.914 -22.016 1 82.75 166 SER B O 1
ATOM 3135 N N . PRO B 1 167 ? 6.605 8.719 -23.438 1 80.38 167 PRO B N 1
ATOM 3136 C CA . PRO B 1 167 ? 6.57 7.402 -24.078 1 80.38 167 PRO B CA 1
ATOM 3137 C C . PRO B 1 167 ? 7.934 6.98 -24.625 1 80.38 167 PRO B C 1
ATOM 3139 O O . PRO B 1 167 ? 8.656 7.801 -25.203 1 80.38 167 PRO B O 1
ATOM 3142 N N . GLY B 1 168 ? 8.266 5.84 -24.406 1 81.75 168 GLY B N 1
ATOM 3143 C CA . GLY B 1 168 ? 9.516 5.324 -24.938 1 81.75 168 GLY B CA 1
ATOM 3144 C C . GLY B 1 168 ? 10.664 5.43 -23.953 1 81.75 168 GLY B C 1
ATOM 3145 O O . GLY B 1 168 ? 11.711 4.805 -24.141 1 81.75 168 GLY B O 1
ATOM 3146 N N . CYS B 1 169 ? 10.531 6.27 -22.984 1 86.94 169 CYS B N 1
ATOM 3147 C CA . CYS B 1 169 ? 11.555 6.402 -21.953 1 86.94 169 CYS B CA 1
ATOM 3148 C C . CYS B 1 169 ? 11.531 5.211 -21 1 86.94 169 CYS B C 1
ATOM 3150 O O . CYS B 1 169 ? 10.516 4.516 -20.891 1 86.94 169 CYS B O 1
ATOM 3152 N N . PRO B 1 170 ? 12.648 5.008 -20.406 1 89.75 170 PRO B N 1
ATOM 3153 C CA . PRO B 1 170 ? 12.688 3.908 -19.438 1 89.75 170 PRO B CA 1
ATOM 3154 C C . PRO B 1 170 ? 11.641 4.059 -18.344 1 89.75 170 PRO B C 1
ATOM 3156 O O . PRO B 1 170 ? 11.289 5.18 -17.969 1 89.75 170 PRO B O 1
ATOM 3159 N N . GLN B 1 171 ? 11.125 2.904 -17.875 1 90.75 171 GLN B N 1
ATOM 3160 C CA . GLN B 1 171 ? 10.102 2.842 -16.844 1 90.75 171 GLN B CA 1
ATOM 3161 C C . GLN B 1 171 ? 10.727 2.918 -15.453 1 90.75 171 GLN B C 1
ATOM 3163 O O . GLN B 1 171 ? 11.477 2.021 -15.047 1 90.75 171 GLN B O 1
ATOM 3168 N N . PRO B 1 172 ? 10.461 3.955 -14.695 1 91 172 PRO B N 1
ATOM 3169 C CA . PRO B 1 172 ? 11.016 4.043 -13.344 1 91 172 PRO B CA 1
ATOM 3170 C C . PRO B 1 172 ? 10.359 3.07 -12.367 1 91 172 PRO B C 1
ATOM 3172 O O . PRO B 1 172 ? 9.133 2.906 -12.383 1 91 172 PRO B O 1
ATOM 3175 N N . LEU B 1 173 ? 11.109 2.41 -11.562 1 91.81 173 LEU B N 1
ATOM 3176 C CA . LEU B 1 173 ? 10.688 1.514 -10.492 1 91.81 173 LEU B CA 1
ATOM 3177 C C . LEU B 1 173 ? 11.266 1.954 -9.156 1 91.81 173 LEU B C 1
ATOM 3179 O O . LEU B 1 173 ? 12.492 2.01 -8.992 1 91.81 173 LEU B O 1
ATOM 3183 N N . LEU B 1 174 ? 10.414 2.268 -8.242 1 90.44 174 LEU B N 1
ATOM 3184 C CA . LEU B 1 174 ? 10.836 2.684 -6.906 1 90.44 174 LEU B CA 1
ATOM 3185 C C . LEU B 1 174 ? 10.859 1.497 -5.949 1 90.44 174 LEU B C 1
ATOM 3187 O O . LEU B 1 174 ? 9.898 0.732 -5.875 1 90.44 174 LEU B O 1
ATOM 3191 N N . LEU B 1 175 ? 11.953 1.337 -5.262 1 89.94 175 LEU B N 1
ATOM 3192 C CA . LEU B 1 175 ? 12.078 0.36 -4.184 1 89.94 175 LEU B CA 1
ATOM 3193 C C . LEU B 1 175 ? 12.25 1.054 -2.838 1 89.94 175 LEU B C 1
ATOM 3195 O O . LEU B 1 175 ? 12.992 2.033 -2.73 1 89.94 175 LEU B O 1
ATOM 3199 N N . GLY B 1 176 ? 11.547 0.604 -1.855 1 85.56 176 GLY B N 1
ATOM 3200 C CA . GLY B 1 176 ? 11.695 1.096 -0.495 1 85.56 176 GLY B CA 1
ATOM 3201 C C . GLY B 1 176 ? 11.977 -0.005 0.51 1 85.56 176 GLY B C 1
ATOM 3202 O O . GLY B 1 176 ? 11.25 -0.994 0.577 1 85.56 176 GLY B O 1
ATOM 3203 N N . GLY B 1 177 ? 12.992 0.217 1.267 1 80.19 177 GLY B N 1
ATOM 3204 C CA . GLY B 1 177 ? 13.352 -0.754 2.287 1 80.19 177 GLY B CA 1
ATOM 3205 C C . GLY B 1 177 ? 12.703 -0.4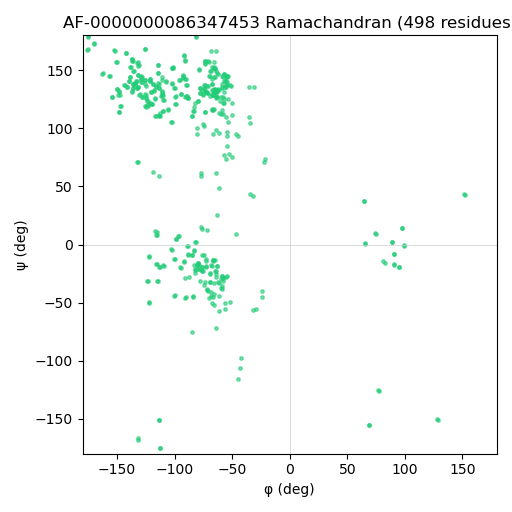77 3.631 1 80.19 177 GLY B C 1
ATOM 3206 O O . GLY B 1 177 ? 12.219 0.628 3.873 1 80.19 177 GLY B O 1
ATOM 3207 N N . GLN B 1 178 ? 12.695 -1.469 4.492 1 72.12 178 GLN B N 1
ATOM 3208 C CA . GLN B 1 178 ? 12.109 -1.401 5.828 1 72.12 178 GLN B CA 1
ATOM 3209 C C . GLN B 1 178 ? 12.695 -0.244 6.629 1 72.12 178 GLN B C 1
ATOM 3211 O O . GLN B 1 178 ? 12.008 0.358 7.457 1 72.12 178 GLN B O 1
ATOM 3216 N N . GLY B 1 179 ? 13.93 0.14 6.328 1 71.38 179 GLY B N 1
ATOM 3217 C CA . GLY B 1 179 ? 14.594 1.213 7.055 1 71.38 179 GLY B CA 1
ATOM 3218 C C . GLY B 1 179 ? 14.32 2.586 6.469 1 71.38 179 GLY B C 1
ATOM 3219 O O . GLY B 1 179 ? 14.844 3.59 6.957 1 71.38 179 GLY B O 1
ATOM 3220 N N . GLY B 1 180 ? 13.586 2.6 5.426 1 79.06 180 GLY B N 1
ATOM 3221 C CA . GLY B 1 180 ? 13.227 3.879 4.832 1 79.06 180 GLY B CA 1
ATOM 3222 C C . GLY B 1 180 ? 14.094 4.246 3.641 1 79.06 180 GLY B C 1
ATOM 3223 O O . GLY B 1 180 ? 13.953 5.332 3.078 1 79.06 180 GLY B O 1
ATOM 3224 N N . GLN B 1 181 ? 15.031 3.4 3.316 1 84.56 181 GLN B N 1
ATOM 3225 C CA . GLN B 1 181 ? 15.859 3.656 2.143 1 84.56 181 GLN B CA 1
ATOM 3226 C C . GLN B 1 181 ? 15.047 3.562 0.859 1 84.56 181 GLN B C 1
ATOM 3228 O O . GLN B 1 181 ? 14.203 2.67 0.714 1 84.56 181 GLN B O 1
ATOM 3233 N N . LEU B 1 182 ? 15.219 4.504 0.041 1 87.12 182 LEU B N 1
ATOM 3234 C CA . LEU B 1 182 ? 14.539 4.52 -1.25 1 87.12 182 LEU B CA 1
ATOM 3235 C C . LEU B 1 182 ? 15.547 4.43 -2.395 1 87.12 182 LEU B C 1
ATOM 3237 O O . LEU B 1 182 ? 16.609 5.066 -2.352 1 87.12 182 LEU B O 1
ATOM 3241 N N . GLN B 1 183 ? 15.195 3.609 -3.322 1 90.06 183 GLN B N 1
ATOM 3242 C CA . GLN B 1 183 ? 16.016 3.441 -4.52 1 90.06 183 GLN B CA 1
ATOM 3243 C C . GLN B 1 183 ? 15.164 3.508 -5.781 1 90.06 183 GLN B C 1
ATOM 3245 O O . GLN B 1 183 ? 14.07 2.947 -5.828 1 90.06 183 GLN B O 1
ATOM 3250 N N . LEU B 1 184 ? 15.664 4.219 -6.715 1 90.88 184 LEU B N 1
ATOM 3251 C CA . LEU B 1 184 ? 14.992 4.336 -8 1 90.88 184 LEU B CA 1
ATOM 3252 C C . LEU B 1 184 ? 15.766 3.605 -9.094 1 90.88 184 LEU B C 1
ATOM 3254 O O . LEU B 1 184 ? 16.969 3.842 -9.273 1 90.88 184 LEU B O 1
ATOM 3258 N N . LEU B 1 185 ? 15.07 2.697 -9.75 1 92.88 185 LEU B N 1
ATOM 3259 C CA . LEU B 1 185 ? 15.602 1.984 -10.898 1 92.88 185 LEU B CA 1
ATOM 3260 C C . LEU B 1 185 ? 14.836 2.344 -12.164 1 92.88 185 LEU B C 1
ATOM 3262 O O . LEU B 1 185 ? 13.68 2.756 -12.102 1 92.88 185 LEU B O 1
ATOM 3266 N N . HIS B 1 186 ? 15.555 2.191 -13.297 1 92.5 186 HIS B N 1
ATOM 3267 C CA . HIS B 1 186 ? 14.914 2.43 -14.586 1 92.5 186 HIS B CA 1
ATOM 3268 C C . HIS B 1 186 ? 14.969 1.188 -15.469 1 92.5 186 HIS B C 1
ATOM 3270 O O . HIS B 1 186 ? 16.062 0.694 -15.773 1 92.5 186 HIS B O 1
ATOM 3276 N N . LEU B 1 187 ? 13.797 0.757 -15.836 1 92.19 187 LEU B N 1
ATOM 3277 C CA . LEU B 1 187 ? 13.695 -0.448 -16.656 1 92.19 187 LEU B CA 1
ATOM 3278 C C . LEU B 1 187 ? 13.43 -0.096 -18.109 1 92.19 187 LEU B C 1
ATOM 3280 O O . LEU B 1 187 ? 12.672 0.833 -18.406 1 92.19 187 LEU B O 1
ATOM 3284 N N . THR B 1 188 ? 14.078 -0.782 -18.969 1 90.5 188 THR B N 1
ATOM 3285 C CA . THR B 1 188 ? 13.82 -0.631 -20.391 1 90.5 188 THR B CA 1
ATOM 3286 C C . THR B 1 188 ? 13.758 -1.993 -21.078 1 90.5 188 THR B C 1
ATOM 3288 O O . THR B 1 188 ? 14.242 -2.99 -20.531 1 90.5 188 THR B O 1
ATOM 3291 N N . GLY B 1 189 ? 13.07 -2.037 -22.266 1 84.31 189 GLY B N 1
ATOM 3292 C CA . GLY B 1 189 ? 12.977 -3.279 -23.016 1 84.31 189 GLY B CA 1
ATOM 3293 C C . GLY B 1 189 ? 11.719 -3.369 -23.859 1 84.31 189 GLY B C 1
ATOM 3294 O O . GLY B 1 189 ? 11.031 -4.395 -23.859 1 84.31 189 GLY B O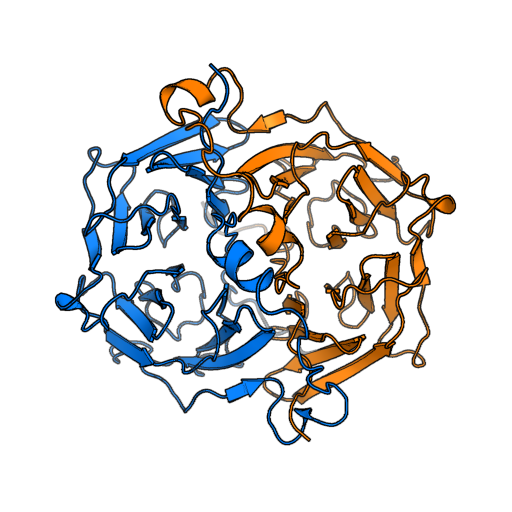 1
ATOM 3295 N N . ALA B 1 190 ? 11.344 -2.35 -24.516 1 68.94 190 ALA B N 1
ATOM 3296 C CA . ALA B 1 190 ? 10.156 -2.357 -25.359 1 68.94 190 ALA B CA 1
ATOM 3297 C C . ALA B 1 190 ? 10.359 -3.227 -26.609 1 68.94 190 ALA B C 1
ATOM 3299 O O . ALA B 1 190 ? 11.484 -3.369 -27.094 1 68.94 190 ALA B O 1
ATOM 3300 N N . GLY B 1 191 ? 9.305 -3.832 -26.984 1 68.38 191 GLY B N 1
ATOM 3301 C CA . GLY B 1 191 ? 9.328 -4.633 -28.203 1 68.38 191 GLY B CA 1
ATOM 3302 C C . GLY B 1 191 ? 10 -5.98 -28.016 1 68.38 191 GLY B C 1
ATOM 3303 O O . GLY B 1 191 ? 9.648 -6.742 -27.125 1 68.38 191 GLY B O 1
ATOM 3304 N N . SER B 1 192 ? 10.992 -6.25 -28.859 1 68 192 SER B N 1
ATOM 3305 C CA . SER B 1 192 ? 11.672 -7.539 -28.906 1 68 192 SER B CA 1
ATOM 3306 C C . SER B 1 192 ? 12.969 -7.508 -28.109 1 68 192 SER B C 1
ATOM 3308 O O . SER B 1 192 ? 13.633 -8.531 -27.953 1 68 192 SER B O 1
ATOM 3310 N N . SER B 1 193 ? 13.125 -6.363 -27.406 1 79.06 193 SER B N 1
ATOM 3311 C CA . SER B 1 193 ? 14.391 -6.277 -26.688 1 79.06 193 SER B CA 1
ATOM 3312 C C . SER B 1 193 ? 14.258 -6.852 -25.281 1 79.06 193 SER B C 1
ATOM 3314 O O . SER B 1 193 ? 13.18 -6.801 -24.672 1 79.06 193 SER B O 1
ATOM 3316 N N . THR B 1 194 ? 15.297 -7.5 -24.875 1 85.31 194 THR B N 1
ATOM 3317 C CA . THR B 1 194 ? 15.359 -8.078 -23.531 1 85.31 194 THR B CA 1
ATOM 3318 C C . THR B 1 194 ? 15.32 -6.988 -22.469 1 85.31 194 THR B C 1
ATOM 3320 O O . THR B 1 194 ? 16.047 -6 -22.562 1 85.31 194 THR B O 1
ATOM 3323 N N . PRO B 1 195 ? 14.461 -7.133 -21.578 1 90.75 195 PRO B N 1
ATOM 3324 C CA . PRO B 1 195 ? 14.398 -6.148 -20.5 1 90.75 195 PRO B CA 1
ATOM 3325 C C . PRO B 1 195 ? 15.734 -5.977 -19.781 1 90.75 195 PRO B C 1
ATOM 3327 O O . PRO B 1 195 ? 16.438 -6.961 -19.531 1 90.75 195 PRO B O 1
ATOM 3330 N N . ARG B 1 196 ? 16.094 -4.75 -19.5 1 92.56 196 ARG B N 1
ATOM 3331 C CA . ARG B 1 196 ? 17.344 -4.438 -18.812 1 92.56 196 ARG B CA 1
ATOM 3332 C C . ARG B 1 196 ? 17.234 -3.139 -18.031 1 92.56 196 ARG B C 1
ATOM 3334 O O . ARG B 1 196 ? 16.266 -2.4 -18.172 1 92.56 196 ARG B O 1
ATOM 3341 N N . LEU B 1 197 ? 18.188 -2.936 -17.203 1 92.88 197 LEU B N 1
ATOM 3342 C CA . LEU B 1 197 ? 18.297 -1.649 -16.516 1 92.88 197 LEU B CA 1
ATOM 3343 C C . LEU B 1 197 ? 18.891 -0.592 -17.438 1 92.88 197 LEU B C 1
ATOM 3345 O O . LEU B 1 197 ? 19.906 -0.843 -18.094 1 92.88 197 LEU B O 1
ATOM 3349 N N . ALA B 1 198 ? 18.281 0.511 -17.516 1 92 198 ALA B N 1
ATOM 3350 C CA . ALA B 1 198 ? 18.766 1.599 -18.359 1 92 198 ALA B CA 1
ATOM 3351 C C . ALA B 1 198 ? 19.953 2.309 -17.719 1 92 198 ALA B C 1
ATOM 3353 O O . ALA B 1 198 ? 20.703 3.021 -18.391 1 92 198 ALA B O 1
ATOM 3354 N N . GLY B 1 199 ? 20.203 2.223 -16.469 1 89.12 199 GLY B N 1
ATOM 3355 C CA . GLY B 1 199 ? 21.281 2.82 -15.688 1 89.12 199 GLY B CA 1
ATOM 3356 C C . GLY B 1 199 ? 21.359 2.281 -14.273 1 89.12 199 GLY B C 1
ATOM 3357 O O . GLY B 1 199 ? 20.547 1.44 -13.875 1 89.12 199 GLY B O 1
ATOM 3358 N N . PRO B 1 200 ? 22.406 2.723 -13.648 1 87.88 200 PRO B N 1
ATOM 3359 C CA . PRO B 1 200 ? 22.516 2.266 -12.266 1 87.88 200 PRO B CA 1
ATOM 3360 C C . PRO B 1 200 ? 21.391 2.805 -11.375 1 87.88 200 PRO B C 1
ATOM 3362 O O . PRO B 1 200 ? 20.844 3.873 -11.656 1 87.88 200 PRO B O 1
ATOM 3365 N N . PRO B 1 201 ? 21.062 2.066 -10.336 1 87.06 201 PRO B N 1
ATOM 3366 C CA . PRO B 1 201 ? 20.047 2.559 -9.406 1 87.06 201 PRO B CA 1
ATOM 3367 C C . PRO B 1 201 ? 20.469 3.848 -8.703 1 87.06 201 PRO B C 1
ATOM 3369 O O . PRO B 1 201 ? 21.656 4.074 -8.484 1 87.06 201 PRO B O 1
ATOM 3372 N N . GLN B 1 202 ? 19.484 4.645 -8.438 1 86.38 202 GLN B N 1
ATOM 3373 C CA . GLN B 1 202 ? 19.703 5.902 -7.738 1 86.38 202 GLN B CA 1
ATOM 3374 C C . GLN B 1 202 ? 19.094 5.871 -6.344 1 86.38 202 GLN B C 1
ATOM 3376 O O . GLN B 1 202 ? 17.922 5.512 -6.184 1 86.38 202 GLN B O 1
ATOM 3381 N N . SER B 1 203 ? 19.859 6.199 -5.355 1 83.5 203 SER B N 1
ATOM 3382 C CA . SER B 1 203 ? 19.328 6.312 -4.004 1 83.5 203 SER B CA 1
ATOM 3383 C C . SER B 1 203 ? 18.578 7.633 -3.812 1 83.5 203 SER B C 1
ATOM 3385 O O . SER B 1 203 ? 19.016 8.672 -4.305 1 83.5 203 SER B O 1
ATOM 3387 N N . LEU B 1 204 ? 17.438 7.582 -3.219 1 78.06 204 LEU B N 1
ATOM 3388 C CA . LEU B 1 204 ? 16.672 8.773 -2.867 1 78.06 204 LEU B CA 1
ATOM 3389 C C . LEU B 1 204 ? 16.641 8.969 -1.355 1 78.06 204 LEU B C 1
ATOM 3391 O O . LEU B 1 204 ? 16.359 8.031 -0.612 1 78.06 204 LEU B O 1
ATOM 3395 N N . PRO B 1 205 ? 16.672 10.25 -0.718 1 62.19 205 PRO B N 1
ATOM 3396 C CA . PRO B 1 205 ? 17.281 11.422 -1.353 1 62.19 205 PRO B CA 1
ATOM 3397 C C . PRO B 1 205 ? 18.766 11.195 -1.692 1 62.19 205 PRO B C 1
ATOM 3399 O O . PRO B 1 205 ? 19.438 10.422 -1.018 1 62.19 205 PRO B O 1
ATOM 3402 N N . SER B 1 206 ? 19.141 11.625 -2.93 1 48.91 206 SER B N 1
ATOM 3403 C CA . SER B 1 206 ? 20.547 11.477 -3.314 1 48.91 206 SER B CA 1
ATOM 3404 C C . SER B 1 206 ? 21.469 12.195 -2.342 1 48.91 206 SER B C 1
ATOM 3406 O O . SER B 1 206 ? 21.047 13.133 -1.657 1 48.91 206 SER B O 1
ATOM 3408 N N . ARG B 1 207 ? 22.688 11.68 -2.023 1 41.56 207 ARG B N 1
ATOM 3409 C CA . ARG B 1 207 ? 23.75 12.273 -1.221 1 41.56 207 ARG B CA 1
ATOM 3410 C C . ARG B 1 207 ? 23.719 13.797 -1.324 1 41.56 207 ARG B C 1
ATOM 3412 O O . ARG B 1 207 ? 23.953 14.5 -0.336 1 41.56 207 ARG B O 1
ATOM 3419 N N . THR B 1 208 ? 23.766 14.391 -2.412 1 38 208 THR B N 1
ATOM 3420 C CA . THR B 1 208 ? 23.922 15.828 -2.547 1 38 208 THR B CA 1
ATOM 3421 C C . THR B 1 208 ? 22.688 16.562 -2.023 1 38 208 THR B C 1
ATOM 3423 O O . THR B 1 208 ? 22.812 17.656 -1.455 1 38 208 THR B O 1
ATOM 3426 N N . SER B 1 209 ? 21.641 16.234 -2.396 1 39.75 209 SER B N 1
ATOM 3427 C CA . SER B 1 209 ? 20.438 16.984 -2.068 1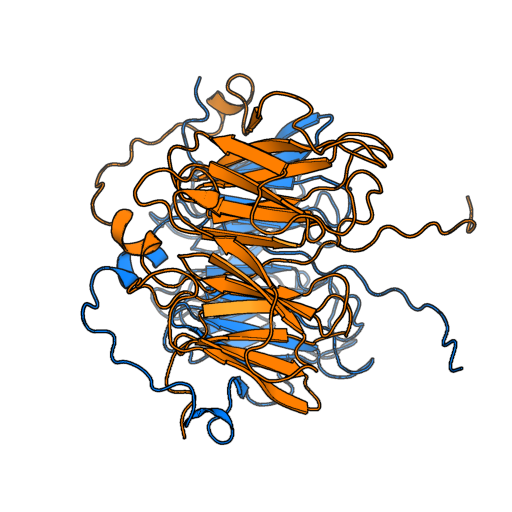 39.75 209 SER B CA 1
ATOM 3428 C C . SER B 1 209 ? 19.969 16.703 -0.643 1 39.75 209 SER B C 1
ATOM 3430 O O . SER B 1 209 ? 18.984 17.266 -0.179 1 39.75 209 SER B O 1
ATOM 3432 N N . SER B 1 210 ? 20.172 15.523 -0.094 1 39.5 210 SER B N 1
ATOM 3433 C CA . SER B 1 210 ? 19.562 14.789 1.01 1 39.5 210 SER B CA 1
ATOM 3434 C C . SER B 1 210 ? 19.906 15.43 2.352 1 39.5 210 SER B C 1
ATOM 3436 O O . SER B 1 210 ? 19.312 15.094 3.375 1 39.5 210 SER B O 1
ATOM 3438 N N . LEU B 1 211 ? 21.234 15.812 2.617 1 34.03 211 LEU B N 1
ATOM 3439 C CA . LEU B 1 211 ? 21.891 15.914 3.916 1 34.03 211 LEU B CA 1
ATOM 3440 C C . LEU B 1 211 ? 21.125 16.859 4.84 1 34.03 211 LEU B C 1
ATOM 3442 O O . LEU B 1 211 ? 21.062 16.625 6.051 1 34.03 211 LEU B O 1
ATOM 3446 N N . SER B 1 212 ? 20.906 18.031 4.414 1 34.84 212 SER B N 1
ATOM 3447 C CA . SER B 1 212 ? 20.562 19.031 5.422 1 34.84 212 SER B CA 1
ATOM 3448 C C . SER B 1 212 ? 19.219 18.719 6.078 1 34.84 212 SER B C 1
ATOM 3450 O O . SER B 1 212 ? 18.969 19.109 7.215 1 34.84 212 SER B O 1
ATOM 3452 N N . ALA B 1 213 ? 18.344 18.188 5.438 1 34.22 213 ALA B N 1
ATOM 3453 C CA . ALA B 1 213 ? 17 18.109 6.004 1 34.22 213 ALA B CA 1
ATOM 3454 C C . ALA B 1 213 ? 16.812 16.812 6.797 1 34.22 213 ALA B C 1
ATOM 3456 O O . ALA B 1 213 ? 15.867 16.672 7.57 1 34.22 213 ALA B O 1
ATOM 3457 N N . PHE B 1 214 ? 17.531 15.586 6.492 1 31.75 214 PHE B N 1
ATOM 3458 C CA . PHE B 1 214 ? 17.172 14.336 7.145 1 31.75 214 PHE B CA 1
ATOM 3459 C C . PHE B 1 214 ? 18.328 13.797 7.961 1 31.75 214 PHE B C 1
ATOM 3461 O O . PHE B 1 214 ? 19.141 13.008 7.461 1 31.75 214 PHE B O 1
ATOM 3468 N N . PRO B 1 215 ? 18.922 14.414 9.062 1 30.91 215 PRO B N 1
ATOM 3469 C CA . PRO B 1 215 ? 20.016 13.797 9.812 1 30.91 215 PRO B CA 1
ATOM 3470 C C . PRO B 1 215 ? 19.688 12.383 10.297 1 30.91 215 PRO B C 1
ATOM 3472 O O . PRO B 1 215 ? 18.516 12.07 10.531 1 30.91 215 PRO B O 1
ATOM 3475 N N . LEU B 1 216 ? 20.516 11.406 9.969 1 30.64 216 LEU B N 1
ATOM 3476 C CA . LEU B 1 216 ? 20.469 10.016 10.414 1 30.64 216 LEU B CA 1
ATOM 3477 C C . LEU B 1 216 ? 20.406 9.93 11.93 1 30.64 216 LEU B C 1
ATOM 3479 O O . LEU B 1 216 ? 21.312 10.406 12.625 1 30.64 216 LEU B O 1
ATOM 3483 N N . LEU B 1 217 ? 19.359 10.133 12.531 1 27.84 217 LEU B N 1
ATOM 3484 C CA . LEU B 1 217 ? 19.531 9.836 13.953 1 27.84 217 LEU B CA 1
ATOM 3485 C C . LEU B 1 217 ? 19.891 8.367 14.164 1 27.84 217 LEU B C 1
ATOM 3487 O O . LEU B 1 217 ? 19.422 7.496 13.43 1 27.84 217 LEU B O 1
ATOM 3491 N N . GLU B 1 218 ? 21.109 8.039 14.641 1 26.84 218 GLU B N 1
ATOM 3492 C CA . GLU B 1 218 ? 21.641 6.773 15.148 1 26.84 218 GLU B CA 1
ATOM 3493 C C . GLU B 1 218 ? 20.578 5.992 15.906 1 26.84 218 GLU B C 1
ATOM 3495 O O . GLU B 1 218 ? 19.922 6.527 16.812 1 26.84 218 GLU B O 1
ATOM 3500 N N . PRO B 1 219 ? 20.156 4.871 15.25 1 29.2 219 PRO B N 1
ATOM 3501 C CA . PRO B 1 219 ? 19.219 4.035 15.984 1 29.2 219 PRO B CA 1
ATOM 3502 C C . PRO B 1 219 ? 19.734 3.611 17.359 1 29.2 219 PRO B C 1
ATOM 3504 O O . PRO B 1 219 ? 20.859 3.123 17.469 1 29.2 219 PRO B O 1
ATOM 3507 N N . LYS B 1 220 ? 19.547 4.148 18.422 1 28.45 220 LYS B N 1
ATOM 3508 C CA . LYS B 1 220 ? 19.922 3.396 19.609 1 28.45 220 LYS B CA 1
ATOM 3509 C C . LYS B 1 220 ? 19.484 1.938 19.5 1 28.45 220 LYS B C 1
ATOM 3511 O O . LYS B 1 220 ? 20.297 1.026 19.672 1 28.45 220 LYS B O 1
ATOM 3516 N N . SER B 1 221 ? 18.422 1.324 20.188 1 27.34 221 SER B N 1
ATOM 3517 C CA . SER B 1 221 ? 18.281 -0.078 20.562 1 27.34 221 SER B CA 1
ATOM 3518 C C . SER B 1 221 ? 17.797 -0.916 19.375 1 27.34 221 SER B C 1
ATOM 3520 O O . SER B 1 221 ? 16.75 -0.633 18.797 1 27.34 221 SER B O 1
ATOM 3522 N N . GLN B 1 222 ? 18.484 -1.779 18.438 1 28.03 222 GLN B N 1
ATOM 3523 C CA . GLN B 1 222 ? 18.641 -2.857 17.469 1 28.03 222 GLN B CA 1
ATOM 3524 C C . GLN B 1 222 ? 17.562 -3.92 17.656 1 28.03 222 GLN B C 1
ATOM 3526 O O . GLN B 1 222 ? 17.234 -4.645 16.703 1 28.03 222 GLN B O 1
ATOM 3531 N N . GLY B 1 223 ? 17.219 -4.379 18.781 1 27.03 223 GLY B N 1
ATOM 3532 C CA . GLY B 1 223 ? 16.469 -5.57 19.141 1 27.03 223 GLY B CA 1
ATOM 3533 C C . GLY B 1 223 ? 15.055 -5.574 18.594 1 27.03 223 GLY B C 1
ATOM 3534 O O . GLY B 1 223 ? 14.578 -6.602 18.109 1 27.03 223 GLY B O 1
ATOM 3535 N N . GLN B 1 224 ? 14.305 -4.457 18.672 1 27.45 224 GLN B N 1
ATOM 3536 C CA . GLN B 1 224 ? 12.859 -4.426 18.469 1 27.45 224 GLN B CA 1
ATOM 3537 C C . GLN B 1 224 ? 12.516 -4.371 16.984 1 27.45 224 GLN B C 1
ATOM 3539 O O . GLN B 1 224 ? 11.398 -4.715 16.594 1 27.45 224 GLN B O 1
ATOM 3544 N N . LEU B 1 225 ? 13.43 -3.934 15.992 1 29.16 225 LEU B N 1
ATOM 3545 C CA . LEU B 1 225 ? 13.25 -3.832 14.547 1 29.16 225 LEU B CA 1
ATOM 3546 C C . LEU B 1 225 ? 13.125 -5.215 13.922 1 29.16 225 LEU B C 1
ATOM 3548 O O . LEU B 1 225 ? 12.297 -5.422 13.023 1 29.16 225 LEU B O 1
ATOM 3552 N N . GLN B 1 226 ? 13.922 -6.18 14.266 1 28.89 226 GLN B N 1
ATOM 3553 C CA . GLN B 1 226 ? 13.984 -7.539 13.734 1 28.89 226 GLN B CA 1
ATOM 3554 C C . GLN B 1 226 ? 12.648 -8.258 13.898 1 28.89 226 GLN B C 1
ATOM 3556 O O . GLN B 1 226 ? 12.281 -9.086 13.062 1 28.89 226 GLN B O 1
ATOM 3561 N N . GLU B 1 227 ? 11.852 -8.016 14.867 1 30.25 227 GLU B N 1
ATOM 3562 C CA . GLU B 1 227 ? 10.602 -8.703 15.164 1 30.25 227 GLU B CA 1
ATOM 3563 C C . GLU B 1 227 ? 9.5 -8.305 14.188 1 30.25 227 GLU B C 1
ATOM 3565 O O . GLU B 1 227 ? 8.617 -9.102 13.875 1 30.25 227 GLU B O 1
ATOM 3570 N N . ARG B 1 228 ? 9.43 -7.09 13.656 1 30.58 228 ARG B N 1
ATOM 3571 C CA . ARG B 1 228 ? 8.406 -6.594 12.742 1 30.58 228 ARG B CA 1
ATOM 3572 C C . ARG B 1 228 ? 8.547 -7.234 11.367 1 30.58 228 ARG B C 1
ATOM 3574 O O . ARG B 1 228 ? 7.551 -7.445 10.672 1 30.58 228 ARG B O 1
ATOM 3581 N N . LEU B 1 229 ? 9.68 -7.445 10.812 1 30.44 229 LEU B N 1
ATOM 3582 C CA . LEU B 1 229 ? 9.867 -8.016 9.484 1 30.44 229 LEU B CA 1
ATOM 3583 C C . LEU B 1 229 ? 9.352 -9.445 9.43 1 30.44 229 LEU B C 1
ATOM 3585 O O . LEU B 1 229 ? 9.078 -9.969 8.344 1 30.44 229 LEU B O 1
ATOM 3589 N N . LYS B 1 230 ? 9.273 -10.227 10.5 1 32.12 230 LYS B N 1
ATOM 3590 C CA . LYS B 1 230 ? 8.812 -11.609 10.5 1 32.12 230 LYS B CA 1
ATOM 3591 C C . LYS B 1 230 ? 7.285 -11.68 10.555 1 32.12 230 LYS B C 1
ATOM 3593 O O . LYS B 1 230 ? 6.703 -12.758 10.469 1 32.12 230 LYS B O 1
ATOM 3598 N N . ALA B 1 231 ? 6.391 -10.641 10.945 1 33.16 231 ALA B N 1
ATOM 3599 C CA . ALA B 1 231 ? 4.934 -10.758 10.977 1 33.16 231 ALA B CA 1
ATOM 3600 C C . ALA B 1 231 ? 4.348 -10.68 9.57 1 33.16 231 ALA B C 1
ATOM 3602 O O . ALA B 1 231 ? 4.863 -9.961 8.711 1 33.16 231 ALA B O 1
ATOM 3603 N N . PRO B 1 232 ? 3.406 -11.609 9.203 1 33.19 232 PRO B N 1
ATOM 3604 C CA . PRO B 1 232 ? 2.787 -11.562 7.879 1 33.19 232 PRO B CA 1
ATOM 3605 C C . PRO B 1 232 ? 2.098 -10.227 7.598 1 33.19 232 PRO B C 1
ATOM 3607 O O . PRO B 1 232 ? 1.28 -9.773 8.398 1 33.19 232 PRO B O 1
ATOM 3610 N N . THR B 1 233 ? 2.752 -9.188 7.293 1 38.06 233 THR B N 1
ATOM 3611 C CA . THR B 1 233 ? 2.174 -7.902 6.906 1 38.06 233 THR B CA 1
ATOM 3612 C C . THR B 1 233 ? 1.305 -8.055 5.66 1 38.06 233 THR B C 1
ATOM 3614 O O . THR B 1 233 ? 1.639 -8.82 4.754 1 38.06 233 THR B O 1
ATOM 3617 N N . ILE B 1 234 ? -0.089 -7.844 5.918 1 41.09 234 ILE B N 1
ATOM 3618 C CA . ILE B 1 234 ? -0.964 -7.75 4.754 1 41.09 234 ILE B CA 1
ATOM 3619 C C . ILE B 1 234 ? -0.344 -6.816 3.719 1 41.09 234 ILE B C 1
ATOM 3621 O O . ILE B 1 234 ? -0.045 -5.656 4.02 1 41.09 234 ILE B O 1
ATOM 3625 N N . GLY B 1 235 ? 0.37 -7.344 2.762 1 38.28 235 GLY B N 1
ATOM 3626 C CA . GLY B 1 235 ? 0.811 -6.52 1.646 1 38.28 235 GLY B CA 1
ATOM 3627 C C . GLY B 1 235 ? -0.332 -6.035 0.772 1 38.28 235 GLY B C 1
ATOM 3628 O O . GLY B 1 235 ? -1.265 -6.793 0.489 1 38.28 235 GLY B O 1
ATOM 3629 N N . ALA B 1 236 ? -0.628 -4.785 0.646 1 40.25 236 ALA B N 1
ATOM 3630 C CA . ALA B 1 236 ? -1.569 -4.27 -0.345 1 40.25 236 ALA B CA 1
ATOM 3631 C C . ALA B 1 236 ? -0.833 -3.639 -1.524 1 40.25 236 ALA B C 1
ATOM 3633 O O . ALA B 1 236 ? 0.089 -2.844 -1.334 1 40.25 236 ALA B O 1
ATOM 3634 N N . LEU B 1 237 ? -0.738 -4.27 -2.764 1 39.44 237 LEU B N 1
ATOM 3635 C CA . LEU B 1 237 ? -0.196 -3.617 -3.951 1 39.44 237 LEU B CA 1
ATOM 3636 C C . LEU B 1 237 ? -1.257 -2.76 -4.633 1 39.44 237 LEU B C 1
ATOM 3638 O O . LEU B 1 237 ? -2.393 -3.201 -4.82 1 39.44 237 LEU B O 1
ATOM 3642 N N . GLY B 1 238 ? -1.097 -1.485 -4.832 1 35.91 238 GLY B N 1
ATOM 3643 C CA . GLY B 1 238 ? -1.936 -0.584 -5.605 1 35.91 238 GLY B CA 1
ATOM 3644 C C . GLY B 1 238 ? -1.756 -0.741 -7.102 1 35.91 238 GLY B C 1
ATOM 3645 O O . GLY B 1 238 ? -0.628 -0.761 -7.602 1 35.91 238 GLY B O 1
ATOM 3646 N N . GLY B 1 239 ? -2.602 -1.347 -7.883 1 30.25 239 GLY B N 1
ATOM 3647 C CA . GLY B 1 239 ? -2.592 -1.519 -9.328 1 30.25 239 GLY B CA 1
ATOM 3648 C C . GLY B 1 239 ? -2.529 -0.205 -10.078 1 30.25 239 GLY B C 1
ATOM 3649 O O . GLY B 1 239 ? -3.078 0.803 -9.633 1 30.25 239 GLY B O 1
ATOM 3650 N N . GLN B 1 240 ? -1.56 -0.056 -11.141 1 28.8 240 GLN B N 1
ATOM 3651 C CA . GLN B 1 240 ? -1.323 1.06 -12.047 1 28.8 240 GLN B CA 1
ATOM 3652 C C . GLN B 1 240 ? -2.506 1.262 -12.992 1 28.8 240 GLN B C 1
ATOM 3654 O O . GLN B 1 240 ? -3.045 0.295 -13.539 1 28.8 240 GLN B O 1
ATOM 3659 N N . PRO B 1 241 ? -3.086 2.51 -13.125 1 29.52 241 PRO B N 1
ATOM 3660 C CA . PRO B 1 241 ? -4.078 2.781 -14.172 1 29.52 241 PRO B CA 1
ATOM 3661 C C . PRO B 1 241 ? -3.475 2.777 -15.57 1 29.52 241 PRO B C 1
ATOM 3663 O O . PRO B 1 241 ? -2.293 3.094 -15.742 1 29.52 241 PRO B O 1
ATOM 3666 N N . ALA B 1 242 ? -3.975 2.051 -16.562 1 25.69 242 ALA B N 1
ATOM 3667 C CA . ALA B 1 242 ? -3.709 2.043 -18 1 25.69 242 ALA B CA 1
ATOM 3668 C C . ALA B 1 242 ? -3.994 3.41 -18.609 1 25.69 242 ALA B C 1
ATOM 3670 O O . ALA B 1 242 ? -5.055 3.996 -18.375 1 25.69 242 ALA B O 1
ATOM 3671 N N . TRP B 1 243 ? -2.963 4.273 -19.219 1 25.12 243 TRP B N 1
ATOM 3672 C CA . TRP B 1 243 ? -2.92 5.531 -19.953 1 25.12 243 TRP B CA 1
ATOM 3673 C C . TRP B 1 243 ? -3.646 5.402 -21.297 1 25.12 243 TRP B C 1
ATOM 3675 O O . TRP B 1 243 ? -3.152 4.754 -22.219 1 25.12 243 TRP B O 1
ATOM 3685 N N . GLY B 1 244 ? -4.871 5.125 -21.547 1 24.22 244 GLY B N 1
ATOM 3686 C CA . GLY B 1 244 ? -5.281 5.191 -22.938 1 24.22 244 GLY B CA 1
ATOM 3687 C C . GLY B 1 244 ? -5.191 6.59 -23.516 1 24.22 244 GLY B C 1
ATOM 3688 O O . GLY B 1 244 ? -5.109 7.57 -22.781 1 24.22 244 GLY B O 1
ATOM 3689 N N . SER B 1 245 ? -5.27 6.848 -25.016 1 23.22 245 SER B N 1
ATOM 3690 C CA . SER B 1 245 ? -5.109 7.711 -26.172 1 23.22 245 SER B CA 1
ATOM 3691 C C . SER B 1 245 ? -6.188 8.789 -26.219 1 23.22 245 SER B C 1
ATOM 3693 O O . SER B 1 245 ? -6.34 9.484 -27.219 1 23.22 245 SER B O 1
ATOM 3695 N N . GLY B 1 246 ? -7.008 9.219 -25.484 1 22.34 246 GLY B N 1
ATOM 3696 C CA . GLY B 1 246 ? -8 10.055 -26.141 1 22.34 246 GLY B CA 1
ATOM 3697 C C . GLY B 1 246 ? -7.422 11.352 -26.672 1 22.34 246 GLY B C 1
ATOM 3698 O O . GLY B 1 246 ? -6.406 11.844 -26.172 1 22.34 246 GLY B O 1
ATOM 3699 N N . ASP B 1 247 ? -7.918 11.844 -27.938 1 20.23 247 ASP B N 1
ATOM 3700 C CA . ASP B 1 247 ? -8.008 13.055 -28.75 1 20.23 247 ASP B CA 1
ATOM 3701 C C . ASP B 1 247 ? -8.445 14.25 -27.906 1 20.23 247 ASP B C 1
ATOM 3703 O O . ASP B 1 247 ? -7.672 15.188 -27.703 1 20.23 247 ASP B O 1
ATOM 3707 N N . SER B 1 248 ? -9.797 14.984 -28.156 1 19.69 248 SER B N 1
ATOM 3708 C CA . SER B 1 248 ? -10.18 16.344 -28.547 1 19.69 248 SER B CA 1
ATOM 3709 C C . SER B 1 248 ? -10.25 17.266 -27.344 1 19.69 248 SER B C 1
ATOM 3711 O O . SER B 1 248 ? -9.859 18.422 -27.422 1 19.69 248 SER B O 1
ATOM 3713 N N . CYS B 1 249 ? -11.266 17.281 -26.406 1 17.17 249 CYS B N 1
ATOM 3714 C CA . CYS B 1 249 ? -11.758 18.625 -26.141 1 17.17 249 CYS B CA 1
ATOM 3715 C C . CYS B 1 249 ? -10.641 19.531 -25.641 1 17.17 249 CYS B C 1
ATOM 3717 O O . CYS B 1 249 ? -9.773 19.094 -24.875 1 17.17 249 CYS B O 1
ATOM 3719 N N . GLN B 1 250 ? -10.594 20.875 -26.172 1 15.38 250 GLN B N 1
ATOM 3720 C CA . GLN B 1 250 ? -10.188 22.25 -26.422 1 15.38 250 GLN B CA 1
ATOM 3721 C C . GLN B 1 250 ? -10.008 23.016 -25.125 1 15.38 250 GLN B C 1
ATOM 3723 O O . GLN B 1 250 ? -10.898 23.016 -24.266 1 15.38 250 GLN B O 1
ATOM 3728 N N . VAL B 1 251 ? -8.703 23.141 -25.219 1 14.76 251 VAL B N 1
ATOM 3729 C CA . VAL B 1 251 ? -8.156 24.234 -26.016 1 14.76 251 VAL B CA 1
ATOM 3730 C C . VAL B 1 251 ? -8.266 23.906 -27.5 1 14.76 251 VAL B C 1
ATOM 3732 O O . VAL B 1 251 ? -8.07 22.766 -27.906 1 14.76 251 VAL B O 1
#

Foldseek 3Di:
DPPPWDWLAKEADLPDPQWIWTATLQAWIWIADPVPGTDTQAGDNAADADGDPASHKYWYDAPDRQWIWIHFFAFIWIDRSPDPYPDTGTAEGHDPLAPHDPPWTWQDKAQDLQQLLLFDDSQWMWTFTQFKIFITGPVDGSYTLDIDGLPDPGGWDDKDWDHDPDRNFFIWMWTAGLLGKIKIWTWGAHDPGRIDTPDDIATPVHPPVPPDPDPPPDDPPPPPSVVVSRPSHHDYDHRDHNDDDDDDPPD/DPLPFDWLAKEADPPDPQWIWTATLQAWIWIADPVPGTHTQAGDNAADADGDPASHKYWYDAPDRQWIWIHFFAFIWIDRSPDPYPDTGTAEGHDPLAPHDPPWTWQDKAQDLLQLLLFDDSQWMWTFTQFKIFITGPVDGSYTLDIDGLPDPGGWDDKDWDHDPDRNFFIWIWTAGPVGKIKIWTWGAHDPGRIDTPDDIATPPHPPVPPPPDPPDPDPPPPPSVVVSRPSHHDYDDGDHNDDDDDDDDD

Radius of gyration: 21.79 Å; Cα contacts (8 Å, |Δi|>4): 1335; chains: 2; bounding box: 52×58×55 Å

Organism: Sciurus vulgaris (NCBI:txid55149)

Solvent-accessible surface area (backbone atoms only — not comparable to full-atom values): 26749 Å² total; per-residue (Å²): 95,53,52,32,28,33,32,14,14,41,20,60,41,92,77,45,90,52,27,32,34,38,13,19,42,38,32,30,32,25,41,30,33,94,85,75,36,78,40,79,55,44,71,47,74,64,59,80,63,51,90,63,88,69,49,43,23,39,47,40,64,51,94,40,92,54,32,30,39,37,34,34,47,29,23,31,29,37,31,44,54,85,50,63,86,87,52,61,47,65,40,41,47,59,37,72,77,54,66,44,56,90,85,57,33,48,67,45,72,44,62,53,37,47,56,56,53,73,22,55,52,69,52,31,30,41,38,28,26,58,56,35,37,32,34,33,34,71,91,42,52,39,44,56,68,34,75,42,72,69,74,57,94,38,40,57,73,40,76,43,81,39,62,39,95,43,84,76,38,51,32,34,34,38,37,26,21,57,65,18,48,30,34,39,33,31,38,31,24,42,80,91,42,73,52,42,69,75,54,79,71,39,55,50,61,40,53,84,83,17,14,83,71,15,61,49,70,76,76,74,87,74,73,36,52,64,22,30,77,72,41,51,57,53,48,69,60,66,72,60,77,61,71,75,81,81,86,68,92,77,126,82,46,46,26,25,36,33,14,15,40,21,59,41,90,76,43,88,51,26,32,36,37,13,19,42,42,32,36,33,26,40,30,33,92,86,75,36,77,40,79,56,44,72,46,75,64,60,80,65,50,92,62,89,70,49,45,25,38,45,40,64,50,96,41,91,53,32,29,41,38,32,34,47,28,23,32,31,37,31,44,54,84,50,62,85,87,52,62,46,66,40,40,48,57,37,72,76,52,65,45,58,90,85,57,35,48,66,45,75,44,63,52,38,44,51,52,53,71,22,55,52,67,52,32,28,42,38,30,28,59,56,35,38,32,35,33,33,71,93,44,52,39,45,58,67,33,77,43,74,69,76,56,95,37,40,58,73,40,76,43,80,37,62,39,94,44,84,75,38,50,34,34,34,38,37,28,20,56,65,17,48,31,36,40,34,31,37,30,24,42,80,92,43,73,52,42,69,73,52,81,71,39,56,50,60,41,50,85,80,19,26,86,68,18,58,40,71,76,80,74,88,74,74,49,58,66,22,20,77,72,41,53,57,56,48,69,62,67,74,58,76,63,68,79,79,87,86,72,98,69,129

Secondary structure (DSSP, 8-state):
----S-EEEEEE-SSSTT-EEEEETTSEEEEEETTTEEEEEEE-SS-SSS-------EEEE-SSTTEEEEE-SSEEEEEETTSSTT--EEEEETTGGGTPPTT--EEEEEE-TT-TTSSS-TTEEEEEESSEEEEEETTSTTS-SEEEE---SS-EEEEEEPPPSSTTS-EEEEEEETTS-EEEEEEE--TTSPPEESS--EEES-HHHHTTT------S--HHHHHHHHS---EEE-PPP----------/----S-EEEEEE-SSSTT-EEEEETTSEEEEEETTTEEEEEEE-SS-SSS-------EEEE-SSTTEEEEE-SSEEEEEETTSSTT-EEEEEETTGGGTPPTT--EEEEEE-TT-TTSSS-TTEEEEEESSEEEEEETTSTTS-SEEEE---SS-EEEEEEPPPSSTTS-EEEEEEETTS-EEEEEEE--TTSPPEESS--EEES-HHHHTTT---------TTHHHHHTS---EEE-PPP----------